Protein AF-A0A643FC76-F1 (afdb_monomer_lite)

Radius of gyration: 34.6 Å; chains: 1; bounding box: 67×116×85 Å

Foldseek 3Di:
DDPDDDDDPDDDQAAADDDDPDDDDPDDDDPPDPDPPDRHDDDDDDDPDPVVVLQVCCPPPPCVVVSLVSLLVVLLVPPHADEDDDDHDPVVVVSNVVSCVVSPHDYDYDDPDDPPVVVVVVVVVPDDDDDPDDDDPVCVPDPVNVVVVVVVVCVVDPDDDDDDDDDDDDDDDPPCVPADPVLSVVVCVVCVVPVDDDDPVRVLVRVLVCVQVVLPPPLFQKWAKDKDFDPDADPQFPDWDKDQDDRIDGAFDKTKIKIWTQGQDPFDKWKWKDWPNDIDTWPFFQADVPQCVVCVVRPSSRTTITHIDIDGQHQVIKIWIWIQTPVRDIGTHIIIHIHRDPDPFAWAAARSVLLETEFAAAQLLRLLVLQLVCCLSRVDGPPVDPPPVPDGSCVVVVVVTGGSLSRPAYEYEDEDLVLLVLSLCQPCCVFVQCQALVNLVPDPPCVPDDSVPRPGSDDLQRCLVCVVVVCVRVSSVRSNQAPVVRGDQNVSGPDYHYSVCVVVVQVVVCVSSVHRGDRDPPDPGGDDDDPVPADPVSLVSSCVSHVVVCVSCVVPDHRDDD

Structure (mmCIF, N/CA/C/O backbone):
data_AF-A0A643FC76-F1
#
_entry.id   AF-A0A643FC76-F1
#
loop_
_atom_site.group_PDB
_atom_site.id
_atom_site.type_symbol
_atom_site.label_atom_id
_atom_site.label_alt_id
_atom_site.label_comp_id
_atom_site.label_asym_id
_atom_site.label_entity_id
_atom_site.label_seq_id
_atom_site.pdbx_PDB_ins_code
_atom_site.Cartn_x
_atom_site.Cartn_y
_atom_site.Cartn_z
_atom_site.occupancy
_atom_site.B_iso_or_equiv
_atom_site.auth_seq_id
_atom_site.auth_comp_id
_atom_site.auth_asym_id
_atom_site.auth_atom_id
_atom_site.pdbx_PDB_model_num
ATOM 1 N N . MET A 1 1 ? 21.816 90.953 -21.529 1.00 43.31 1 MET A N 1
ATOM 2 C CA . MET A 1 1 ? 21.710 90.307 -20.209 1.00 43.31 1 MET A CA 1
ATOM 3 C C . MET A 1 1 ? 20.471 89.435 -20.244 1.00 43.31 1 MET A C 1
ATOM 5 O O . MET A 1 1 ? 19.393 89.996 -20.162 1.00 43.31 1 MET A O 1
ATOM 9 N N . ASP A 1 2 ? 20.631 88.140 -20.511 1.00 37.25 2 ASP A N 1
ATOM 10 C CA . ASP A 1 2 ? 19.803 87.044 -19.974 1.00 37.25 2 ASP A CA 1
ATOM 11 C C . ASP A 1 2 ? 20.260 85.734 -20.638 1.00 37.25 2 ASP A C 1
ATOM 13 O O . ASP A 1 2 ? 19.782 85.335 -21.695 1.00 37.25 2 ASP A O 1
ATOM 17 N N . GLU A 1 3 ? 21.248 85.096 -20.018 1.00 37.84 3 GLU A N 1
ATOM 18 C CA . GLU A 1 3 ? 21.658 83.715 -20.270 1.00 37.84 3 GLU A CA 1
ATOM 19 C C . GLU A 1 3 ? 21.783 83.048 -18.899 1.00 37.84 3 GLU A C 1
ATOM 21 O O . GLU A 1 3 ? 22.859 83.079 -18.322 1.00 37.84 3 GLU A O 1
ATOM 26 N N . ASP A 1 4 ? 20.689 82.523 -18.340 1.00 44.84 4 ASP A N 1
ATOM 27 C CA . ASP A 1 4 ? 20.738 81.302 -17.518 1.00 44.84 4 ASP A CA 1
ATOM 28 C C . ASP A 1 4 ? 19.330 80.858 -17.094 1.00 44.84 4 ASP A C 1
ATOM 30 O O . ASP A 1 4 ? 18.809 81.294 -16.068 1.00 44.84 4 ASP A O 1
ATOM 34 N N . ARG A 1 5 ? 18.686 79.968 -17.864 1.00 35.50 5 ARG A N 1
ATOM 35 C CA . ARG A 1 5 ? 17.599 79.117 -17.346 1.00 35.50 5 ARG A CA 1
ATOM 36 C C . ARG A 1 5 ? 17.575 77.759 -18.044 1.00 35.50 5 ARG A C 1
ATOM 38 O O . ARG A 1 5 ? 17.177 77.638 -19.197 1.00 35.50 5 ARG A O 1
ATOM 45 N N . GLY A 1 6 ? 17.890 76.724 -17.267 1.00 40.19 6 GLY A N 1
ATOM 46 C CA . GLY A 1 6 ? 17.169 75.453 -17.325 1.00 40.19 6 GLY A CA 1
ATOM 47 C C . GLY A 1 6 ? 17.672 74.409 -18.318 1.00 40.19 6 GLY A C 1
ATOM 48 O O . GLY A 1 6 ? 16.947 74.021 -19.229 1.00 40.19 6 GLY A O 1
ATOM 49 N N . ARG A 1 7 ? 18.845 73.822 -18.062 1.00 28.84 7 ARG A N 1
ATOM 50 C CA . ARG A 1 7 ? 19.092 72.421 -18.438 1.00 28.84 7 ARG A CA 1
ATOM 51 C C . ARG A 1 7 ? 19.258 71.585 -17.178 1.00 28.84 7 ARG A C 1
ATOM 53 O O . ARG A 1 7 ? 20.337 71.514 -16.602 1.00 28.84 7 ARG A O 1
ATOM 60 N N . VAL A 1 8 ? 18.175 70.928 -16.765 1.00 29.52 8 VAL A N 1
ATOM 61 C CA . VAL A 1 8 ? 18.264 69.769 -15.872 1.00 29.52 8 VAL A CA 1
ATOM 62 C C . VAL A 1 8 ? 19.060 68.707 -16.631 1.00 29.52 8 VAL A C 1
ATOM 64 O O . VAL A 1 8 ? 18.600 68.204 -17.657 1.00 29.52 8 VAL A O 1
ATOM 67 N N . ARG A 1 9 ? 20.275 68.391 -16.168 1.00 30.14 9 ARG A N 1
ATOM 68 C CA . ARG A 1 9 ? 20.967 67.162 -16.571 1.00 30.14 9 ARG A CA 1
ATOM 69 C C . ARG A 1 9 ? 20.074 66.005 -16.129 1.00 30.14 9 ARG A C 1
ATOM 71 O O . ARG A 1 9 ? 19.934 65.767 -14.936 1.00 30.14 9 ARG A O 1
ATOM 78 N N . MET A 1 10 ? 19.425 65.340 -17.079 1.00 27.44 10 MET A N 1
ATOM 79 C CA . MET A 1 10 ? 18.801 64.054 -16.802 1.00 27.44 10 MET A CA 1
ATOM 80 C C . MET A 1 10 ? 19.911 63.010 -16.742 1.00 27.44 10 MET A C 1
ATOM 82 O O . MET A 1 10 ? 20.658 62.849 -17.709 1.00 27.44 10 MET A O 1
ATOM 86 N N . ASP A 1 11 ? 20.038 62.348 -15.595 1.00 38.34 11 ASP A N 1
ATOM 87 C CA . ASP A 1 11 ? 20.913 61.192 -15.444 1.00 38.34 11 ASP A CA 1
ATOM 88 C C . ASP A 1 11 ? 20.520 60.111 -16.463 1.00 38.34 11 ASP A C 1
ATOM 90 O O . ASP A 1 11 ? 19.342 59.928 -16.788 1.00 38.34 11 ASP A O 1
ATOM 94 N N . ALA A 1 12 ? 21.523 59.430 -17.020 1.00 37.72 12 ALA A N 1
ATOM 95 C CA . ALA A 1 12 ? 21.316 58.366 -17.996 1.00 37.72 12 ALA A CA 1
ATOM 96 C C . ALA A 1 12 ? 20.396 57.266 -17.419 1.00 37.72 12 ALA A C 1
ATOM 98 O O . ALA A 1 12 ? 20.483 56.976 -16.225 1.00 37.72 12 ALA A O 1
ATOM 99 N N . PRO A 1 13 ? 19.532 56.628 -18.234 1.00 40.62 13 PRO A N 1
ATOM 100 C CA . PRO A 1 13 ? 18.635 55.586 -17.743 1.00 40.62 13 PRO A CA 1
ATOM 101 C C . PRO A 1 13 ? 19.436 54.428 -17.132 1.00 40.62 13 PRO A C 1
ATOM 103 O O . PRO A 1 13 ? 20.348 53.892 -17.769 1.00 40.62 13 PRO A O 1
ATOM 106 N N . GLU A 1 14 ? 19.086 54.047 -15.901 1.00 42.41 14 GLU A N 1
ATOM 107 C CA . GLU A 1 14 ? 19.685 52.907 -15.206 1.00 42.41 14 GLU A CA 1
ATOM 108 C C . GLU A 1 14 ? 19.460 51.626 -16.024 1.00 42.41 14 GLU A C 1
ATOM 110 O O . GLU A 1 14 ? 18.330 51.241 -16.329 1.00 42.41 14 GLU A O 1
ATOM 115 N N . ARG A 1 15 ? 20.553 50.962 -16.410 1.00 38.75 15 ARG A N 1
ATOM 116 C CA . ARG A 1 15 ? 20.509 49.663 -17.090 1.00 38.75 15 ARG A CA 1
ATOM 117 C C . ARG A 1 15 ? 20.478 48.558 -16.037 1.00 38.75 15 ARG A C 1
ATOM 119 O O . ARG A 1 15 ? 21.384 48.465 -15.206 1.00 38.75 15 ARG A O 1
ATOM 126 N N . VAL A 1 16 ? 19.435 47.732 -16.077 1.00 39.66 16 VAL A N 1
ATOM 127 C CA . VAL A 1 16 ? 19.210 46.627 -15.133 1.00 39.66 16 VAL A CA 1
ATOM 128 C C . VAL A 1 16 ? 19.518 45.304 -15.828 1.00 39.66 16 VAL A C 1
ATOM 130 O O . VAL A 1 16 ? 18.935 45.006 -16.870 1.00 39.66 16 VAL A O 1
ATOM 133 N N . LEU A 1 17 ? 20.425 44.509 -15.253 1.00 38.28 17 LEU A N 1
ATOM 134 C CA . LEU A 1 17 ? 20.753 43.173 -15.744 1.00 38.28 17 LEU A CA 1
ATOM 135 C C . LEU A 1 17 ? 19.997 42.116 -14.924 1.00 38.28 17 LEU A C 1
ATOM 137 O O . LEU A 1 17 ? 20.115 42.073 -13.697 1.00 38.28 17 LEU A O 1
ATOM 141 N N . TRP A 1 18 ? 19.255 41.247 -15.610 1.00 41.00 18 TRP A N 1
ATOM 142 C CA . TRP A 1 18 ? 18.552 40.108 -15.016 1.00 41.00 18 TRP A CA 1
ATOM 143 C C . TRP A 1 18 ? 19.264 38.809 -15.387 1.00 41.00 18 TRP A C 1
ATOM 145 O O . TRP A 1 18 ? 19.589 38.602 -16.556 1.00 41.00 18 TRP A O 1
ATOM 155 N N . TRP A 1 19 ? 19.485 37.926 -14.413 1.00 41.19 19 TRP A N 1
ATOM 156 C CA . TRP A 1 19 ? 20.050 36.599 -14.650 1.00 41.19 19 TRP A CA 1
ATOM 157 C C . TRP A 1 19 ? 19.058 35.498 -14.256 1.00 41.19 19 TRP A C 1
ATOM 159 O O . TRP A 1 19 ? 18.578 35.489 -13.126 1.00 41.19 19 TRP A O 1
ATOM 169 N N . PHE A 1 20 ? 18.798 34.567 -15.182 1.00 38.78 20 PHE A N 1
ATOM 170 C CA . PHE A 1 20 ? 18.049 33.328 -14.964 1.00 38.78 20 PHE A CA 1
ATOM 171 C C . PHE A 1 20 ? 18.909 32.121 -15.369 1.00 38.78 20 PHE A C 1
ATOM 173 O O . PHE A 1 20 ? 19.355 32.067 -16.520 1.00 38.78 20 PHE A O 1
ATOM 180 N N . PRO A 1 21 ? 19.152 31.144 -14.484 1.00 35.31 21 PRO A N 1
ATOM 181 C CA . PRO A 1 21 ? 19.861 29.929 -14.846 1.00 35.31 21 PRO A CA 1
ATOM 182 C C . PRO A 1 21 ? 18.887 28.745 -14.923 1.00 35.31 21 PRO A C 1
ATOM 184 O O . PRO A 1 21 ? 18.715 28.004 -13.966 1.00 35.31 21 PRO A O 1
ATOM 187 N N . SER A 1 22 ? 18.236 28.543 -16.070 1.00 39.38 22 SER A N 1
ATOM 188 C CA . SER A 1 22 ? 17.837 27.205 -16.552 1.00 39.38 22 SER A CA 1
ATOM 189 C C . SER A 1 22 ? 17.209 27.281 -17.946 1.00 39.38 22 SER A C 1
ATOM 191 O O . SER A 1 22 ? 16.467 28.205 -18.270 1.00 39.38 22 SER A O 1
ATOM 193 N N . GLY A 1 23 ? 17.550 26.305 -18.792 1.00 41.34 23 GLY A N 1
ATOM 194 C CA . GLY A 1 23 ? 17.152 26.203 -20.198 1.00 41.34 23 GLY A CA 1
ATOM 195 C C . GLY A 1 23 ? 15.687 25.822 -20.415 1.00 41.34 23 GLY A C 1
ATOM 196 O O . GLY A 1 23 ? 15.402 24.772 -20.984 1.00 41.34 23 GLY A O 1
ATOM 197 N N . GLY A 1 24 ? 14.757 26.679 -20.001 1.00 30.34 24 GLY A N 1
ATOM 198 C CA . GLY A 1 24 ? 13.408 26.681 -20.558 1.00 30.34 24 GLY A CA 1
ATOM 199 C C . GLY A 1 24 ? 13.419 27.409 -21.900 1.00 30.34 24 GLY A C 1
ATOM 200 O O . GLY A 1 24 ? 13.778 28.583 -21.957 1.00 30.34 24 GLY A O 1
ATOM 201 N N . LEU A 1 25 ? 13.045 26.723 -22.981 1.00 33.31 25 LEU A N 1
ATOM 202 C CA . LEU A 1 25 ? 12.739 27.345 -24.271 1.00 33.31 25 LEU A CA 1
ATOM 203 C C . LEU A 1 25 ? 11.638 28.399 -24.071 1.00 33.31 25 LEU A C 1
ATOM 205 O O . LEU A 1 25 ? 10.456 28.067 -24.012 1.00 33.31 25 LEU A O 1
ATOM 209 N N . LEU A 1 26 ? 12.016 29.674 -23.989 1.00 33.81 26 LEU A N 1
ATOM 210 C CA . LEU A 1 26 ? 11.114 30.754 -24.364 1.00 33.81 26 LEU A CA 1
ATOM 211 C C . LEU A 1 26 ? 11.028 30.709 -25.891 1.00 33.81 26 LEU A C 1
ATOM 213 O O . LEU A 1 26 ? 12.021 30.946 -26.579 1.00 33.81 26 LEU A O 1
ATOM 217 N N . SER A 1 27 ? 9.862 30.332 -26.419 1.00 30.39 27 SER A N 1
ATOM 218 C CA . SER A 1 27 ? 9.562 30.517 -27.842 1.00 30.39 27 SER A CA 1
ATOM 219 C C . SER A 1 27 ? 9.768 31.997 -28.205 1.00 30.39 27 SER A C 1
ATOM 221 O O . SER A 1 27 ? 9.562 32.850 -27.334 1.00 30.39 27 SER A O 1
ATOM 223 N N . PRO A 1 28 ? 10.203 32.327 -29.434 1.00 33.59 28 PRO A N 1
ATOM 224 C CA . PRO A 1 28 ? 10.500 33.704 -29.791 1.00 33.59 28 PRO A CA 1
ATOM 225 C C . PRO A 1 28 ? 9.214 34.526 -29.682 1.00 33.59 28 PRO A C 1
ATOM 227 O O . PRO A 1 28 ? 8.223 34.241 -30.347 1.00 33.59 28 PRO A O 1
ATOM 230 N N . LEU A 1 29 ? 9.225 35.517 -28.792 1.00 31.44 29 LEU A N 1
ATOM 231 C CA . LEU A 1 29 ? 8.240 36.589 -28.792 1.00 31.44 29 LEU A CA 1
ATOM 232 C C . LEU A 1 29 ? 8.369 37.307 -30.139 1.00 31.44 29 LEU A C 1
ATOM 234 O O . LEU A 1 29 ? 9.404 37.914 -30.410 1.00 31.44 29 LEU A O 1
ATOM 238 N N . ASP A 1 30 ? 7.341 37.176 -30.975 1.00 29.14 30 ASP A N 1
ATOM 239 C CA . ASP A 1 30 ? 7.232 37.837 -32.273 1.00 29.14 30 ASP A CA 1
ATOM 240 C C . ASP A 1 30 ? 7.442 39.360 -32.166 1.00 29.14 30 ASP A C 1
ATOM 242 O O . ASP A 1 30 ? 7.036 40.020 -31.204 1.00 29.14 30 ASP A O 1
ATOM 246 N N . GLU A 1 31 ? 8.051 39.915 -33.212 1.00 32.84 31 GLU A N 1
ATOM 247 C CA . GLU A 1 31 ? 8.544 41.290 -33.384 1.00 32.84 31 GLU A CA 1
ATOM 248 C C . GLU A 1 31 ? 7.489 42.428 -33.348 1.00 32.84 31 GLU A C 1
ATOM 250 O O . GLU A 1 31 ? 7.784 43.535 -33.793 1.00 32.84 31 GLU A O 1
ATOM 255 N N . MET A 1 32 ? 6.273 42.253 -32.809 1.00 27.58 32 MET A N 1
ATOM 256 C CA . MET A 1 32 ? 5.202 43.270 -32.944 1.00 27.58 32 MET A CA 1
ATOM 257 C C . MET A 1 32 ? 4.470 43.732 -31.676 1.00 27.58 32 MET A C 1
ATOM 259 O O . MET A 1 32 ? 3.400 44.328 -31.773 1.00 27.58 32 MET A O 1
ATOM 263 N N . THR A 1 33 ? 5.060 43.614 -30.489 1.00 28.17 33 THR A N 1
ATOM 264 C CA . THR A 1 33 ? 4.530 44.329 -29.306 1.00 28.17 33 THR A CA 1
ATOM 265 C C . THR A 1 33 ? 5.592 45.170 -28.617 1.00 28.17 33 THR A C 1
ATOM 267 O O . THR A 1 33 ? 6.030 44.894 -27.503 1.00 28.17 33 THR A O 1
ATOM 270 N N . SER A 1 34 ? 5.969 46.265 -29.277 1.00 30.33 34 SER A N 1
ATOM 271 C CA . SER A 1 34 ? 6.444 47.465 -28.593 1.00 30.33 34 SER A CA 1
ATOM 272 C C . SER A 1 34 ? 5.249 48.150 -27.921 1.00 30.33 34 SER A C 1
ATOM 274 O O . SER A 1 34 ? 4.634 49.051 -28.488 1.00 30.33 34 SER A O 1
ATOM 276 N N . VAL A 1 35 ? 4.889 47.707 -26.717 1.00 28.42 35 VAL A N 1
ATOM 277 C CA . VAL A 1 35 ? 4.093 48.544 -25.815 1.00 28.42 35 VAL A CA 1
ATOM 278 C C . VAL A 1 35 ? 5.086 49.375 -25.016 1.00 28.42 35 VAL A C 1
ATOM 280 O O . VAL A 1 35 ? 5.885 48.836 -24.251 1.00 28.42 35 VAL A O 1
ATOM 283 N N . GLU A 1 36 ? 5.060 50.689 -25.234 1.00 36.53 36 GLU A N 1
ATOM 284 C CA . GLU A 1 36 ? 5.780 51.675 -24.431 1.00 36.53 36 GLU A CA 1
ATOM 285 C C . GLU A 1 36 ? 5.289 51.627 -22.976 1.00 36.53 36 GLU A C 1
ATOM 287 O O . GLU A 1 36 ? 4.447 52.409 -22.540 1.00 36.53 36 GLU A O 1
ATOM 292 N N . LEU A 1 37 ? 5.853 50.720 -22.181 1.00 28.34 37 LEU A N 1
ATOM 293 C CA . LEU A 1 37 ? 5.975 50.943 -20.750 1.00 28.34 37 LEU A CA 1
ATOM 294 C C . LEU A 1 37 ? 7.099 51.959 -20.572 1.00 28.34 37 LEU A C 1
ATOM 296 O O . LEU A 1 37 ? 8.274 51.664 -20.800 1.00 28.34 37 LEU A O 1
ATOM 300 N N . GLY A 1 38 ? 6.721 53.187 -20.222 1.00 31.91 38 GLY A N 1
ATOM 301 C CA . GLY A 1 38 ? 7.651 54.284 -20.011 1.00 31.91 38 GLY A CA 1
ATOM 302 C C . GLY A 1 38 ? 8.901 53.853 -19.233 1.00 31.91 38 GLY A C 1
ATOM 303 O O . GLY A 1 38 ? 8.827 53.435 -18.081 1.00 31.91 38 GLY A O 1
ATOM 304 N N . ARG A 1 39 ? 10.058 54.050 -19.877 1.00 35.38 39 ARG A N 1
ATOM 305 C CA . ARG A 1 39 ? 11.407 54.137 -19.285 1.00 35.38 39 ARG A CA 1
ATOM 306 C C . ARG A 1 39 ? 12.110 52.852 -18.818 1.00 35.38 39 ARG A C 1
ATOM 308 O O . ARG A 1 39 ? 13.103 52.979 -18.106 1.00 35.38 39 ARG A O 1
ATOM 315 N N . VAL A 1 40 ? 11.732 51.652 -19.266 1.00 30.22 40 VAL A N 1
ATOM 316 C CA . VAL A 1 40 ? 12.568 50.449 -19.042 1.00 30.22 40 VAL A CA 1
ATOM 317 C C . VAL A 1 40 ? 12.873 49.739 -20.358 1.00 30.22 40 VAL A C 1
ATOM 319 O O . VAL A 1 40 ? 12.019 49.101 -20.961 1.00 30.22 40 VAL A O 1
ATOM 322 N N . LEU A 1 41 ? 14.128 49.840 -20.797 1.00 28.05 41 LEU A N 1
ATOM 323 C CA . LEU A 1 41 ? 14.647 49.126 -21.962 1.00 28.05 41 LEU A CA 1
ATOM 324 C C . LEU A 1 41 ? 15.123 47.742 -21.499 1.00 28.05 41 LEU A C 1
ATOM 326 O O . LEU A 1 41 ? 16.255 47.584 -21.045 1.00 28.05 41 LEU A O 1
ATOM 330 N N . VAL A 1 42 ? 14.246 46.741 -21.568 1.00 32.00 42 VAL A N 1
ATOM 331 C CA . VAL A 1 42 ? 14.619 45.345 -21.302 1.00 32.00 42 VAL A CA 1
ATOM 332 C C . VAL A 1 42 ? 15.274 44.787 -22.563 1.00 32.00 42 VAL A C 1
ATOM 334 O O . VAL A 1 42 ? 14.604 44.551 -23.563 1.00 32.00 42 VAL A O 1
ATOM 337 N N . ARG A 1 43 ? 16.595 44.585 -22.538 1.00 29.97 43 ARG A N 1
ATOM 338 C CA . ARG A 1 43 ? 17.280 43.773 -23.552 1.00 29.97 43 ARG A CA 1
ATOM 339 C C . ARG A 1 43 ? 17.582 42.399 -22.957 1.00 29.97 43 ARG A C 1
ATOM 341 O O . ARG A 1 43 ? 18.367 42.341 -22.011 1.00 29.97 43 ARG A O 1
ATOM 348 N N . PRO A 1 44 ? 17.011 41.302 -23.481 1.00 31.06 44 PRO A N 1
ATOM 349 C CA . PRO A 1 44 ? 17.454 39.970 -23.101 1.00 31.06 44 PRO A CA 1
ATOM 350 C C . PRO A 1 44 ? 18.905 39.795 -23.565 1.00 31.06 44 PRO A C 1
ATOM 352 O O . PRO A 1 44 ? 19.214 39.890 -24.752 1.00 31.06 44 PRO A O 1
ATOM 355 N N . PHE A 1 45 ? 19.815 39.597 -22.616 1.00 32.72 45 PHE A N 1
ATOM 356 C CA . PHE A 1 45 ? 21.213 39.296 -22.900 1.00 32.72 45 PHE A CA 1
ATOM 357 C C . PHE A 1 45 ? 21.356 37.772 -22.930 1.00 32.72 45 PHE A C 1
ATOM 359 O O . PHE A 1 45 ? 21.268 37.126 -21.887 1.00 32.72 45 PHE A O 1
ATOM 366 N N . SER A 1 46 ? 21.550 37.168 -24.106 1.00 35.94 46 SER A N 1
ATOM 367 C CA . SER A 1 46 ? 21.892 35.743 -24.171 1.00 35.94 46 SER A CA 1
ATOM 368 C C . SER A 1 46 ? 23.379 35.576 -23.846 1.00 35.94 46 SER A C 1
ATOM 370 O O . SER A 1 46 ? 24.243 35.924 -24.653 1.00 35.94 46 SER A O 1
ATOM 372 N N . LEU A 1 47 ? 23.701 35.052 -22.666 1.00 38.72 47 LEU A N 1
ATOM 373 C CA . LEU A 1 47 ? 25.060 34.620 -22.336 1.00 38.72 47 LEU A CA 1
ATOM 374 C C . LEU A 1 47 ? 25.362 33.316 -23.089 1.00 38.72 47 LEU A C 1
ATOM 376 O O . LEU A 1 47 ? 24.999 32.235 -22.634 1.00 38.72 47 LEU A O 1
ATOM 380 N N . PHE A 1 48 ? 26.035 33.402 -24.236 1.00 40.84 48 PHE A N 1
ATOM 381 C CA . PHE A 1 48 ? 26.607 32.218 -24.880 1.00 40.84 48 PHE A CA 1
ATOM 382 C C . PHE A 1 48 ? 27.897 31.776 -24.161 1.00 40.84 48 PHE A C 1
ATOM 384 O O . PHE A 1 48 ? 28.770 32.592 -23.869 1.00 40.84 48 PHE A O 1
ATOM 391 N N . GLN A 1 49 ? 27.983 30.465 -23.894 1.00 41.34 49 GLN A N 1
ATOM 392 C CA . GLN A 1 49 ? 29.129 29.629 -23.475 1.00 41.34 49 GLN A CA 1
ATOM 393 C C . GLN A 1 49 ? 29.946 30.003 -22.219 1.00 41.34 49 GLN A C 1
ATOM 395 O O . GLN A 1 49 ? 30.268 29.107 -21.443 1.00 41.34 49 GLN A O 1
ATOM 400 N N . ALA A 1 50 ? 30.287 31.268 -21.963 1.00 45.84 50 ALA A N 1
ATOM 401 C CA . ALA A 1 50 ? 31.220 31.629 -20.885 1.00 45.84 50 ALA A CA 1
ATOM 402 C C . ALA A 1 50 ? 30.593 31.557 -19.476 1.00 45.84 50 ALA A C 1
ATOM 404 O O . ALA A 1 50 ? 31.228 31.084 -18.535 1.00 45.84 50 ALA A O 1
ATOM 405 N N . GLY A 1 51 ? 29.334 31.986 -19.323 1.00 50.41 51 GLY A N 1
ATOM 406 C CA . GLY A 1 51 ? 28.643 32.009 -18.025 1.00 50.41 51 GLY A CA 1
ATOM 407 C C . GLY A 1 51 ? 28.313 30.614 -17.483 1.00 50.41 51 GLY A C 1
ATOM 408 O O . GLY A 1 51 ? 28.541 30.337 -16.307 1.00 50.41 51 GLY A O 1
ATOM 409 N N . SER A 1 52 ? 27.850 29.704 -18.346 1.00 51.25 52 SER A N 1
ATOM 410 C CA . SER A 1 52 ? 27.571 28.309 -17.976 1.00 51.25 52 SER A CA 1
ATOM 411 C C . SER A 1 52 ? 28.843 27.542 -17.598 1.00 51.25 52 SER A C 1
ATOM 413 O O . SER A 1 52 ? 28.811 26.724 -16.681 1.00 51.25 52 SER A O 1
ATOM 415 N N . LEU A 1 53 ? 29.977 27.848 -18.244 1.00 49.66 53 LEU A N 1
ATOM 416 C CA . LEU A 1 53 ? 31.287 27.282 -17.905 1.00 49.66 53 LEU A CA 1
ATOM 417 C C . LEU A 1 53 ? 31.763 27.711 -16.509 1.00 49.66 53 LEU A C 1
ATOM 419 O O . LEU A 1 53 ? 32.290 26.889 -15.765 1.00 49.66 53 LEU A O 1
ATOM 423 N N . ILE A 1 54 ? 31.557 28.980 -16.140 1.00 54.94 54 ILE A N 1
ATOM 424 C CA . ILE A 1 54 ? 31.948 29.503 -14.821 1.00 54.94 54 ILE A CA 1
ATOM 425 C C . ILE A 1 54 ? 31.114 28.855 -13.708 1.00 54.94 54 ILE A C 1
ATOM 427 O O . ILE A 1 54 ? 31.675 28.497 -12.674 1.00 54.94 54 ILE A O 1
ATOM 431 N N . VAL A 1 55 ? 29.806 28.668 -13.925 1.00 53.25 55 VAL A N 1
ATOM 432 C CA . VAL A 1 55 ? 28.908 28.013 -12.954 1.00 53.25 55 VAL A CA 1
ATOM 433 C C . VAL A 1 55 ? 29.250 26.531 -12.801 1.00 53.25 55 VAL A C 1
ATOM 435 O O . VAL A 1 55 ? 29.406 26.063 -11.677 1.00 53.25 55 VAL A O 1
ATOM 438 N N . GLY A 1 56 ? 29.449 25.807 -13.908 1.00 56.81 56 GLY A N 1
ATOM 439 C CA . GLY A 1 56 ? 29.797 24.383 -13.868 1.00 56.81 56 GLY A CA 1
ATOM 440 C C . GLY A 1 56 ? 31.151 24.089 -13.210 1.00 56.81 56 GLY A C 1
ATOM 441 O O . GLY A 1 56 ? 31.326 23.032 -12.617 1.00 56.81 56 GLY A O 1
ATOM 442 N N . GLN A 1 57 ? 32.103 25.025 -13.270 1.00 55.22 57 GLN A N 1
ATOM 443 C CA . GLN A 1 57 ? 33.443 24.861 -12.687 1.00 55.22 57 GLN A CA 1
ATOM 444 C C . GLN A 1 57 ? 33.572 25.383 -11.247 1.00 55.22 57 GLN A C 1
ATOM 446 O O . GLN A 1 57 ? 34.605 25.163 -10.612 1.00 55.22 57 GLN A O 1
ATOM 451 N N . TRP A 1 58 ? 32.562 26.078 -10.713 1.00 61.88 58 TRP A N 1
ATOM 452 C CA . TRP A 1 58 ? 32.662 26.735 -9.406 1.00 61.88 58 TRP A CA 1
ATOM 453 C C . TRP A 1 58 ? 32.742 25.751 -8.229 1.00 61.88 58 TRP A C 1
ATOM 455 O O . TRP A 1 58 ? 33.396 26.018 -7.212 1.00 61.88 58 TRP A O 1
ATOM 465 N N . ASP A 1 59 ? 32.097 24.595 -8.356 1.00 53.09 59 ASP A N 1
ATOM 466 C CA . ASP A 1 59 ? 32.042 23.613 -7.276 1.00 53.09 59 ASP A CA 1
ATOM 467 C C . ASP A 1 59 ? 33.302 22.725 -7.196 1.00 53.09 59 ASP A C 1
ATOM 469 O O . ASP A 1 59 ? 33.503 22.066 -6.176 1.00 53.09 59 ASP A O 1
ATOM 473 N N . GLU A 1 60 ? 34.233 22.815 -8.159 1.00 62.97 60 GLU A N 1
ATOM 474 C CA . GLU A 1 60 ? 35.559 22.184 -8.075 1.00 62.97 60 GLU A CA 1
ATOM 475 C C . GLU A 1 60 ? 36.511 22.977 -7.144 1.00 62.97 60 GLU A C 1
ATOM 477 O O . GLU A 1 60 ? 36.858 24.129 -7.440 1.00 62.97 60 GLU A O 1
ATOM 482 N N . PRO A 1 61 ? 37.017 22.385 -6.039 1.00 49.84 61 PRO A N 1
ATOM 483 C CA . PRO A 1 61 ? 37.791 23.100 -5.014 1.00 49.84 61 PRO A CA 1
ATOM 484 C C . PRO A 1 61 ? 39.069 23.812 -5.502 1.00 49.84 61 PRO A C 1
ATOM 486 O O . PRO A 1 61 ? 39.528 24.740 -4.840 1.00 49.84 61 PRO A O 1
ATOM 489 N N . GLY A 1 62 ? 39.622 23.434 -6.661 1.00 53.12 62 GLY A N 1
ATOM 490 C CA . GLY A 1 62 ? 40.835 24.030 -7.241 1.00 53.12 62 GLY A CA 1
ATOM 491 C C . GLY A 1 62 ? 40.608 25.157 -8.260 1.00 53.12 62 GLY A C 1
ATOM 492 O O . GLY A 1 62 ? 41.553 25.876 -8.580 1.00 53.12 62 GLY A O 1
ATOM 493 N N . ARG A 1 63 ? 39.382 25.350 -8.771 1.00 60.97 63 ARG A N 1
ATOM 494 C CA . ARG A 1 63 ? 39.112 26.303 -9.874 1.00 60.97 63 ARG A CA 1
ATOM 495 C C . ARG A 1 63 ? 38.462 27.617 -9.442 1.00 60.97 63 ARG A C 1
ATOM 497 O O . ARG A 1 63 ? 38.471 28.588 -10.199 1.00 60.97 63 ARG A O 1
ATOM 504 N N . ARG A 1 64 ? 37.999 27.703 -8.190 1.00 62.38 64 ARG A N 1
ATOM 505 C CA . ARG A 1 64 ? 37.268 28.858 -7.626 1.00 62.38 64 ARG A CA 1
ATOM 506 C C . ARG A 1 64 ? 37.984 30.201 -7.781 1.00 62.38 64 ARG A C 1
ATOM 508 O O . ARG A 1 64 ? 37.339 31.208 -8.056 1.00 62.38 64 ARG A O 1
ATOM 515 N N . VAL A 1 65 ? 39.311 30.236 -7.640 1.00 66.25 65 VAL A N 1
ATOM 516 C CA . VAL A 1 65 ? 40.097 31.479 -7.778 1.00 66.25 65 VAL A CA 1
ATOM 517 C C . VAL A 1 65 ? 40.096 31.986 -9.225 1.00 66.25 65 VAL A C 1
ATOM 519 O O . VAL A 1 65 ? 39.972 33.191 -9.449 1.00 66.25 65 VAL A O 1
ATOM 522 N N . GLY A 1 66 ? 40.193 31.077 -10.201 1.00 66.44 66 GLY A N 1
ATOM 523 C CA . GLY A 1 66 ? 40.120 31.404 -11.626 1.00 66.44 66 GLY A CA 1
ATOM 524 C C . GLY A 1 66 ? 38.729 31.896 -12.013 1.00 66.44 66 GLY A C 1
ATOM 525 O O . GLY A 1 66 ? 38.594 32.988 -12.563 1.00 66.44 66 GLY A O 1
ATOM 526 N N . CYS A 1 67 ? 37.693 31.158 -11.606 1.00 62.84 67 CYS A N 1
ATOM 527 C CA . CYS A 1 67 ? 36.302 31.535 -11.838 1.00 62.84 67 CYS A CA 1
ATOM 528 C C . CYS A 1 67 ? 35.970 32.914 -11.249 1.00 62.84 67 CYS A C 1
ATOM 530 O O . CYS A 1 67 ? 35.282 33.703 -11.892 1.00 62.84 67 CYS A O 1
ATOM 532 N N . ARG A 1 68 ? 36.500 33.248 -10.063 1.00 62.00 68 ARG A N 1
ATOM 533 C CA . ARG A 1 68 ? 36.287 34.554 -9.419 1.00 62.00 68 ARG A CA 1
ATOM 534 C C . ARG A 1 68 ? 36.868 35.715 -10.227 1.00 62.00 68 ARG A C 1
ATOM 536 O O . ARG A 1 68 ? 36.206 36.739 -10.365 1.00 62.00 68 ARG A O 1
ATOM 543 N N . LYS A 1 69 ? 38.075 35.552 -10.785 1.00 65.69 69 LYS A N 1
ATOM 544 C CA . LYS A 1 69 ? 38.703 36.566 -11.651 1.00 65.69 69 LYS A CA 1
ATOM 545 C C . LYS A 1 69 ? 37.932 36.744 -12.960 1.00 65.69 69 LYS A C 1
ATOM 547 O O . LYS A 1 69 ? 37.702 37.877 -13.371 1.00 65.69 69 LYS A O 1
ATOM 552 N N . SER A 1 70 ? 37.493 35.648 -13.580 1.00 67.44 70 SER A N 1
ATOM 553 C CA . SER A 1 70 ? 36.692 35.691 -14.811 1.00 67.44 70 SER A CA 1
ATOM 554 C C . SER A 1 70 ? 35.334 36.359 -14.595 1.00 67.44 70 SER A C 1
ATOM 556 O O . SER A 1 70 ? 34.918 37.168 -15.416 1.00 67.44 70 SER A O 1
ATOM 558 N N . LEU A 1 71 ? 34.674 36.073 -13.470 1.00 62.59 71 LEU A N 1
ATOM 559 C CA . LEU A 1 71 ? 33.403 36.690 -13.088 1.00 62.59 71 LEU A CA 1
ATOM 560 C C . LEU A 1 71 ? 33.557 38.201 -12.853 1.00 62.59 71 LEU A C 1
ATOM 562 O O . LEU A 1 71 ? 32.726 38.984 -13.301 1.00 62.59 71 LEU A O 1
ATOM 566 N N . GLN A 1 72 ? 34.642 38.613 -12.192 1.00 62.16 72 GLN A N 1
ATOM 567 C CA . GLN A 1 72 ? 34.948 40.023 -11.959 1.00 62.16 72 GLN A CA 1
ATOM 568 C C . GLN A 1 72 ? 35.209 40.776 -13.271 1.00 62.16 72 GLN A C 1
ATOM 570 O O . GLN A 1 72 ? 34.581 41.804 -13.502 1.00 62.16 72 GLN A O 1
ATOM 575 N N . ALA A 1 73 ? 36.054 40.239 -14.157 1.00 65.88 73 ALA A N 1
ATOM 576 C CA . ALA A 1 73 ? 36.332 40.859 -15.454 1.00 65.88 73 ALA A CA 1
ATOM 577 C C . ALA A 1 73 ? 35.065 40.983 -16.324 1.00 65.88 73 ALA A C 1
ATOM 579 O O . ALA A 1 73 ? 34.844 42.005 -16.976 1.00 65.88 73 ALA A O 1
ATOM 580 N N . LEU A 1 74 ? 34.197 39.963 -16.292 1.00 60.09 74 LEU A N 1
ATOM 581 C CA . LEU A 1 74 ? 32.912 39.979 -16.992 1.00 60.09 74 LEU A CA 1
ATOM 582 C C . LEU A 1 74 ? 32.017 41.117 -16.474 1.00 60.09 74 LEU A C 1
ATOM 584 O O . LEU A 1 74 ? 31.454 41.876 -17.263 1.00 60.09 74 LEU A O 1
ATOM 588 N N . LEU A 1 75 ? 31.929 41.275 -15.150 1.00 61.72 75 LEU A N 1
ATOM 589 C CA . LEU A 1 75 ? 31.119 42.313 -14.518 1.00 61.72 75 LEU A CA 1
ATOM 590 C C . LEU A 1 75 ? 31.682 43.715 -14.771 1.00 61.72 75 LEU A C 1
ATOM 592 O O . LEU A 1 75 ? 30.911 44.598 -15.137 1.00 61.72 75 LEU A O 1
ATOM 596 N N . GLU A 1 76 ? 32.994 43.923 -14.656 1.00 60.88 76 GLU A N 1
ATOM 597 C CA . GLU A 1 76 ? 33.652 45.214 -14.926 1.00 60.88 76 GLU A CA 1
ATOM 598 C C . GLU A 1 76 ? 33.412 45.703 -16.364 1.00 60.88 76 GLU A C 1
ATOM 600 O O . GLU A 1 76 ? 33.250 46.900 -16.590 1.00 60.88 76 GLU A O 1
ATOM 605 N N . SER A 1 77 ? 33.286 44.786 -17.329 1.00 58.22 77 SER A N 1
ATOM 606 C CA . SER A 1 77 ? 33.013 45.134 -18.732 1.00 58.22 77 SER A CA 1
ATOM 607 C C . SER A 1 77 ? 31.555 45.530 -19.037 1.00 58.22 77 SER A C 1
ATOM 609 O O . SER A 1 77 ? 31.282 46.073 -20.106 1.00 58.22 77 SER A O 1
ATOM 611 N N . SER A 1 78 ? 30.608 45.267 -18.126 1.00 57.81 78 SER A N 1
ATOM 612 C CA . SER A 1 78 ? 29.160 45.303 -18.424 1.00 57.81 78 SER A CA 1
ATOM 613 C C . SER A 1 78 ? 28.408 46.577 -17.988 1.00 57.81 78 SER A C 1
ATOM 615 O O . SER A 1 78 ? 27.280 46.812 -18.431 1.00 57.81 78 SER A O 1
ATOM 617 N N . GLY A 1 79 ? 29.009 47.418 -17.142 1.00 48.44 79 GLY A N 1
ATOM 618 C CA . GLY A 1 79 ? 28.485 48.722 -16.706 1.00 48.44 79 GLY A CA 1
ATOM 619 C C . GLY A 1 79 ? 27.049 48.776 -16.141 1.00 48.44 79 GLY A C 1
ATOM 620 O O . GLY A 1 79 ? 26.442 49.841 -16.229 1.00 48.44 79 GLY A O 1
ATOM 621 N N . SER A 1 80 ? 26.471 47.690 -15.598 1.00 52.19 80 SER A N 1
ATOM 622 C CA . SER A 1 80 ? 25.037 47.610 -15.205 1.00 52.19 80 SER A CA 1
ATOM 623 C C . SER A 1 80 ? 24.758 47.056 -13.788 1.00 52.19 80 SER A C 1
ATOM 625 O O . SER A 1 80 ? 25.523 46.250 -13.271 1.00 52.19 80 SER A O 1
ATOM 627 N N . ILE A 1 81 ? 23.628 47.432 -13.162 1.00 47.81 81 ILE A N 1
ATOM 628 C CA . ILE A 1 81 ? 23.202 46.935 -11.829 1.00 47.81 81 ILE A CA 1
ATOM 629 C C . ILE A 1 81 ? 22.823 45.442 -11.905 1.00 47.81 81 ILE A C 1
ATOM 631 O O . ILE A 1 81 ? 22.030 45.047 -12.761 1.00 47.81 81 ILE A O 1
ATOM 635 N N . LEU A 1 82 ? 23.362 44.627 -10.988 1.00 44.78 82 LEU A N 1
ATOM 636 C CA . LEU A 1 82 ? 23.192 43.168 -10.947 1.00 44.78 82 LEU A CA 1
ATOM 637 C C . LEU A 1 82 ? 22.073 42.744 -9.976 1.00 44.78 82 LEU A C 1
ATOM 639 O O . LEU A 1 82 ? 22.189 42.958 -8.768 1.00 44.78 82 LEU A O 1
ATOM 643 N N . HIS A 1 83 ? 21.034 42.073 -10.487 1.00 42.56 83 HIS A N 1
ATOM 644 C CA . HIS A 1 83 ? 20.039 41.358 -9.679 1.00 42.56 83 HIS A CA 1
ATOM 645 C C . HIS A 1 83 ? 20.196 39.840 -9.857 1.00 42.56 83 HIS A C 1
ATOM 647 O O . HIS A 1 83 ? 20.114 39.319 -10.967 1.00 42.56 83 HIS A O 1
ATOM 653 N N . VAL A 1 84 ? 20.432 39.126 -8.751 1.00 45.19 84 VAL A N 1
ATOM 654 C CA . VAL A 1 84 ? 20.686 37.676 -8.740 1.00 45.19 84 VAL A CA 1
ATOM 655 C C . VAL A 1 84 ? 19.405 36.950 -8.348 1.00 45.19 84 VAL A C 1
ATOM 657 O O . VAL A 1 84 ? 18.963 37.069 -7.206 1.00 45.19 84 VAL A O 1
ATOM 660 N N . VAL A 1 85 ? 18.820 36.192 -9.275 1.00 43.47 85 VAL A N 1
ATOM 661 C CA . VAL A 1 85 ? 17.657 35.339 -9.005 1.00 43.47 85 VAL A CA 1
ATOM 662 C C . VAL A 1 85 ? 18.058 33.885 -9.258 1.00 43.47 85 VAL A C 1
ATOM 664 O O . VAL A 1 85 ? 18.163 33.441 -10.391 1.00 43.47 85 VAL A O 1
ATOM 667 N N . GLN A 1 86 ? 18.349 33.199 -8.150 1.00 47.66 86 GLN A N 1
ATOM 668 C CA . GLN A 1 86 ? 18.321 31.747 -7.933 1.00 47.66 86 GLN A CA 1
ATOM 669 C C . GLN A 1 86 ? 18.865 30.817 -9.046 1.00 47.66 86 GLN A C 1
ATOM 671 O O . GLN A 1 86 ? 18.152 30.457 -9.969 1.00 47.66 86 GLN A O 1
ATOM 676 N N . ASP A 1 87 ? 20.111 30.356 -8.913 1.00 45.75 87 ASP A N 1
ATOM 677 C CA . ASP A 1 87 ? 20.494 28.997 -8.471 1.00 45.75 87 ASP A CA 1
ATOM 678 C C . ASP A 1 87 ? 22.033 28.901 -8.469 1.00 45.75 87 ASP A C 1
ATOM 680 O O . ASP A 1 87 ? 22.712 29.381 -9.376 1.00 45.75 87 ASP A O 1
ATOM 684 N N . GLY A 1 88 ? 22.599 28.344 -7.397 1.00 52.28 88 GLY A N 1
ATOM 685 C CA . GLY A 1 88 ? 24.044 28.242 -7.168 1.00 52.28 88 GLY A CA 1
ATOM 686 C C . GLY A 1 88 ? 24.371 28.166 -5.677 1.00 52.28 88 GLY A C 1
ATOM 687 O O . GLY A 1 88 ? 23.602 28.661 -4.848 1.00 52.28 88 GLY A O 1
ATOM 688 N N . SER A 1 89 ? 25.494 27.537 -5.319 1.00 57.97 89 SER A N 1
ATOM 689 C CA . SER A 1 89 ? 25.900 27.382 -3.916 1.00 57.97 89 SER A CA 1
ATOM 690 C C . SER A 1 89 ? 26.041 28.745 -3.217 1.00 57.97 89 SER A C 1
ATOM 692 O O . SER A 1 89 ? 26.390 29.750 -3.836 1.00 57.97 89 SER A O 1
ATOM 694 N N . VAL A 1 90 ? 25.786 28.804 -1.904 1.00 54.94 90 VAL A N 1
ATOM 695 C CA . VAL A 1 90 ? 25.886 30.049 -1.106 1.00 54.94 90 VAL A CA 1
ATOM 696 C C . VAL A 1 90 ? 27.250 30.732 -1.299 1.00 54.94 90 VAL A C 1
ATOM 698 O O . VAL A 1 90 ? 27.337 31.956 -1.366 1.00 54.94 90 VAL A O 1
ATOM 701 N N . ALA A 1 91 ? 28.312 29.941 -1.472 1.00 54.25 91 ALA A N 1
ATOM 702 C CA . ALA A 1 91 ? 29.657 30.433 -1.758 1.00 54.25 91 ALA A CA 1
ATOM 703 C C . ALA A 1 91 ? 29.772 31.142 -3.122 1.00 54.25 91 ALA A C 1
ATOM 705 O O . ALA A 1 91 ? 30.485 32.139 -3.236 1.00 54.25 91 ALA A O 1
ATOM 706 N N . PHE A 1 92 ? 29.074 30.655 -4.150 1.00 59.66 92 PHE A N 1
ATOM 707 C CA . PHE A 1 92 ? 29.027 31.295 -5.464 1.00 59.66 92 PHE A CA 1
ATOM 708 C C . PHE A 1 92 ? 28.276 32.627 -5.421 1.00 59.66 92 PHE A C 1
ATOM 710 O O . PHE A 1 92 ? 28.770 33.637 -5.922 1.00 59.66 92 PHE A O 1
ATOM 717 N N . GLN A 1 93 ? 27.128 32.653 -4.739 1.00 62.53 93 GLN A N 1
ATOM 718 C CA . GLN A 1 93 ? 26.323 33.865 -4.571 1.00 62.53 93 GLN A CA 1
ATOM 719 C C . GLN A 1 93 ? 27.115 34.969 -3.855 1.00 62.53 93 GLN A C 1
ATOM 721 O O . GLN A 1 93 ? 27.124 36.116 -4.299 1.00 62.53 93 GLN A O 1
ATOM 726 N N . TRP A 1 94 ? 27.859 34.619 -2.802 1.00 61.09 94 TRP A N 1
ATOM 727 C CA . TRP A 1 94 ? 28.744 35.558 -2.108 1.00 61.09 94 TRP A CA 1
ATOM 728 C C . TRP A 1 94 ? 29.894 36.062 -2.976 1.00 61.09 94 TRP A C 1
ATOM 730 O O . TRP A 1 94 ? 30.214 37.248 -2.947 1.00 61.09 94 TRP A O 1
ATOM 740 N N . ALA A 1 95 ? 30.515 35.193 -3.772 1.00 61.88 95 ALA A N 1
ATOM 741 C CA . ALA A 1 95 ? 31.607 35.610 -4.640 1.00 61.88 95 ALA A CA 1
ATOM 742 C C . ALA A 1 95 ? 31.147 36.515 -5.789 1.00 61.88 95 ALA A C 1
ATOM 744 O O . ALA A 1 95 ? 31.883 37.429 -6.159 1.00 61.88 95 ALA A O 1
ATOM 745 N N . LEU A 1 96 ? 29.937 36.295 -6.303 1.00 61.19 96 LEU A N 1
ATOM 746 C CA . LEU A 1 96 ? 29.281 37.153 -7.283 1.00 61.19 96 LEU A CA 1
ATOM 747 C C . LEU A 1 96 ? 28.959 38.535 -6.698 1.00 61.19 96 LEU A C 1
ATOM 749 O O . LEU A 1 96 ? 29.259 39.548 -7.326 1.00 61.19 96 LEU A O 1
ATOM 753 N N . LEU A 1 97 ? 28.424 38.584 -5.474 1.00 60.78 97 LEU A N 1
ATOM 754 C CA . LEU A 1 97 ? 28.165 39.840 -4.763 1.00 60.78 97 LEU A CA 1
ATOM 755 C C . LEU A 1 97 ? 29.459 40.601 -4.446 1.00 60.78 97 LEU A C 1
ATOM 757 O O . LEU A 1 97 ? 29.518 41.816 -4.624 1.00 60.78 97 LEU A O 1
ATOM 761 N N . GLU A 1 98 ? 30.517 39.900 -4.035 1.00 59.97 98 GLU A N 1
ATOM 762 C CA . GLU A 1 98 ? 31.818 40.517 -3.766 1.00 59.97 98 GLU A CA 1
ATOM 763 C C . GLU A 1 98 ? 32.464 41.069 -5.047 1.00 59.97 98 GLU A C 1
ATOM 765 O O . GLU A 1 98 ? 32.970 42.192 -5.044 1.00 59.97 98 GLU A O 1
ATOM 770 N N . ALA A 1 99 ? 32.411 40.320 -6.154 1.00 60.41 99 ALA A N 1
ATOM 771 C CA . ALA A 1 99 ? 32.908 40.776 -7.451 1.00 60.41 99 ALA A CA 1
ATOM 772 C C . ALA A 1 99 ? 32.130 42.003 -7.957 1.00 60.41 99 ALA A C 1
ATOM 774 O O . ALA A 1 99 ? 32.740 42.979 -8.392 1.00 60.41 99 ALA A O 1
ATOM 775 N N . ALA A 1 100 ? 30.800 42.001 -7.818 1.00 57.12 100 ALA A N 1
ATOM 776 C CA . ALA A 1 100 ? 29.958 43.140 -8.174 1.00 57.12 100 ALA A CA 1
ATOM 777 C C . ALA A 1 100 ? 30.254 44.376 -7.303 1.00 57.12 100 ALA A C 1
ATOM 779 O O . ALA A 1 100 ? 30.363 45.490 -7.812 1.00 57.12 100 ALA A O 1
ATOM 780 N N . SER A 1 101 ? 30.458 44.193 -5.996 1.00 58.62 101 SER A N 1
ATOM 781 C CA . SER A 1 101 ? 30.819 45.297 -5.103 1.00 58.62 101 SER A CA 1
ATOM 782 C C . SER A 1 101 ? 32.177 45.911 -5.455 1.00 58.62 101 SER A C 1
ATOM 784 O O . SER A 1 101 ? 32.314 47.132 -5.409 1.00 58.62 101 SER A O 1
ATOM 786 N N . ARG A 1 102 ? 33.181 45.095 -5.807 1.00 58.19 102 ARG A N 1
ATOM 787 C CA . ARG A 1 102 ? 34.520 45.580 -6.199 1.00 58.19 102 ARG A CA 1
ATOM 788 C C . ARG A 1 102 ? 34.508 46.329 -7.529 1.00 58.19 102 ARG A C 1
ATOM 790 O O . ARG A 1 102 ? 35.247 47.294 -7.676 1.00 58.19 102 ARG A O 1
ATOM 797 N N . ALA A 1 103 ? 33.630 45.932 -8.444 1.00 54.41 103 ALA A N 1
ATOM 798 C CA . ALA A 1 103 ? 33.417 46.607 -9.720 1.00 54.41 103 ALA A CA 1
ATOM 799 C C . ALA A 1 103 ? 32.562 47.894 -9.610 1.00 54.41 103 ALA A C 1
ATOM 801 O O . ALA A 1 103 ? 32.232 48.500 -10.624 1.00 54.41 103 ALA A O 1
ATOM 802 N N . GLY A 1 104 ? 32.206 48.332 -8.393 1.00 50.62 104 GLY A N 1
ATOM 803 C CA . GLY A 1 104 ? 31.524 49.610 -8.152 1.00 50.62 104 GLY A CA 1
ATOM 804 C C . GLY A 1 104 ? 29.997 49.575 -8.282 1.00 50.62 104 GLY A C 1
ATOM 805 O O . GLY A 1 104 ? 29.367 50.633 -8.335 1.00 50.62 104 GLY A O 1
ATOM 806 N N . TYR A 1 105 ? 29.375 48.392 -8.309 1.00 58.16 105 TYR A N 1
ATOM 807 C CA . TYR A 1 105 ? 27.924 48.262 -8.457 1.00 58.16 105 TYR A CA 1
ATOM 808 C C . TYR A 1 105 ? 27.157 48.490 -7.145 1.00 58.16 105 TYR A C 1
ATOM 810 O O . TYR A 1 105 ? 27.454 47.887 -6.109 1.00 58.16 105 TYR A O 1
ATOM 818 N N . ARG A 1 106 ? 26.090 49.304 -7.197 1.00 48.91 106 ARG A N 1
ATOM 819 C CA . ARG A 1 106 ? 25.057 49.347 -6.144 1.00 48.91 106 ARG A CA 1
ATOM 820 C C . ARG A 1 106 ? 24.186 48.097 -6.275 1.00 48.91 106 ARG A C 1
ATOM 822 O O . ARG A 1 106 ? 23.664 47.845 -7.353 1.00 48.91 106 ARG A O 1
ATOM 829 N N . HIS A 1 107 ? 24.024 47.318 -5.207 1.00 48.59 107 HIS A N 1
ATOM 830 C CA . HIS A 1 107 ? 23.296 46.044 -5.249 1.00 48.59 107 HIS A CA 1
ATOM 831 C C . HIS A 1 107 ? 22.054 46.051 -4.343 1.00 48.59 107 HIS A C 1
ATOM 833 O O . HIS A 1 107 ? 22.059 46.631 -3.258 1.00 48.59 107 HIS A O 1
ATOM 839 N N . ARG A 1 108 ? 20.990 45.365 -4.782 1.00 40.53 108 ARG A N 1
ATOM 840 C CA . ARG A 1 108 ? 19.811 45.001 -3.977 1.00 40.53 108 ARG A CA 1
ATOM 841 C C . ARG A 1 108 ? 19.659 43.483 -4.011 1.00 40.53 108 ARG A C 1
ATOM 843 O O . ARG A 1 108 ? 19.431 42.911 -5.072 1.00 40.53 108 ARG A O 1
ATOM 850 N N . VAL A 1 109 ? 19.763 42.837 -2.852 1.00 39.44 109 VAL A N 1
ATOM 851 C CA . VAL A 1 109 ? 19.535 41.393 -2.714 1.00 39.44 109 VAL A CA 1
ATOM 852 C C . VAL A 1 109 ? 18.083 41.171 -2.308 1.00 39.44 109 VAL A C 1
ATOM 854 O O . VAL A 1 109 ? 17.657 41.654 -1.262 1.00 39.44 109 VAL A O 1
ATOM 857 N N . VAL A 1 110 ? 17.324 40.432 -3.115 1.00 35.34 110 VAL A N 1
ATOM 858 C CA . VAL A 1 110 ? 16.011 39.910 -2.718 1.00 35.34 110 VAL A CA 1
ATOM 859 C C . VAL A 1 110 ? 16.153 38.395 -2.635 1.00 35.34 110 VAL A C 1
ATOM 861 O O . VAL A 1 110 ? 16.137 37.704 -3.648 1.00 35.34 110 VAL A O 1
ATOM 864 N N . SER A 1 111 ? 16.385 37.892 -1.422 1.00 34.97 111 SER A N 1
ATOM 865 C CA . SER A 1 111 ? 16.436 36.455 -1.143 1.00 34.97 111 SER A CA 1
ATOM 866 C C . SER A 1 111 ? 15.029 35.942 -0.853 1.00 34.97 111 SER A C 1
ATOM 868 O O . SER A 1 111 ? 14.345 36.479 0.019 1.00 34.97 111 SER A O 1
ATOM 870 N N . TRP A 1 112 ? 14.622 34.874 -1.537 1.00 33.47 112 TRP A N 1
ATOM 871 C CA . TRP A 1 112 ? 13.343 34.190 -1.320 1.00 33.47 112 TRP A CA 1
ATOM 872 C C . TRP A 1 112 ? 13.486 32.905 -0.485 1.00 33.47 112 TRP A C 1
ATOM 874 O O . TRP A 1 112 ? 12.724 31.955 -0.646 1.00 33.47 112 TRP A O 1
ATOM 884 N N . ARG A 1 113 ? 14.437 32.863 0.461 1.00 31.53 113 ARG A N 1
ATOM 885 C CA . ARG A 1 113 ? 14.395 31.903 1.580 1.00 31.53 113 ARG A CA 1
ATOM 886 C C . ARG A 1 113 ? 14.490 32.618 2.928 1.00 31.53 113 ARG A C 1
ATOM 888 O O . ARG A 1 113 ? 15.414 33.386 3.162 1.00 31.53 113 ARG A O 1
ATOM 895 N N . SER A 1 114 ? 13.498 32.321 3.777 1.00 35.97 114 SER A N 1
ATOM 896 C CA . SER A 1 114 ? 13.351 32.616 5.212 1.00 35.97 114 SER A CA 1
ATOM 897 C C . SER A 1 114 ? 14.091 33.864 5.743 1.00 35.97 114 SER A C 1
ATOM 899 O O . SER A 1 114 ? 15.274 33.779 6.084 1.00 35.97 114 SER A O 1
ATOM 901 N N . PRO A 1 115 ? 13.382 34.993 5.965 1.00 36.97 115 PRO A N 1
ATOM 902 C CA . PRO A 1 115 ? 13.920 36.168 6.667 1.00 36.97 115 PRO A CA 1
ATOM 903 C C . PRO A 1 115 ? 14.577 35.827 8.020 1.00 36.97 115 PRO A C 1
ATOM 905 O O . PRO A 1 115 ? 15.541 36.467 8.437 1.00 36.97 115 PRO A O 1
ATOM 908 N N . LEU A 1 116 ? 14.100 34.759 8.670 1.00 37.34 116 LEU A N 1
ATOM 909 C CA . LEU A 1 116 ? 14.590 34.224 9.942 1.00 37.34 116 LEU A CA 1
ATOM 910 C C . LEU A 1 116 ? 16.025 33.674 9.879 1.00 37.34 116 LEU A C 1
ATOM 912 O O . LEU A 1 116 ? 16.737 33.740 10.880 1.00 37.34 116 LEU A O 1
ATOM 916 N N . GLN A 1 117 ? 16.476 33.133 8.743 1.00 43.53 117 GLN A N 1
ATOM 917 C CA . GLN A 1 117 ? 17.832 32.579 8.618 1.00 43.53 117 GLN A CA 1
ATOM 918 C C . GLN A 1 117 ? 18.888 33.675 8.429 1.00 43.53 117 GLN A C 1
ATOM 920 O O . GLN A 1 117 ? 19.958 33.593 9.030 1.00 43.53 117 GLN A O 1
ATOM 925 N N . CYS A 1 118 ? 18.558 34.741 7.694 1.00 36.66 118 CYS A N 1
ATOM 926 C CA . CYS A 1 118 ? 19.400 35.937 7.619 1.00 36.66 118 CYS A CA 1
ATOM 927 C C . CYS A 1 118 ? 19.451 36.683 8.960 1.00 36.66 118 CYS A C 1
ATOM 929 O O . CYS A 1 118 ? 20.539 37.052 9.397 1.00 36.66 118 CYS A O 1
ATOM 931 N N . LEU A 1 119 ? 18.318 36.845 9.660 1.00 37.12 119 LEU A N 1
ATOM 932 C CA . LEU A 1 119 ? 18.303 37.511 10.970 1.00 37.12 119 LEU A CA 1
ATOM 933 C C . LEU A 1 119 ? 19.117 36.749 12.028 1.00 37.12 119 LEU A C 1
ATOM 935 O O . LEU A 1 119 ? 19.866 37.363 12.784 1.00 37.12 119 LEU A O 1
ATOM 939 N N . ARG A 1 120 ? 19.030 35.412 12.061 1.00 40.62 120 ARG A N 1
ATOM 940 C CA . ARG A 1 120 ? 19.818 34.579 12.990 1.00 40.62 120 ARG A CA 1
ATOM 941 C C . ARG A 1 120 ? 21.325 34.687 12.758 1.00 40.62 120 ARG A C 1
ATOM 943 O O . ARG A 1 120 ? 22.078 34.561 13.718 1.00 40.62 120 ARG A O 1
ATOM 950 N N . ALA A 1 121 ? 21.761 34.926 11.520 1.00 39.03 121 ALA A N 1
ATOM 951 C CA . ALA A 1 121 ? 23.169 35.156 11.199 1.00 39.03 121 ALA A CA 1
ATOM 952 C C . ALA A 1 121 ? 23.637 36.555 11.643 1.00 39.03 121 ALA A C 1
ATOM 954 O O . ALA A 1 121 ? 24.692 36.674 12.256 1.00 39.03 121 ALA A O 1
ATOM 955 N N . VAL A 1 122 ? 22.812 37.589 11.436 1.00 36.97 122 VAL A N 1
ATOM 956 C CA . VAL A 1 122 ? 23.105 38.976 11.853 1.00 36.97 122 VAL A CA 1
ATOM 957 C C . VAL A 1 122 ? 23.168 39.117 13.380 1.00 36.97 122 VAL A C 1
ATOM 959 O O . VAL A 1 122 ? 24.046 39.799 13.904 1.00 36.97 122 VAL A O 1
ATOM 962 N N . VAL A 1 123 ? 22.292 38.419 14.110 1.00 40.56 123 VAL A N 1
ATOM 963 C CA . VAL A 1 123 ? 22.296 38.399 15.585 1.00 40.56 123 VAL A CA 1
ATOM 964 C C . VAL A 1 123 ? 23.500 37.626 16.145 1.00 40.56 123 VAL A C 1
ATOM 966 O O . VAL A 1 123 ? 24.029 37.996 17.191 1.00 40.56 123 VAL A O 1
ATOM 969 N N . ARG A 1 124 ? 23.993 36.592 15.445 1.00 39.03 124 ARG A N 1
ATOM 970 C CA . ARG A 1 124 ? 25.159 35.797 15.882 1.00 39.03 124 ARG A CA 1
ATOM 971 C C . ARG A 1 124 ? 26.487 36.555 15.818 1.00 39.03 124 ARG A C 1
ATOM 973 O O . ARG A 1 124 ? 27.401 36.193 16.549 1.00 39.03 124 ARG A O 1
ATOM 980 N N . GLU A 1 125 ? 26.593 37.582 14.976 1.00 36.31 125 GLU A N 1
ATOM 981 C CA . GLU A 1 125 ? 27.833 38.353 14.785 1.00 36.31 125 GLU A CA 1
ATOM 982 C C . GLU A 1 125 ? 27.878 39.684 15.560 1.00 36.31 125 GLU A C 1
ATOM 984 O O . GLU A 1 125 ? 28.827 40.456 15.417 1.00 36.31 125 GLU A O 1
ATOM 989 N N . GLY A 1 126 ? 26.894 39.952 16.427 1.00 32.44 126 GLY A N 1
ATOM 990 C CA . GLY A 1 126 ? 27.011 40.970 17.479 1.00 32.44 126 GLY A CA 1
ATOM 991 C C . GLY A 1 126 ? 27.174 42.419 17.002 1.00 32.44 126 GLY A C 1
ATOM 992 O O . GLY A 1 126 ? 27.752 43.234 17.719 1.00 32.44 126 GLY A O 1
ATOM 993 N N . LYS A 1 127 ? 26.682 42.774 15.810 1.00 41.94 127 LYS A N 1
ATOM 994 C CA . LYS A 1 127 ? 26.745 44.149 15.283 1.00 41.94 127 LYS A CA 1
ATOM 995 C C . LYS A 1 127 ? 25.360 44.682 14.953 1.00 41.94 127 LYS A C 1
ATOM 997 O O . LYS A 1 127 ? 24.992 44.799 13.787 1.00 41.94 127 LYS A O 1
ATOM 1002 N N . TRP A 1 128 ? 24.604 45.057 15.980 1.00 36.69 128 TRP A N 1
ATOM 1003 C CA . TRP A 1 128 ? 23.403 45.861 15.777 1.00 36.69 128 TRP A CA 1
ATOM 1004 C C . TRP A 1 128 ? 23.272 46.917 16.873 1.00 36.69 128 TRP A C 1
ATOM 1006 O O . TRP A 1 128 ? 22.760 46.645 17.948 1.00 36.69 128 TRP A O 1
ATOM 1016 N N . ASN A 1 129 ? 23.774 48.124 16.593 1.00 31.98 129 ASN A N 1
ATOM 1017 C CA . ASN A 1 129 ? 23.565 49.312 17.418 1.00 31.98 129 ASN A CA 1
ATOM 1018 C C . ASN A 1 129 ? 23.050 50.459 16.534 1.00 31.98 129 ASN A C 1
ATOM 1020 O O . ASN A 1 129 ? 23.758 50.912 15.637 1.00 31.98 129 ASN A O 1
ATOM 1024 N N . GLY A 1 130 ? 21.834 50.927 16.836 1.00 41.94 130 GLY A N 1
ATOM 1025 C CA . GLY A 1 130 ? 21.321 52.260 16.502 1.00 41.94 130 GLY A CA 1
ATOM 1026 C C . GLY A 1 130 ? 20.763 52.469 15.091 1.00 41.94 130 GLY A C 1
ATOM 1027 O O . GLY A 1 130 ? 21.477 52.929 14.205 1.00 41.94 130 GLY A O 1
ATOM 1028 N N . ILE A 1 131 ? 19.453 52.270 14.908 1.00 33.19 131 ILE A N 1
ATOM 1029 C CA . ILE A 1 131 ? 18.692 52.890 13.810 1.00 33.19 131 ILE A CA 1
ATOM 1030 C C . ILE A 1 131 ? 17.341 53.346 14.359 1.00 33.19 131 ILE A C 1
ATOM 1032 O O . ILE A 1 131 ? 16.362 52.620 14.267 1.00 33.19 131 ILE A O 1
ATOM 1036 N N . ASP A 1 132 ? 17.292 54.562 14.898 1.00 38.72 132 ASP A N 1
ATOM 1037 C CA . ASP A 1 132 ? 16.016 55.265 15.112 1.00 38.72 132 ASP A CA 1
ATOM 1038 C C . ASP A 1 132 ? 15.920 56.561 14.282 1.00 38.72 132 ASP A C 1
ATOM 1040 O O . ASP A 1 132 ? 14.869 57.179 14.168 1.00 38.72 132 ASP A O 1
ATOM 1044 N N . SER A 1 133 ? 17.000 56.974 13.604 1.00 36.72 133 SER A N 1
ATOM 1045 C CA . SER A 1 133 ? 17.057 58.287 12.939 1.00 36.72 133 SER A CA 1
ATOM 1046 C C . SER A 1 133 ? 17.206 58.268 11.411 1.00 36.72 133 SER A C 1
ATOM 1048 O O . SER A 1 133 ? 17.377 59.330 10.816 1.00 36.72 133 SER A O 1
ATOM 1050 N N . LYS A 1 134 ? 17.117 57.112 10.730 1.00 38.78 134 LYS A N 1
ATOM 1051 C CA . LYS A 1 134 ? 17.290 57.033 9.256 1.00 38.78 134 LYS A CA 1
ATOM 1052 C C . LYS A 1 134 ? 16.349 56.057 8.536 1.00 38.78 134 LYS A C 1
ATOM 1054 O O . LYS A 1 134 ? 16.791 55.268 7.704 1.00 38.78 134 LYS A O 1
ATOM 1059 N N . LEU A 1 135 ? 15.047 56.123 8.807 1.00 39.09 135 LEU A N 1
ATOM 1060 C CA . LEU A 1 135 ? 14.043 55.445 7.976 1.00 39.09 135 LEU A CA 1
ATOM 1061 C C . LEU A 1 135 ? 13.520 56.382 6.863 1.00 39.09 135 LEU A C 1
ATOM 1063 O O . LEU A 1 135 ? 13.116 57.505 7.177 1.00 39.09 135 LEU A O 1
ATOM 1067 N N . PRO A 1 136 ? 13.518 55.961 5.578 1.00 38.62 136 PRO A N 1
ATOM 1068 C CA . PRO A 1 136 ? 13.025 56.778 4.465 1.00 38.62 136 PRO A CA 1
ATOM 1069 C C . PRO A 1 136 ? 11.521 57.118 4.564 1.00 38.62 136 PRO A C 1
ATOM 1071 O O . PRO A 1 136 ? 10.752 56.295 5.068 1.00 38.62 136 PRO A O 1
ATOM 1074 N N . PRO A 1 137 ? 11.067 58.262 4.004 1.00 37.09 137 PRO A N 1
ATOM 1075 C CA . PRO A 1 137 ? 9.673 58.734 4.082 1.00 37.09 137 PRO A CA 1
ATOM 1076 C C . PRO A 1 137 ? 8.610 57.728 3.604 1.00 37.09 137 PRO A C 1
ATOM 1078 O O . PRO A 1 137 ? 7.541 57.639 4.194 1.00 37.09 137 PRO A O 1
ATOM 1081 N N . LEU A 1 138 ? 8.932 56.880 2.621 1.00 35.44 138 LEU A N 1
ATOM 1082 C CA . LEU A 1 138 ? 8.017 55.871 2.059 1.00 35.44 138 LEU A CA 1
ATOM 1083 C C . LEU A 1 138 ? 7.557 54.786 3.054 1.00 35.44 138 LEU A C 1
ATOM 1085 O O . LEU A 1 138 ? 6.517 54.166 2.843 1.00 35.44 138 LEU A O 1
ATOM 1089 N N . LEU A 1 139 ? 8.289 54.556 4.150 1.00 36.69 139 LEU A N 1
ATOM 1090 C CA . LEU A 1 139 ? 7.855 53.644 5.220 1.00 36.69 139 LEU A CA 1
ATOM 1091 C C . LEU A 1 139 ? 6.868 54.308 6.198 1.00 36.69 139 LEU A C 1
ATOM 1093 O O . LEU A 1 139 ? 6.178 53.606 6.937 1.00 36.69 139 LEU A O 1
ATOM 1097 N N . ARG A 1 140 ? 6.745 55.643 6.171 1.00 41.12 140 ARG A N 1
ATOM 1098 C CA . ARG A 1 140 ? 5.740 56.390 6.946 1.00 41.12 140 ARG A CA 1
ATOM 1099 C C . ARG A 1 140 ? 4.381 56.482 6.248 1.00 41.12 140 ARG A C 1
ATOM 1101 O O . ARG A 1 140 ? 3.392 56.736 6.919 1.00 41.12 140 ARG A O 1
ATOM 1108 N N . GLU A 1 141 ? 4.325 56.244 4.941 1.00 36.81 141 GLU A N 1
ATOM 1109 C CA . GLU A 1 141 ? 3.100 56.420 4.142 1.00 36.81 141 GLU A CA 1
ATOM 1110 C C . GLU A 1 141 ? 2.471 55.091 3.688 1.00 36.81 141 GLU A C 1
ATOM 1112 O O . GLU A 1 141 ? 1.344 55.067 3.201 1.00 36.81 141 GLU A O 1
ATOM 1117 N N . ASN A 1 142 ? 3.159 53.957 3.874 1.00 45.44 142 ASN A N 1
ATOM 1118 C CA . ASN A 1 142 ? 2.643 52.643 3.496 1.00 45.44 142 ASN A CA 1
ATOM 1119 C C . ASN A 1 142 ? 2.106 51.868 4.710 1.00 45.44 142 ASN A C 1
ATOM 1121 O O . ASN A 1 142 ? 2.860 51.208 5.434 1.00 45.44 142 ASN A O 1
ATOM 1125 N N . GLN A 1 143 ? 0.781 51.892 4.879 1.00 41.72 143 GLN A N 1
ATOM 1126 C CA . GLN A 1 143 ? 0.063 51.232 5.976 1.00 41.72 143 GLN A CA 1
ATOM 1127 C C . GLN A 1 143 ? 0.373 49.725 6.079 1.00 41.72 143 GLN A C 1
ATOM 1129 O O . GLN A 1 143 ? 0.437 49.173 7.173 1.00 41.72 143 GLN A O 1
ATOM 1134 N N . ARG A 1 144 ? 0.646 49.042 4.957 1.00 40.09 144 ARG A N 1
ATOM 1135 C CA . ARG A 1 144 ? 0.984 47.604 4.927 1.00 40.09 144 ARG A CA 1
ATOM 1136 C C . ARG A 1 144 ? 2.368 47.319 5.518 1.00 40.09 144 ARG A C 1
ATOM 1138 O O . ARG A 1 144 ? 2.551 46.293 6.173 1.00 40.09 144 ARG A O 1
ATOM 1145 N N . CYS A 1 145 ? 3.330 48.220 5.312 1.00 42.12 145 CYS A N 1
ATOM 1146 C CA . CYS A 1 145 ? 4.667 48.127 5.903 1.00 42.12 145 CYS A CA 1
ATOM 1147 C C . CYS A 1 145 ? 4.654 48.492 7.389 1.00 42.12 145 CYS A C 1
ATOM 1149 O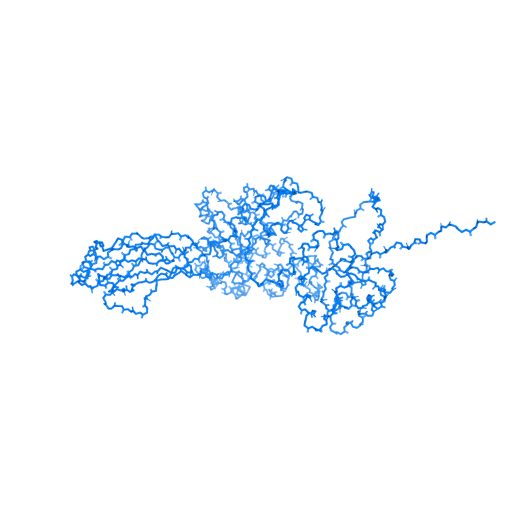 O . CYS A 1 145 ? 5.329 47.827 8.171 1.00 42.12 145 CYS A O 1
ATOM 1151 N N . GLN A 1 146 ? 3.840 49.474 7.784 1.00 45.62 146 GLN A N 1
ATOM 1152 C CA . GLN A 1 146 ? 3.632 49.806 9.194 1.00 45.62 146 GLN A CA 1
ATOM 1153 C C . GLN A 1 146 ? 2.982 48.651 9.945 1.00 45.62 146 GLN A C 1
ATOM 1155 O O . GLN A 1 146 ? 3.520 48.222 10.953 1.00 45.62 146 GLN A O 1
ATOM 1160 N N . ASN A 1 147 ? 1.927 48.046 9.396 1.00 45.09 147 ASN A N 1
ATOM 1161 C CA . ASN A 1 147 ? 1.251 46.911 10.027 1.00 45.09 147 ASN A CA 1
ATOM 1162 C C . ASN A 1 147 ? 2.184 45.697 10.198 1.00 45.09 147 ASN A C 1
ATOM 1164 O O . ASN A 1 147 ? 2.118 45.008 11.212 1.00 45.09 147 ASN A O 1
ATOM 1168 N N . ARG A 1 148 ? 3.098 45.453 9.246 1.00 41.88 148 ARG A N 1
ATOM 1169 C CA . ARG A 1 148 ? 4.121 44.395 9.355 1.00 41.88 148 ARG A CA 1
ATOM 1170 C C . ARG A 1 148 ? 5.212 44.727 10.373 1.00 41.88 148 ARG A C 1
ATOM 1172 O O . ARG A 1 148 ? 5.664 43.825 11.071 1.00 41.88 148 ARG A O 1
ATOM 1179 N N . LEU A 1 149 ? 5.617 45.993 10.470 1.00 39.91 149 LEU A N 1
ATOM 1180 C CA . LEU A 1 149 ? 6.587 46.455 11.462 1.00 39.91 149 LEU A CA 1
ATOM 1181 C C . LEU A 1 149 ? 5.983 46.417 12.876 1.00 39.91 149 LEU A C 1
ATOM 1183 O O . LEU A 1 149 ? 6.620 45.911 13.789 1.00 39.91 149 LEU A O 1
ATOM 1187 N N . THR A 1 150 ? 4.727 46.838 13.043 1.00 44.44 150 THR A N 1
ATOM 1188 C CA . THR A 1 150 ? 3.958 46.739 14.293 1.00 44.44 150 THR A CA 1
ATOM 1189 C C . THR A 1 150 ? 3.716 45.285 14.700 1.00 44.44 150 THR A C 1
ATOM 1191 O O . THR A 1 150 ? 3.822 44.970 15.877 1.00 44.44 150 THR A O 1
ATOM 1194 N N . TYR A 1 151 ? 3.453 44.378 13.752 1.00 40.22 151 TYR A N 1
ATOM 1195 C CA . TYR A 1 151 ? 3.321 42.940 14.023 1.00 40.22 151 TYR A CA 1
ATOM 1196 C C . TYR A 1 151 ? 4.642 42.307 14.492 1.00 40.22 151 TYR A C 1
ATOM 1198 O O . TYR A 1 151 ? 4.654 41.503 15.419 1.00 40.22 151 TYR A O 1
ATOM 1206 N N . LEU A 1 152 ? 5.769 42.709 13.896 1.00 36.69 152 LEU A N 1
ATOM 1207 C CA . LEU A 1 152 ? 7.101 42.237 14.289 1.00 36.69 152 LEU A CA 1
ATOM 1208 C C . LEU A 1 152 ? 7.572 42.830 15.624 1.00 36.69 152 LEU A C 1
ATOM 1210 O O . LEU A 1 152 ? 8.211 42.123 16.394 1.00 36.69 152 LEU A O 1
ATOM 1214 N N . LEU A 1 153 ? 7.226 44.088 15.915 1.00 40.31 153 LEU A N 1
ATOM 1215 C CA . LEU A 1 153 ? 7.491 44.724 17.209 1.00 40.31 153 LEU A CA 1
ATOM 1216 C C . LEU A 1 153 ? 6.587 44.157 18.320 1.00 40.31 153 LEU A C 1
ATOM 1218 O O . LEU A 1 153 ? 7.064 43.978 19.432 1.00 40.31 153 LEU A O 1
ATOM 1222 N N . ARG A 1 154 ? 5.335 43.774 18.018 1.00 37.56 154 ARG A N 1
ATOM 1223 C CA . ARG A 1 154 ? 4.441 43.053 18.952 1.00 37.56 154 ARG A CA 1
ATOM 1224 C C . ARG A 1 154 ? 4.948 41.658 19.309 1.00 37.56 154 ARG A C 1
ATOM 1226 O O . ARG A 1 154 ? 4.962 41.303 20.477 1.00 37.56 154 ARG A O 1
ATOM 1233 N N . LEU A 1 155 ? 5.463 40.902 18.336 1.00 37.72 155 LEU A N 1
ATOM 1234 C CA . LEU A 1 155 ? 6.100 39.599 18.589 1.00 37.72 155 LEU A CA 1
ATOM 1235 C C . LEU A 1 155 ? 7.343 39.687 19.490 1.00 37.72 155 LEU A C 1
ATOM 1237 O O . LEU A 1 155 ? 7.792 38.667 20.011 1.00 37.72 155 LEU A O 1
ATOM 1241 N N . MET A 1 156 ? 7.908 40.884 19.650 1.00 36.72 156 MET A N 1
ATOM 1242 C CA . MET A 1 156 ? 9.046 41.144 20.525 1.00 36.72 156 MET A CA 1
ATOM 1243 C C . MET A 1 156 ? 8.647 41.653 21.919 1.00 36.72 156 MET A C 1
ATOM 1245 O O . MET A 1 156 ? 9.524 41.692 22.777 1.00 36.72 156 MET A O 1
ATOM 1249 N N . ASP A 1 157 ? 7.374 41.997 22.157 1.00 41.84 157 ASP A N 1
ATOM 1250 C CA . ASP A 1 157 ? 6.928 42.688 23.383 1.00 41.84 157 ASP A CA 1
ATOM 1251 C C . ASP A 1 157 ? 5.692 42.056 24.067 1.00 41.84 157 ASP A C 1
ATOM 1253 O O . ASP A 1 157 ? 5.113 42.631 24.983 1.00 41.84 157 ASP A O 1
ATOM 1257 N N . GLU A 1 158 ? 5.267 40.850 23.672 1.00 36.66 158 GLU A N 1
ATOM 1258 C CA . GLU A 1 158 ? 4.131 40.158 24.305 1.00 36.66 158 GLU A CA 1
ATOM 1259 C C . GLU A 1 158 ? 4.531 39.425 25.600 1.00 36.66 158 GLU A C 1
ATOM 1261 O O . GLU A 1 158 ? 4.678 38.202 25.659 1.00 36.66 158 GLU A O 1
ATOM 1266 N N . GLY A 1 159 ? 4.661 40.223 26.662 1.00 34.78 159 GLY A N 1
ATOM 1267 C CA . GLY A 1 159 ? 4.401 39.840 28.045 1.00 34.78 159 GLY A CA 1
ATOM 1268 C C . GLY A 1 159 ? 3.089 40.468 28.535 1.00 34.78 159 GLY A C 1
ATOM 1269 O O . GLY A 1 159 ? 3.088 41.591 29.014 1.00 34.78 159 GLY A O 1
ATOM 1270 N N . ASP A 1 160 ? 2.014 39.680 28.465 1.00 35.34 160 ASP A N 1
ATOM 1271 C CA . ASP A 1 160 ? 0.747 39.785 29.211 1.00 35.34 160 ASP A CA 1
ATOM 1272 C C . ASP A 1 160 ? -0.347 40.827 28.816 1.00 35.34 160 ASP A C 1
ATOM 1274 O O . ASP A 1 160 ? -0.106 42.008 28.587 1.00 35.34 160 ASP A O 1
ATOM 1278 N N . HIS A 1 161 ? -1.592 40.317 28.873 1.00 27.89 161 HIS A N 1
ATOM 1279 C CA . HIS A 1 161 ? -2.934 40.941 28.923 1.00 27.89 161 HIS A CA 1
ATOM 1280 C C . HIS A 1 161 ? -3.793 41.209 27.650 1.00 27.89 161 HIS A C 1
ATOM 1282 O O . HIS A 1 161 ? -3.556 42.113 26.862 1.00 27.89 161 HIS A O 1
ATOM 1288 N N . ARG A 1 162 ? -4.902 40.431 27.614 1.00 27.27 162 ARG A N 1
ATOM 1289 C CA . ARG A 1 162 ? -6.297 40.594 27.106 1.00 27.27 162 ARG A CA 1
ATOM 1290 C C . ARG A 1 162 ? -6.586 41.282 25.755 1.00 27.27 162 ARG A C 1
ATOM 1292 O O . ARG A 1 162 ? -6.285 42.446 25.537 1.00 27.27 162 ARG A O 1
ATOM 1299 N N . TRP A 1 163 ? -7.369 40.571 24.933 1.00 26.34 163 TRP A N 1
ATOM 1300 C CA . TRP A 1 163 ? -7.871 40.990 23.620 1.00 26.34 163 TRP A CA 1
ATOM 1301 C C . TRP A 1 163 ? -9.376 41.308 23.644 1.00 26.34 163 TRP A C 1
ATOM 1303 O O . TRP A 1 163 ? -10.150 40.532 24.200 1.00 26.34 163 TRP A O 1
ATOM 1313 N N . GLU A 1 164 ? -9.788 42.369 22.946 1.00 25.97 164 GLU A N 1
ATOM 1314 C CA . GLU A 1 164 ? -11.125 42.490 22.346 1.00 25.97 164 GLU A CA 1
ATOM 1315 C C . GLU A 1 164 ? -10.986 42.602 20.822 1.00 25.97 164 GLU A C 1
ATOM 1317 O O . GLU A 1 164 ? -10.075 43.253 20.304 1.00 25.97 164 GLU A O 1
ATOM 1322 N N . LEU A 1 165 ? -11.873 41.901 20.113 1.00 24.69 165 LEU A N 1
ATOM 1323 C CA . LEU A 1 165 ? -11.866 41.725 18.664 1.00 24.69 165 LEU A CA 1
ATOM 1324 C C . LEU A 1 165 ? -12.668 42.852 17.996 1.00 24.69 165 LEU A C 1
ATOM 1326 O O . LEU A 1 165 ? -13.833 43.053 18.329 1.00 24.69 165 LEU A O 1
ATOM 1330 N N . VAL A 1 166 ? -12.083 43.532 17.008 1.00 23.66 166 VAL A N 1
ATOM 1331 C CA . VAL A 1 166 ? -12.834 44.372 16.063 1.00 23.66 166 VAL A CA 1
ATOM 1332 C C . VAL A 1 166 ? -12.455 43.951 14.646 1.00 23.66 166 VAL A C 1
ATOM 1334 O O . VAL A 1 166 ? -11.289 44.027 14.257 1.00 23.66 166 VAL A O 1
ATOM 1337 N N . GLU A 1 167 ? -13.441 43.471 13.892 1.00 34.56 167 GLU A N 1
ATOM 1338 C CA . GLU A 1 167 ? -13.303 43.096 12.482 1.00 34.56 167 GLU A CA 1
ATOM 1339 C C . GLU A 1 167 ? -13.225 44.332 11.569 1.00 34.56 167 GLU A C 1
ATOM 1341 O O . GLU A 1 167 ? -13.953 45.303 11.797 1.00 34.56 167 GLU A O 1
ATOM 1346 N N . PRO A 1 168 ? -12.440 44.294 10.474 1.00 29.03 168 PRO A N 1
ATOM 1347 C CA . PRO A 1 168 ? -12.621 45.207 9.359 1.00 29.03 168 PRO A CA 1
ATOM 1348 C C . PRO A 1 168 ? -13.347 44.553 8.172 1.00 29.03 168 PRO A C 1
ATOM 1350 O O . PRO A 1 168 ? -13.015 43.464 7.705 1.00 29.03 168 PRO A O 1
ATOM 1353 N N . VAL A 1 169 ? -14.315 45.317 7.670 1.00 30.86 169 VAL A N 1
ATOM 1354 C CA . VAL A 1 169 ? -15.173 45.108 6.498 1.00 30.86 169 VAL A CA 1
ATOM 1355 C C . VAL A 1 169 ? -14.424 45.356 5.175 1.00 30.86 169 VAL A C 1
ATOM 1357 O O . VAL A 1 169 ? -13.800 46.403 5.048 1.00 30.86 169 VAL A O 1
ATOM 1360 N N . GLY A 1 170 ? -14.604 44.449 4.191 1.00 33.12 170 GLY A N 1
ATOM 1361 C CA . GLY A 1 170 ? -14.522 44.632 2.713 1.00 33.12 170 GLY A CA 1
ATOM 1362 C C . GLY A 1 170 ? -13.167 45.050 2.096 1.00 33.12 170 GLY A C 1
ATOM 1363 O O . GLY A 1 170 ? -12.383 45.739 2.721 1.00 33.12 170 GLY A O 1
ATOM 1364 N N . THR A 1 171 ? -12.752 44.727 0.864 1.00 41.72 171 THR A N 1
ATOM 1365 C CA . THR A 1 171 ? -13.267 44.003 -0.315 1.00 41.72 171 THR A CA 1
ATOM 1366 C C . THR A 1 171 ? -12.043 43.673 -1.193 1.00 41.72 171 THR A C 1
ATOM 1368 O O . THR A 1 171 ? -11.350 44.603 -1.583 1.00 41.72 171 THR A O 1
ATOM 1371 N N . GLU A 1 172 ? -11.777 42.399 -1.515 1.00 34.00 172 GLU A N 1
ATOM 1372 C CA . GLU A 1 172 ? -11.005 41.939 -2.695 1.00 34.00 172 GLU A CA 1
ATOM 1373 C C . GLU A 1 172 ? -11.036 40.390 -2.785 1.00 34.00 172 GLU A C 1
ATOM 1375 O O . GLU A 1 172 ? -10.935 39.702 -1.764 1.00 34.00 172 GLU A O 1
ATOM 1380 N N . GLY A 1 173 ? -11.238 39.867 -4.005 1.00 42.09 173 GLY A N 1
ATOM 1381 C CA . GLY A 1 173 ? -11.022 38.480 -4.469 1.00 42.09 173 GLY A CA 1
ATOM 1382 C C . GLY A 1 173 ? -11.572 37.316 -3.630 1.00 42.09 173 GLY A C 1
ATOM 1383 O O . GLY A 1 173 ? -10.819 36.678 -2.899 1.00 42.09 173 GLY A O 1
ATOM 1384 N N . ASP A 1 174 ? -12.855 36.981 -3.790 1.00 42.69 174 ASP A N 1
ATOM 1385 C CA . ASP A 1 174 ? -13.554 35.918 -3.036 1.00 42.69 174 ASP A CA 1
ATOM 1386 C C . ASP A 1 174 ? -13.191 34.468 -3.435 1.00 42.69 174 ASP A C 1
ATOM 1388 O O . ASP A 1 174 ? -13.513 33.530 -2.713 1.00 42.69 174 ASP A O 1
ATOM 1392 N N . TRP A 1 175 ? -12.481 34.242 -4.546 1.00 53.16 175 TRP A N 1
ATOM 1393 C CA . TRP A 1 175 ? -12.233 32.881 -5.057 1.00 53.16 175 TRP A CA 1
ATOM 1394 C C . TRP A 1 175 ? -11.192 32.087 -4.247 1.00 53.16 175 TRP A C 1
ATOM 1396 O O . TRP A 1 175 ? -11.253 30.862 -4.179 1.00 53.16 175 TRP A O 1
ATOM 1406 N N . ALA A 1 176 ? -10.246 32.763 -3.588 1.00 41.59 176 ALA A N 1
ATOM 1407 C CA . ALA A 1 176 ? -9.206 32.103 -2.795 1.00 41.59 176 ALA A CA 1
ATOM 1408 C C . ALA A 1 176 ? -9.633 31.813 -1.344 1.00 41.59 176 ALA A C 1
ATOM 1410 O O . ALA A 1 176 ? -8.883 31.166 -0.615 1.00 41.59 176 ALA A O 1
ATOM 1411 N N . ARG A 1 177 ? -10.815 32.277 -0.908 1.00 43.47 177 ARG A N 1
ATOM 1412 C CA . ARG A 1 177 ? -11.283 32.135 0.485 1.00 43.47 177 ARG A CA 1
ATOM 1413 C C . ARG A 1 177 ? -11.798 30.736 0.837 1.00 43.47 177 ARG A C 1
ATOM 1415 O O . ARG A 1 177 ? -12.100 30.493 1.998 1.00 43.47 177 ARG A O 1
ATOM 1422 N N . GLY A 1 178 ? -11.844 29.821 -0.132 1.00 43.69 178 GLY A N 1
ATOM 1423 C CA . GLY A 1 178 ? -12.197 28.412 0.074 1.00 43.69 178 GLY A CA 1
ATOM 1424 C C . GLY A 1 178 ? -11.143 27.405 -0.400 1.00 43.69 178 GLY A C 1
ATOM 1425 O O . GLY A 1 178 ? -11.415 26.210 -0.381 1.00 43.69 178 GLY A O 1
ATOM 1426 N N . LEU A 1 179 ? -9.964 27.853 -0.857 1.00 38.16 179 LEU A N 1
ATOM 1427 C CA . LEU A 1 179 ? -8.907 26.958 -1.347 1.00 38.16 179 LEU A CA 1
ATOM 1428 C C . LEU A 1 179 ? -7.871 26.670 -0.239 1.00 38.16 179 LEU A C 1
ATOM 1430 O O . LEU A 1 179 ? -7.445 27.609 0.437 1.00 38.16 179 LEU A O 1
ATOM 1434 N N . PRO A 1 180 ? -7.397 25.417 -0.072 1.00 47.56 180 PRO A N 1
ATOM 1435 C CA . PRO A 1 180 ? -6.419 25.068 0.961 1.00 47.56 180 PRO A CA 1
ATOM 1436 C C . PRO A 1 180 ? -5.105 25.842 0.817 1.00 47.56 180 PRO A C 1
ATOM 1438 O O . PRO A 1 180 ? -4.691 26.099 -0.315 1.00 47.56 180 PRO A O 1
ATOM 1441 N N . PRO A 1 181 ? -4.360 26.105 1.907 1.00 41.56 181 PRO A N 1
ATOM 1442 C CA . PRO A 1 181 ? -3.127 26.892 1.871 1.00 41.56 181 PRO A CA 1
ATOM 1443 C C . PRO A 1 181 ? -2.096 26.404 0.846 1.00 41.56 181 PRO A C 1
ATOM 1445 O O . PRO A 1 181 ? -1.606 27.221 0.080 1.00 41.56 181 PRO A O 1
ATOM 1448 N N . VAL A 1 182 ? -1.850 25.089 0.753 1.00 42.53 182 VAL A N 1
ATOM 1449 C CA . VAL A 1 182 ? -0.869 24.479 -0.175 1.00 42.53 182 VAL A CA 1
ATOM 1450 C C . VAL A 1 182 ? -1.304 24.579 -1.641 1.00 42.53 182 VAL A C 1
ATOM 1452 O O . VAL A 1 182 ? -0.484 24.841 -2.519 1.00 42.53 182 VAL A O 1
ATOM 1455 N N . VAL A 1 183 ? -2.597 24.390 -1.915 1.00 41.97 183 VAL A N 1
ATOM 1456 C CA . VAL A 1 183 ? -3.171 24.534 -3.262 1.00 41.97 183 VAL A CA 1
ATOM 1457 C C . VAL A 1 183 ? -3.192 26.016 -3.648 1.00 41.97 183 VAL A C 1
ATOM 1459 O O . VAL A 1 183 ? -2.789 26.370 -4.752 1.00 41.97 183 VAL A O 1
ATOM 1462 N N . SER A 1 184 ? -3.547 26.898 -2.707 1.00 46.97 184 SER A N 1
ATOM 1463 C CA . SER A 1 184 ? -3.555 28.348 -2.898 1.00 46.97 184 SER A CA 1
ATOM 1464 C C . SER A 1 184 ? -2.149 28.937 -3.055 1.00 46.97 184 SER A C 1
ATOM 1466 O O . SER A 1 184 ? -1.994 29.844 -3.860 1.00 46.97 184 SER A O 1
ATOM 1468 N N . GLU A 1 185 ? -1.125 28.430 -2.354 1.00 48.84 185 GLU A N 1
ATOM 1469 C CA . GLU A 1 185 ? 0.275 28.859 -2.508 1.00 48.84 185 GLU A CA 1
ATOM 1470 C C . GLU A 1 185 ? 0.828 28.404 -3.853 1.00 48.84 185 GLU A C 1
ATOM 1472 O O . GLU A 1 185 ? 1.332 29.220 -4.610 1.00 48.84 185 GLU A O 1
ATOM 1477 N N . ARG A 1 186 ? 0.639 27.132 -4.217 1.00 50.84 186 ARG A N 1
ATOM 1478 C CA . ARG A 1 186 ? 1.161 26.574 -5.472 1.00 50.84 186 ARG A CA 1
ATOM 1479 C C . ARG A 1 186 ? 0.519 27.202 -6.713 1.00 50.84 186 ARG A C 1
ATOM 1481 O O . ARG A 1 186 ? 1.190 27.390 -7.726 1.00 50.84 186 ARG A O 1
ATOM 1488 N N . LEU A 1 187 ? -0.768 27.538 -6.634 1.00 49.06 187 LEU A N 1
ATOM 1489 C CA . LEU A 1 187 ? -1.493 28.230 -7.702 1.00 49.06 187 LEU A CA 1
ATOM 1490 C C . LEU A 1 187 ? -1.281 29.732 -7.673 1.00 49.06 187 LEU A C 1
ATOM 1492 O O . LEU A 1 187 ? -1.240 30.329 -8.742 1.00 49.06 187 LEU A O 1
ATOM 1496 N N . ARG A 1 188 ? -1.083 30.343 -6.498 1.00 49.50 188 ARG A N 1
ATOM 1497 C CA . ARG A 1 188 ? -0.539 31.703 -6.433 1.00 49.50 188 ARG A CA 1
ATOM 1498 C C . ARG A 1 188 ? 0.801 31.743 -7.123 1.00 49.50 188 ARG A C 1
ATOM 1500 O O . ARG A 1 188 ? 0.970 32.619 -7.943 1.00 49.50 188 ARG A O 1
ATOM 1507 N N . ASP A 1 189 ? 1.699 30.802 -6.884 1.00 53.62 189 ASP A N 1
ATOM 1508 C CA . ASP A 1 189 ? 3.029 30.808 -7.491 1.00 53.62 189 ASP A CA 1
ATOM 1509 C C . ASP A 1 189 ? 2.969 30.628 -9.020 1.00 53.62 189 ASP A C 1
ATOM 1511 O O . ASP A 1 189 ? 3.725 31.272 -9.746 1.00 53.62 189 ASP A O 1
ATOM 1515 N N . GLN A 1 190 ? 2.022 29.834 -9.538 1.00 48.78 190 GLN A N 1
ATOM 1516 C CA . GLN A 1 190 ? 1.801 29.667 -10.984 1.00 48.78 190 GLN A CA 1
ATOM 1517 C C . GLN A 1 190 ? 1.033 30.833 -11.635 1.00 48.78 190 GLN A C 1
ATOM 1519 O O . GLN A 1 190 ? 1.366 31.236 -12.747 1.00 48.78 190 GLN A O 1
ATOM 1524 N N . ALA A 1 191 ? 0.035 31.405 -10.957 1.00 44.50 191 ALA A N 1
ATOM 1525 C CA . ALA A 1 191 ? -0.734 32.554 -11.439 1.00 44.50 191 ALA A CA 1
ATOM 1526 C C . ALA A 1 191 ? 0.050 33.873 -11.297 1.00 44.50 191 ALA A C 1
ATOM 1528 O O . ALA A 1 191 ? -0.011 34.725 -12.180 1.00 44.50 191 ALA A O 1
ATOM 1529 N N . LEU A 1 192 ? 0.858 34.026 -10.242 1.00 46.81 192 LEU A N 1
ATOM 1530 C CA . LEU A 1 192 ? 1.808 35.132 -10.056 1.00 46.81 192 LEU A CA 1
ATOM 1531 C C . LEU A 1 192 ? 2.916 35.100 -11.110 1.00 46.81 192 LEU A C 1
ATOM 1533 O O . LEU A 1 192 ? 3.430 36.159 -11.462 1.00 46.81 192 LEU A O 1
ATOM 1537 N N . ALA A 1 193 ? 3.255 33.921 -11.642 1.00 44.81 193 ALA A N 1
ATOM 1538 C CA . ALA A 1 193 ? 4.220 33.790 -12.728 1.00 44.81 193 ALA A CA 1
ATOM 1539 C C . ALA A 1 193 ? 3.686 34.269 -14.094 1.00 44.81 193 ALA A C 1
ATOM 1541 O O . ALA A 1 193 ? 4.497 34.501 -14.989 1.00 44.81 193 ALA A O 1
ATOM 1542 N N . VAL A 1 194 ? 2.363 34.432 -14.279 1.00 41.12 194 VAL A N 1
ATOM 1543 C CA . VAL A 1 194 ? 1.769 34.753 -15.599 1.00 41.12 194 VAL A CA 1
ATOM 1544 C C . VAL A 1 194 ? 0.742 35.908 -15.581 1.00 41.12 194 VAL A C 1
ATOM 1546 O O . VAL A 1 194 ? 0.398 36.413 -16.640 1.00 41.12 194 VAL A O 1
ATOM 1549 N N . GLN A 1 195 ? 0.280 36.403 -14.425 1.00 44.09 195 GLN A N 1
ATOM 1550 C CA . GLN A 1 195 ? -0.733 37.480 -14.303 1.00 44.09 195 GLN A CA 1
ATOM 1551 C C . GLN A 1 195 ? -2.030 37.279 -15.124 1.00 44.09 195 GLN A C 1
ATOM 1553 O O . GLN A 1 195 ? -2.772 38.234 -15.344 1.00 44.09 195 GLN A O 1
ATOM 1558 N N . LEU A 1 196 ? -2.350 36.058 -15.560 1.00 47.09 196 LEU A N 1
ATOM 1559 C CA . LEU A 1 196 ? -3.586 35.778 -16.291 1.00 47.09 196 LEU A CA 1
ATOM 1560 C C . LEU A 1 196 ? -4.625 35.117 -15.374 1.00 47.09 196 LEU A C 1
ATOM 1562 O O . LEU A 1 196 ? -4.257 34.258 -14.568 1.00 47.09 196 LEU A O 1
ATOM 1566 N N . PRO A 1 197 ? -5.913 35.494 -15.486 1.00 63.72 197 PRO A N 1
ATOM 1567 C CA . PRO A 1 197 ? -6.992 34.779 -14.819 1.00 63.72 197 PRO A CA 1
ATOM 1568 C C . PRO A 1 197 ? -7.039 33.325 -15.301 1.00 63.72 197 PRO A C 1
ATOM 1570 O O . PRO A 1 197 ? -6.749 33.030 -16.464 1.00 63.72 197 PRO A O 1
ATOM 1573 N N . LEU A 1 198 ? -7.395 32.415 -14.394 1.00 60.47 198 LEU A N 1
ATOM 1574 C CA . LEU A 1 198 ? -7.622 31.017 -14.739 1.00 60.47 198 LEU A CA 1
ATOM 1575 C C . LEU A 1 198 ? -8.811 30.925 -15.701 1.00 60.47 198 LEU A C 1
ATOM 1577 O O . LEU A 1 198 ? -9.801 31.639 -15.574 1.00 60.47 198 LEU A O 1
ATOM 1581 N N . THR A 1 199 ? -8.708 30.042 -16.684 1.00 75.06 199 THR A N 1
ATOM 1582 C CA . THR A 1 199 ? -9.848 29.674 -17.527 1.00 75.06 199 THR A CA 1
ATOM 1583 C C . THR A 1 199 ? -10.866 28.878 -16.708 1.00 75.06 199 THR A C 1
ATOM 1585 O O . THR A 1 199 ? -10.490 28.160 -15.784 1.00 75.06 199 THR A O 1
ATOM 1588 N N . GLU A 1 200 ? -12.142 28.919 -17.092 1.00 67.56 200 GLU A N 1
ATOM 1589 C CA . GLU A 1 200 ? -13.210 28.121 -16.462 1.00 67.56 200 GLU A CA 1
ATOM 1590 C C . GLU A 1 200 ? -12.850 26.621 -16.388 1.00 67.56 200 GLU A C 1
ATOM 1592 O O . GLU A 1 200 ? -13.087 25.959 -15.382 1.00 67.56 200 GLU A O 1
ATOM 1597 N N . ALA A 1 201 ? -12.171 26.090 -17.411 1.00 59.69 201 ALA A N 1
ATOM 1598 C CA . ALA A 1 201 ? -11.678 24.712 -17.424 1.00 59.69 201 ALA A CA 1
ATOM 1599 C C . ALA A 1 201 ? -10.573 24.447 -16.379 1.00 59.69 201 ALA A C 1
ATOM 1601 O O . ALA A 1 201 ? -10.484 23.344 -15.833 1.00 59.69 201 ALA A O 1
ATOM 1602 N N . GLN A 1 202 ? -9.718 25.438 -16.098 1.00 60.75 202 GLN A N 1
ATOM 1603 C CA . GLN A 1 202 ? -8.728 25.360 -15.020 1.00 60.75 202 GLN A CA 1
ATOM 1604 C C . GLN A 1 202 ? -9.403 25.461 -13.650 1.00 60.75 202 GLN A C 1
ATOM 1606 O O . GLN A 1 202 ? -9.032 24.708 -12.759 1.00 60.75 202 GLN A O 1
ATOM 1611 N N . GLU A 1 203 ? -10.414 26.314 -13.482 1.00 68.44 203 GLU A N 1
ATOM 1612 C CA . GLU A 1 203 ? -11.180 26.407 -12.232 1.00 68.44 203 GLU A CA 1
ATOM 1613 C C . GLU A 1 203 ? -11.959 25.119 -11.938 1.00 68.44 203 GLU A C 1
ATOM 1615 O O . GLU A 1 203 ? -11.859 24.587 -10.837 1.00 68.44 203 GLU A O 1
ATOM 1620 N N . GLN A 1 204 ? -12.638 24.540 -12.931 1.00 65.38 204 GLN A N 1
ATOM 1621 C CA . GLN A 1 204 ? -13.314 23.245 -12.790 1.00 65.38 204 GLN A CA 1
ATOM 1622 C C . GLN A 1 204 ? -12.326 22.112 -12.482 1.00 65.38 204 GLN A C 1
ATOM 1624 O O . GLN A 1 204 ? -12.601 21.272 -11.624 1.00 65.38 204 GLN A O 1
ATOM 1629 N N . LEU A 1 205 ? -11.153 22.093 -13.134 1.00 61.88 205 LEU A N 1
ATOM 1630 C CA . LEU A 1 205 ? -10.080 21.150 -12.799 1.00 61.88 205 LEU A CA 1
ATOM 1631 C C . LEU A 1 205 ? -9.638 21.327 -11.349 1.00 61.88 205 LEU A C 1
ATOM 1633 O O . LEU A 1 205 ? -9.449 20.332 -10.664 1.00 61.88 205 LEU A O 1
ATOM 1637 N N . LEU A 1 206 ? -9.499 22.562 -10.884 1.00 64.31 206 LEU A N 1
ATOM 1638 C CA . LEU A 1 206 ? -9.105 22.846 -9.514 1.00 64.31 206 LEU A CA 1
ATOM 1639 C C . LEU A 1 206 ? -10.165 22.448 -8.511 1.00 64.31 206 LEU A C 1
ATOM 1641 O O . LEU A 1 206 ? -9.798 21.895 -7.490 1.00 64.31 206 LEU A O 1
ATOM 1645 N N . THR A 1 207 ? -11.445 22.668 -8.796 1.00 65.19 207 THR A N 1
ATOM 1646 C CA . THR A 1 207 ? -12.540 22.208 -7.938 1.00 65.19 207 THR A CA 1
ATOM 1647 C C . THR A 1 207 ? -12.584 20.680 -7.864 1.00 65.19 207 THR A C 1
ATOM 1649 O O . THR A 1 207 ? -12.771 20.119 -6.784 1.00 65.19 207 THR A O 1
ATOM 1652 N N . LEU A 1 208 ? -12.350 19.992 -8.987 1.00 63.88 208 LEU A N 1
ATOM 1653 C CA . LEU A 1 208 ? -12.263 18.530 -9.036 1.00 63.88 208 LEU A CA 1
ATOM 1654 C C . LEU A 1 208 ? -11.019 18.013 -8.304 1.00 63.88 208 LEU A C 1
ATOM 1656 O O . LEU A 1 208 ? -11.134 17.126 -7.462 1.00 63.88 208 LEU A O 1
ATOM 1660 N N . GLU A 1 209 ? -9.843 18.588 -8.577 1.00 63.44 209 GLU A N 1
ATOM 1661 C CA . GLU A 1 209 ? -8.576 18.232 -7.930 1.00 63.44 209 GLU A CA 1
ATOM 1662 C C . GLU A 1 209 ? -8.608 18.547 -6.439 1.00 63.44 209 GLU A C 1
ATOM 1664 O O . GLU A 1 209 ? -8.167 17.738 -5.625 1.00 63.44 209 GLU A O 1
ATOM 1669 N N . SER A 1 210 ? -9.207 19.673 -6.059 1.00 59.75 210 SER A N 1
ATOM 1670 C CA . SER A 1 210 ? -9.465 19.989 -4.669 1.00 59.75 210 SER A CA 1
ATOM 1671 C C . SER A 1 210 ? -10.443 18.983 -4.082 1.00 59.75 210 SER A C 1
ATOM 1673 O O . SER A 1 210 ? -10.158 18.471 -3.020 1.00 59.75 210 SER A O 1
ATOM 1675 N N . GLY A 1 211 ? -11.530 18.585 -4.743 1.00 60.53 211 GLY A N 1
ATOM 1676 C CA . GLY A 1 211 ? -12.522 17.661 -4.171 1.00 60.53 211 GLY A CA 1
ATOM 1677 C C . GLY A 1 211 ? -11.934 16.359 -3.601 1.00 60.53 211 GLY A C 1
ATOM 1678 O O . GLY A 1 211 ? -12.329 15.932 -2.517 1.00 60.53 211 GLY A O 1
ATOM 1679 N N . TRP A 1 212 ? -10.927 15.770 -4.257 1.00 62.53 212 TRP A N 1
ATOM 1680 C CA . TRP A 1 212 ? -10.241 14.576 -3.739 1.00 62.53 212 TRP A CA 1
ATOM 1681 C C . TRP A 1 212 ? -9.002 14.885 -2.878 1.00 62.53 212 TRP A C 1
ATOM 1683 O O . TRP A 1 212 ? -8.681 14.091 -1.992 1.00 62.53 212 TRP A O 1
ATOM 1693 N N . LEU A 1 213 ? -8.334 16.033 -3.082 1.00 52.53 213 LEU A N 1
ATOM 1694 C CA . LEU A 1 213 ? -7.214 16.506 -2.249 1.00 52.53 213 LEU A CA 1
ATOM 1695 C C . LEU A 1 213 ? -7.651 17.262 -0.976 1.00 52.53 213 LEU A C 1
ATOM 1697 O O . LEU A 1 213 ? -6.817 17.525 -0.122 1.00 52.53 213 LEU A O 1
ATOM 1701 N N . THR A 1 214 ? -8.918 17.652 -0.829 1.00 47.81 214 THR A N 1
ATOM 1702 C CA . THR A 1 214 ? -9.426 18.510 0.269 1.00 47.81 214 THR A CA 1
ATOM 1703 C C . THR A 1 214 ? -10.248 17.773 1.304 1.00 47.81 214 THR A C 1
ATOM 1705 O O . THR A 1 214 ? -10.403 18.278 2.409 1.00 47.81 214 THR A O 1
ATOM 1708 N N . GLY A 1 215 ? -10.601 16.507 1.060 1.00 48.88 215 GLY A N 1
ATOM 1709 C CA . GLY A 1 215 ? -10.961 15.588 2.148 1.00 48.88 215 GLY A CA 1
ATOM 1710 C C . GLY A 1 215 ? -9.799 15.288 3.118 1.00 48.88 215 GLY A C 1
ATOM 1711 O O . GLY A 1 215 ? -9.933 14.424 3.978 1.00 48.88 215 GLY A O 1
ATOM 1712 N N . LEU A 1 216 ? -8.647 15.954 2.954 1.00 49.16 216 LEU A N 1
ATOM 1713 C CA . LEU A 1 216 ? -7.364 15.692 3.607 1.00 49.16 216 LEU A CA 1
ATOM 1714 C C . LEU A 1 216 ? -6.943 16.724 4.656 1.00 49.16 216 LEU A C 1
ATOM 1716 O O . LEU A 1 216 ? -5.819 16.607 5.142 1.00 49.16 216 LEU A O 1
ATOM 1720 N N . GLU A 1 217 ? -7.759 17.725 5.010 1.00 44.56 217 GLU A N 1
ATOM 1721 C CA . GLU A 1 217 ? -7.274 18.812 5.886 1.00 44.56 217 GLU A CA 1
ATOM 1722 C C . GLU A 1 217 ? -6.633 18.305 7.184 1.00 44.56 217 GLU A C 1
ATOM 1724 O O . GLU A 1 217 ? -5.628 18.865 7.618 1.00 44.56 217 GLU A O 1
ATOM 1729 N N . GLN A 1 218 ? -7.108 17.180 7.722 1.00 53.00 218 GLN A N 1
ATOM 1730 C CA . GLN A 1 218 ? -6.332 16.306 8.595 1.00 53.00 218 GLN A CA 1
ATOM 1731 C C . GLN A 1 218 ? -6.790 14.878 8.321 1.00 53.00 218 GLN A C 1
ATOM 1733 O O . GLN A 1 218 ? -7.908 14.513 8.683 1.00 53.00 218 GLN A O 1
ATOM 1738 N N . LEU A 1 219 ? -5.953 14.059 7.677 1.00 54.44 219 LEU A N 1
ATOM 1739 C CA . LEU A 1 219 ? -6.195 12.618 7.696 1.00 54.44 219 LEU A CA 1
ATOM 1740 C C . LEU A 1 219 ? -6.425 12.205 9.162 1.00 54.44 219 LEU A C 1
ATOM 1742 O O . LEU A 1 219 ? -5.644 12.619 10.032 1.00 54.44 219 LEU A O 1
ATOM 1746 N N . PRO A 1 220 ? -7.511 11.475 9.473 1.00 63.22 220 PRO A N 1
ATOM 1747 C CA . PRO A 1 220 ? -7.819 11.154 10.851 1.00 63.22 220 PRO A CA 1
ATOM 1748 C C . PRO A 1 220 ? -6.650 10.365 11.419 1.00 63.22 220 PRO A C 1
ATOM 1750 O O . PRO A 1 220 ? -6.339 9.274 10.943 1.00 63.22 220 PRO A O 1
ATOM 1753 N N . THR A 1 221 ? -6.000 10.916 12.444 1.00 75.44 221 THR A N 1
ATOM 1754 C CA . THR A 1 221 ? -4.938 10.205 13.150 1.00 75.44 221 THR A CA 1
ATOM 1755 C C . THR A 1 221 ? -5.527 8.900 13.669 1.00 75.44 221 THR A C 1
ATOM 1757 O O . THR A 1 221 ? -6.343 8.915 14.590 1.00 75.44 221 THR A O 1
ATOM 1760 N N . LEU A 1 222 ? -5.162 7.776 13.052 1.00 82.44 222 LEU A N 1
ATOM 1761 C CA . LEU A 1 222 ? -5.659 6.476 13.474 1.00 82.44 222 LEU A CA 1
ATOM 1762 C C . LEU A 1 222 ? -4.999 6.103 14.795 1.00 82.44 222 LEU A C 1
ATOM 1764 O O . LEU A 1 222 ? -3.775 6.144 14.956 1.00 82.44 222 LEU A O 1
ATOM 1768 N N . LEU A 1 223 ? -5.837 5.726 15.746 1.00 89.25 223 LEU A N 1
ATOM 1769 C CA . LEU A 1 223 ? -5.439 5.314 17.069 1.00 89.25 223 LEU A CA 1
ATOM 1770 C C . LEU A 1 223 ? -5.672 3.818 17.224 1.00 89.25 223 LEU A C 1
ATOM 1772 O O . LEU A 1 223 ? -6.750 3.299 16.935 1.00 89.25 223 LEU A O 1
ATOM 1776 N N . ARG A 1 224 ? -4.655 3.119 17.717 1.00 91.44 224 ARG A N 1
ATOM 1777 C CA . ARG A 1 224 ? -4.756 1.720 18.112 1.00 91.44 224 ARG A CA 1
ATOM 1778 C C . ARG A 1 224 ? -5.117 1.649 19.596 1.00 91.44 224 ARG A C 1
ATOM 1780 O O . ARG A 1 224 ? -4.315 2.105 20.420 1.00 91.44 224 ARG A O 1
ATOM 1787 N N . PRO A 1 225 ? -6.271 1.067 19.964 1.00 95.50 225 PRO A N 1
ATOM 1788 C CA . PRO A 1 225 ? -6.595 0.830 21.358 1.00 95.50 225 PRO A CA 1
ATOM 1789 C C . PRO A 1 225 ? -5.666 -0.244 21.931 1.00 95.50 225 PRO A C 1
ATOM 1791 O O . PRO A 1 225 ? -5.395 -1.277 21.310 1.00 95.50 225 PRO A O 1
ATOM 1794 N N . LYS A 1 226 ? -5.186 -0.007 23.145 1.00 95.81 226 LYS A N 1
ATOM 1795 C CA . LYS A 1 226 ? -4.389 -0.934 23.937 1.00 95.81 226 LYS A CA 1
ATOM 1796 C C . LYS A 1 226 ? -5.061 -1.100 25.291 1.00 95.81 226 LYS A C 1
ATOM 1798 O O . LYS A 1 226 ? -5.190 -0.145 26.051 1.00 95.81 226 LYS A O 1
ATOM 1803 N N . LEU A 1 227 ? -5.459 -2.331 25.592 1.00 95.88 227 LEU A N 1
ATOM 1804 C CA . LEU A 1 227 ? -5.964 -2.695 26.911 1.00 95.88 227 LEU A CA 1
ATOM 1805 C C . LEU A 1 227 ? -4.773 -2.823 27.867 1.00 95.88 227 LEU A C 1
ATOM 1807 O O . LEU A 1 227 ? -3.867 -3.625 27.630 1.00 95.88 227 LEU A O 1
ATOM 1811 N N . VAL A 1 228 ? -4.757 -2.013 28.919 1.00 96.56 228 VAL A N 1
ATOM 1812 C CA . VAL A 1 228 ? -3.675 -1.935 29.904 1.00 96.56 228 VAL A CA 1
ATOM 1813 C C . VAL A 1 228 ? -4.242 -2.253 31.278 1.00 96.56 228 VAL A C 1
ATOM 1815 O O . VAL A 1 228 ? -5.235 -1.666 31.707 1.00 96.56 228 VAL A O 1
ATOM 1818 N N . ARG A 1 229 ? -3.618 -3.204 31.975 1.00 94.31 229 ARG A N 1
ATOM 1819 C CA . ARG A 1 229 ? -3.972 -3.487 33.365 1.00 94.31 229 ARG A CA 1
ATOM 1820 C C . ARG A 1 229 ? -3.432 -2.383 34.282 1.00 94.31 229 ARG A C 1
ATOM 1822 O O . ARG A 1 229 ? -2.328 -1.898 34.025 1.00 94.31 229 ARG A O 1
ATOM 1829 N N . PRO A 1 230 ? -4.179 -1.976 35.320 1.00 91.94 230 PRO A N 1
ATOM 1830 C CA . PRO A 1 230 ? -3.679 -1.047 36.330 1.00 91.94 230 PRO A CA 1
ATOM 1831 C C . PRO A 1 230 ? -2.397 -1.567 36.998 1.00 91.94 230 PRO A C 1
ATOM 1833 O O . PRO A 1 230 ? -2.200 -2.774 37.104 1.00 91.94 230 PRO A O 1
ATOM 1836 N N . SER A 1 231 ? -1.533 -0.662 37.467 1.00 84.56 231 SER A N 1
ATOM 1837 C CA . SER A 1 231 ? -0.274 -1.019 38.145 1.00 84.56 231 SER A CA 1
ATOM 1838 C C . SER A 1 231 ? -0.481 -1.704 39.497 1.00 84.56 231 SER A C 1
ATOM 1840 O O . SER A 1 231 ? 0.371 -2.474 39.932 1.00 84.56 231 SER A O 1
ATOM 1842 N N . ILE A 1 232 ? -1.606 -1.424 40.153 1.00 85.12 232 ILE A N 1
ATOM 1843 C CA . ILE A 1 232 ? -2.039 -2.074 41.386 1.00 85.12 232 ILE A CA 1
ATOM 1844 C C . ILE A 1 232 ? -3.188 -3.003 41.003 1.00 85.12 232 ILE A C 1
ATOM 1846 O O . ILE A 1 232 ? -4.308 -2.547 40.774 1.00 85.12 232 ILE A O 1
ATOM 1850 N N . GLU A 1 233 ? -2.895 -4.297 40.874 1.00 87.62 233 GLU A N 1
ATOM 1851 C CA . GLU A 1 233 ? -3.924 -5.312 40.651 1.00 87.62 233 GLU A CA 1
ATOM 1852 C C . GLU A 1 233 ? -4.629 -5.613 41.979 1.00 87.62 233 GLU A C 1
ATOM 1854 O O . GLU A 1 233 ? -4.014 -6.075 42.941 1.00 87.62 233 GLU A O 1
ATOM 1859 N N . ASP A 1 234 ? -5.933 -5.356 42.037 1.00 93.31 234 ASP A N 1
ATOM 1860 C CA . ASP A 1 234 ? -6.756 -5.779 43.162 1.00 93.31 234 ASP A CA 1
ATOM 1861 C C . ASP A 1 234 ? -7.119 -7.259 43.003 1.00 93.31 234 ASP A C 1
ATOM 1863 O O . ASP A 1 234 ? -7.720 -7.663 42.005 1.00 93.31 234 ASP A O 1
ATOM 1867 N N . ALA A 1 235 ? -6.782 -8.075 44.003 1.00 94.56 235 ALA A N 1
ATOM 1868 C CA . ALA A 1 235 ? -7.004 -9.521 43.977 1.00 94.56 235 ALA A CA 1
ATOM 1869 C C . ALA A 1 235 ? -8.486 -9.921 43.826 1.00 94.56 235 ALA A C 1
ATOM 1871 O O . ALA A 1 235 ? -8.780 -11.075 43.481 1.00 94.56 235 ALA A O 1
ATOM 1872 N N . ARG A 1 236 ? -9.424 -8.999 44.081 1.00 94.62 236 ARG A N 1
ATOM 1873 C CA . ARG A 1 236 ? -10.863 -9.186 43.859 1.00 94.62 236 ARG A CA 1
ATOM 1874 C C . ARG A 1 236 ? -11.228 -9.109 42.372 1.00 94.62 236 ARG A C 1
ATOM 1876 O O . ARG A 1 236 ? -12.207 -9.725 41.963 1.00 94.62 236 ARG A O 1
ATOM 1883 N N . VAL A 1 237 ? -10.460 -8.422 41.524 1.00 95.25 237 VAL A N 1
ATOM 1884 C CA . VAL A 1 237 ? -10.711 -8.360 40.072 1.00 95.25 237 VAL A CA 1
ATOM 1885 C C . VAL A 1 237 ? -10.177 -9.636 39.407 1.00 95.25 237 VAL A C 1
ATOM 1887 O O . VAL A 1 237 ? -8.993 -9.758 39.106 1.00 95.25 237 VAL A O 1
ATOM 1890 N N . LYS A 1 238 ? -11.051 -10.622 39.167 1.00 94.69 238 LYS A N 1
ATOM 1891 C CA . LYS A 1 238 ? -10.654 -11.948 38.648 1.00 94.69 238 LYS A CA 1
ATOM 1892 C C . LYS A 1 238 ? -10.527 -11.998 37.129 1.00 94.69 238 LYS A C 1
ATOM 1894 O O . LYS A 1 238 ? -9.709 -12.744 36.596 1.00 94.69 238 LYS A O 1
ATOM 1899 N N . LEU A 1 239 ? -11.371 -11.253 36.420 1.00 94.94 239 LEU A N 1
ATOM 1900 C CA . LEU A 1 239 ? -11.379 -11.214 34.960 1.00 94.94 239 LEU A CA 1
ATOM 1901 C C . LEU A 1 239 ? -11.888 -9.866 34.475 1.00 94.94 239 LEU A C 1
ATOM 1903 O O . LEU A 1 239 ? -12.950 -9.412 34.895 1.00 94.94 239 LEU A O 1
ATOM 1907 N N . VAL A 1 240 ? -11.181 -9.299 33.501 1.00 95.81 240 VAL A N 1
ATOM 1908 C CA . VAL A 1 240 ? -11.673 -8.170 32.720 1.00 95.81 240 VAL A CA 1
ATOM 1909 C C . VAL A 1 240 ? -11.436 -8.428 31.243 1.00 95.81 240 VAL A C 1
ATOM 1911 O O . VAL A 1 240 ? -10.339 -8.819 30.840 1.00 95.81 240 VAL A O 1
ATOM 1914 N N . ARG A 1 241 ? -12.462 -8.194 30.429 1.00 95.94 241 ARG A N 1
ATOM 1915 C CA . ARG A 1 241 ? -12.372 -8.239 28.971 1.00 95.94 241 ARG A CA 1
ATOM 1916 C C . ARG A 1 241 ? -13.300 -7.193 28.379 1.00 95.94 241 ARG A C 1
ATOM 1918 O O . ARG A 1 241 ? -14.470 -7.155 28.742 1.00 95.94 241 ARG A O 1
ATOM 1925 N N . LEU A 1 242 ? -12.791 -6.412 27.434 1.00 96.31 242 LEU A N 1
ATOM 1926 C CA . LEU A 1 242 ? -13.611 -5.598 26.543 1.00 96.31 242 LEU A CA 1
ATOM 1927 C C . LEU A 1 242 ? -13.646 -6.228 25.150 1.00 96.31 242 LEU A C 1
ATOM 1929 O O . LEU A 1 242 ? -12.678 -6.837 24.694 1.00 96.31 242 LEU A O 1
ATOM 1933 N N . GLU A 1 243 ? -14.787 -6.090 24.499 1.00 94.25 243 GLU A N 1
ATOM 1934 C CA . GLU A 1 243 ? -15.139 -6.625 23.191 1.00 94.25 243 GLU A CA 1
ATOM 1935 C C . GLU A 1 243 ? -15.794 -5.507 22.367 1.00 94.25 243 GLU A C 1
ATOM 1937 O O . GLU A 1 243 ? -16.325 -4.544 22.919 1.00 94.25 243 GLU A O 1
ATOM 1942 N N . GLY A 1 244 ? -15.762 -5.623 21.039 1.00 90.25 244 GLY A N 1
ATOM 1943 C CA . GLY A 1 244 ? -16.397 -4.654 20.137 1.00 90.25 244 GLY A CA 1
ATOM 1944 C C . GLY A 1 244 ? -15.568 -3.409 19.806 1.00 90.25 244 GLY A C 1
ATOM 1945 O O . GLY A 1 244 ? -15.989 -2.641 18.953 1.00 90.25 244 GLY A O 1
ATOM 1946 N N . ILE A 1 245 ? -14.380 -3.229 20.397 1.00 91.06 245 ILE A N 1
ATOM 1947 C CA . ILE A 1 245 ? -13.470 -2.132 20.032 1.00 91.06 245 ILE A CA 1
ATOM 1948 C C . ILE A 1 245 ? -12.730 -2.489 18.725 1.00 91.06 245 ILE A C 1
ATOM 1950 O O . ILE A 1 245 ? -12.015 -3.498 18.710 1.00 91.06 245 ILE A O 1
ATOM 1954 N N . PRO A 1 246 ? -12.851 -1.698 17.640 1.00 84.88 246 PRO A N 1
ATOM 1955 C CA . PRO A 1 246 ? -12.094 -1.901 16.409 1.00 84.88 246 PRO A CA 1
ATOM 1956 C C . PRO A 1 246 ? -10.576 -1.833 16.634 1.00 84.88 246 PRO A C 1
ATOM 1958 O O . PRO A 1 246 ? -10.110 -1.119 17.521 1.00 84.88 246 PRO A O 1
ATOM 1961 N N . PRO A 1 247 ? -9.768 -2.531 15.817 1.00 82.00 247 PRO A N 1
ATOM 1962 C CA . PRO A 1 247 ? -8.310 -2.527 15.955 1.00 82.00 247 PRO A CA 1
ATOM 1963 C C . PRO A 1 247 ? -7.663 -1.164 15.661 1.00 82.00 247 PRO A C 1
ATOM 1965 O O . PRO A 1 247 ? -6.533 -0.932 16.090 1.00 82.00 247 PRO A O 1
ATOM 1968 N N . LEU A 1 248 ? -8.357 -0.285 14.935 1.00 83.62 248 LEU A N 1
ATOM 1969 C CA . LEU A 1 248 ? -7.962 1.088 14.632 1.00 83.62 248 LEU A CA 1
ATOM 1970 C C . LEU A 1 248 ? -9.209 1.972 14.664 1.00 83.62 248 LEU A C 1
ATOM 1972 O O . LEU A 1 248 ? -10.259 1.563 14.170 1.00 83.62 248 LEU A O 1
ATOM 1976 N N . LEU A 1 249 ? -9.077 3.167 15.229 1.00 86.69 249 LEU A N 1
ATOM 1977 C CA . LEU A 1 249 ? -10.139 4.162 15.335 1.00 86.69 249 LEU A CA 1
ATOM 1978 C C . LEU A 1 249 ? -9.596 5.539 14.935 1.00 86.69 249 LEU A C 1
ATOM 1980 O O . LEU A 1 249 ? -8.571 5.951 15.479 1.00 86.69 249 LEU A O 1
ATOM 1984 N N . PRO A 1 250 ? -10.248 6.268 14.023 1.00 84.19 250 PRO A N 1
ATOM 1985 C CA . PRO A 1 250 ? -10.036 7.699 13.842 1.00 84.19 250 PRO A CA 1
ATOM 1986 C C . PRO A 1 250 ? -10.054 8.460 15.172 1.00 84.19 250 PRO A C 1
ATOM 1988 O O . PRO A 1 250 ? -10.949 8.274 15.997 1.00 84.19 250 PRO A O 1
ATOM 1991 N N . ARG A 1 251 ? -9.071 9.340 15.390 1.00 87.62 251 ARG A N 1
ATOM 1992 C CA . ARG A 1 251 ? -9.081 10.276 16.520 1.00 87.62 251 ARG A CA 1
ATOM 1993 C C . ARG A 1 251 ? -10.399 11.058 16.537 1.00 87.62 251 ARG A C 1
ATOM 1995 O O . ARG A 1 251 ? -10.789 11.637 15.529 1.00 87.62 251 ARG A O 1
ATOM 2002 N N . GLY A 1 252 ? -11.045 11.101 17.698 1.00 90.12 252 GLY A N 1
ATOM 2003 C CA . GLY A 1 252 ? -12.327 11.771 17.915 1.00 90.12 252 GLY A CA 1
ATOM 2004 C C . GLY A 1 252 ? -13.558 10.914 17.600 1.00 90.12 252 GLY A C 1
ATOM 2005 O O . GLY A 1 252 ? -14.667 11.308 17.955 1.00 90.12 252 GLY A O 1
ATOM 2006 N N . GLU A 1 253 ? -13.399 9.735 16.991 1.00 91.25 253 GLU A N 1
ATOM 2007 C CA . GLU A 1 253 ? -14.526 8.834 16.742 1.00 91.25 253 GLU A CA 1
ATOM 2008 C C . GLU A 1 253 ? -14.942 8.090 18.017 1.00 91.25 253 GLU A C 1
ATOM 2010 O O . GLU A 1 253 ? -14.129 7.796 18.900 1.00 91.25 253 GLU A O 1
ATOM 2015 N N . ARG A 1 254 ? -16.239 7.783 18.121 1.00 94.56 254 ARG A N 1
ATOM 2016 C CA . ARG A 1 254 ? -16.803 7.000 19.220 1.00 94.56 254 ARG A CA 1
ATOM 2017 C C . ARG A 1 254 ? -16.942 5.534 18.821 1.00 94.56 254 ARG A C 1
ATOM 2019 O O . ARG A 1 254 ? -17.598 5.218 17.837 1.00 94.56 254 ARG A O 1
ATOM 2026 N N . SER A 1 255 ? -16.406 4.636 19.641 1.00 92.38 255 SER A N 1
ATOM 2027 C CA . SER A 1 255 ? -16.578 3.187 19.499 1.00 92.38 255 SER A CA 1
ATOM 2028 C C . SER A 1 255 ? -17.520 2.644 20.561 1.00 92.38 255 SER A C 1
ATOM 2030 O O . SER A 1 255 ? -17.445 3.040 21.721 1.00 92.38 255 SER A O 1
ATOM 2032 N N . GLN A 1 256 ? -18.355 1.675 20.194 1.00 96.19 256 GLN A N 1
ATOM 2033 C CA . GLN A 1 256 ? -19.137 0.904 21.157 1.00 96.19 256 GLN A CA 1
ATOM 2034 C C . GLN A 1 256 ? -18.316 -0.286 21.655 1.00 96.19 256 GLN A C 1
ATOM 2036 O O . GLN A 1 256 ? -17.831 -1.083 20.857 1.00 96.19 256 GLN A O 1
ATOM 2041 N N . ALA A 1 257 ? -18.152 -0.409 22.967 1.00 95.12 257 ALA A N 1
ATOM 2042 C CA . ALA A 1 257 ? -17.483 -1.535 23.604 1.00 95.12 257 ALA A CA 1
ATOM 2043 C C . ALA A 1 257 ? -18.447 -2.230 24.559 1.00 95.12 257 ALA A C 1
ATOM 2045 O O . ALA A 1 257 ? -19.210 -1.581 25.255 1.00 95.12 257 ALA A O 1
ATOM 2046 N N . SER A 1 258 ? -18.408 -3.549 24.641 1.00 96.62 258 SER A N 1
ATOM 2047 C CA . SER A 1 258 ? -19.095 -4.307 25.694 1.00 96.62 258 SER A CA 1
ATOM 2048 C C . SER A 1 258 ? -18.091 -5.233 26.359 1.00 96.62 258 SER A C 1
ATOM 2050 O O . SER A 1 258 ? -16.923 -5.245 25.971 1.00 96.62 258 SER A O 1
ATOM 2052 N N . GLY A 1 259 ? -18.473 -5.987 27.384 1.00 96.31 259 GLY A N 1
ATOM 2053 C CA . GLY A 1 259 ? -17.478 -6.861 27.984 1.00 96.31 259 GLY A CA 1
ATOM 2054 C C . GLY A 1 259 ? -17.895 -7.602 29.231 1.00 96.31 259 GLY A C 1
ATOM 2055 O O . GLY A 1 259 ? -19.074 -7.815 29.518 1.00 96.31 259 GLY A O 1
ATOM 2056 N N . ILE A 1 260 ? -16.871 -8.015 29.963 1.00 97.06 260 ILE A N 1
ATOM 2057 C CA . ILE A 1 260 ? -16.959 -8.774 31.198 1.00 97.06 260 ILE A CA 1
ATOM 2058 C C . ILE A 1 260 ? -16.070 -8.091 32.231 1.00 97.06 260 ILE A C 1
ATOM 2060 O O . ILE A 1 260 ? -14.892 -7.852 31.970 1.00 97.06 260 ILE A O 1
ATOM 2064 N N . VAL A 1 261 ? -16.629 -7.848 33.412 1.00 96.56 261 VAL A N 1
ATOM 2065 C CA . VAL A 1 261 ? -15.891 -7.507 34.630 1.00 96.56 261 VAL A CA 1
ATOM 2066 C C . VAL A 1 261 ? -16.364 -8.470 35.713 1.00 96.56 261 VAL A C 1
ATOM 2068 O O . VAL A 1 261 ? -17.533 -8.445 36.097 1.00 96.56 261 VAL A O 1
ATOM 2071 N N . LEU A 1 262 ? -15.473 -9.351 36.162 1.00 95.88 262 LEU A N 1
ATOM 2072 C CA . LEU A 1 262 ? -15.713 -10.300 37.244 1.00 95.88 262 LEU A CA 1
ATOM 2073 C C . LEU A 1 262 ? -14.998 -9.808 38.501 1.00 95.88 262 LEU A C 1
ATOM 2075 O O . LEU A 1 262 ? -13.768 -9.852 38.573 1.00 95.88 262 LEU A O 1
ATOM 2079 N N . PHE A 1 263 ? -15.785 -9.360 39.474 1.00 94.69 263 PHE A N 1
ATOM 2080 C CA . PHE A 1 263 ? -15.303 -8.820 40.738 1.00 94.69 263 PHE A CA 1
ATOM 2081 C C . PHE A 1 263 ? -15.785 -9.688 41.898 1.00 94.69 263 PHE A C 1
ATOM 2083 O O . PHE A 1 263 ? -16.981 -9.796 42.155 1.00 94.69 263 PHE A O 1
ATOM 2090 N N . ASP A 1 264 ? -14.844 -10.340 42.564 1.00 93.44 264 ASP A N 1
ATOM 2091 C CA . ASP A 1 264 ? -15.065 -11.262 43.670 1.00 93.44 264 ASP A CA 1
ATOM 2092 C C . ASP A 1 264 ? -15.119 -10.491 44.992 1.00 93.44 264 ASP A C 1
ATOM 2094 O O . ASP A 1 264 ? -14.129 -10.352 45.711 1.00 93.44 264 ASP A O 1
ATOM 2098 N N . SER A 1 265 ? -16.284 -9.906 45.258 1.00 88.62 265 SER A N 1
ATOM 2099 C CA . SER A 1 265 ? -16.590 -9.205 46.500 1.00 88.62 265 SER A CA 1
ATOM 2100 C C . SER A 1 265 ? -18.052 -9.412 46.866 1.00 88.62 265 SER A C 1
ATOM 2102 O O . SER A 1 265 ? -18.929 -9.453 46.003 1.00 88.62 265 SER A O 1
ATOM 2104 N N . THR A 1 266 ? -18.324 -9.512 48.163 1.00 85.94 266 THR A N 1
ATOM 2105 C CA . THR A 1 266 ? -19.688 -9.505 48.704 1.00 85.94 266 THR A CA 1
ATOM 2106 C C . THR A 1 266 ? -20.243 -8.090 48.858 1.00 85.94 266 THR A C 1
ATOM 2108 O O . THR A 1 266 ? -21.443 -7.920 49.070 1.00 85.94 266 THR A O 1
ATOM 2111 N N . GLU A 1 267 ? -19.387 -7.067 48.796 1.00 87.69 267 GLU A N 1
ATOM 2112 C CA . GLU A 1 267 ? -19.811 -5.673 48.901 1.00 87.69 267 GLU A CA 1
ATOM 2113 C C . GLU A 1 267 ? -20.386 -5.175 47.564 1.00 87.69 267 GLU A C 1
ATOM 2115 O O . GLU A 1 267 ? -19.761 -5.379 46.520 1.00 87.69 267 GLU A O 1
ATOM 2120 N N . PRO A 1 268 ? -21.543 -4.482 47.567 1.00 84.69 268 PRO A N 1
ATOM 2121 C CA . PRO A 1 268 ? -22.056 -3.831 46.369 1.00 84.69 268 PRO A CA 1
ATOM 2122 C C . PRO A 1 268 ? -21.063 -2.789 45.847 1.00 84.69 268 PRO A C 1
ATOM 2124 O O . PRO A 1 268 ? -20.582 -1.946 46.613 1.00 84.69 268 PRO A O 1
ATOM 2127 N N . ALA A 1 269 ? -20.808 -2.827 44.544 1.00 93.12 269 ALA A N 1
ATOM 2128 C CA . ALA A 1 269 ? -19.960 -1.873 43.848 1.00 93.12 269 ALA A CA 1
ATOM 2129 C C . ALA A 1 269 ? -20.636 -1.400 42.559 1.00 93.12 269 ALA A C 1
ATOM 2131 O O . ALA A 1 269 ? -21.383 -2.150 41.927 1.00 93.12 269 ALA A O 1
ATOM 2132 N N . GLU A 1 270 ? -20.347 -0.165 42.171 1.00 96.56 270 GLU A N 1
ATOM 2133 C CA . GLU A 1 270 ? -20.748 0.409 40.888 1.00 96.56 270 GLU A CA 1
ATOM 2134 C C . GLU A 1 270 ? -19.541 0.430 39.956 1.00 96.56 270 GLU A C 1
ATOM 2136 O O . GLU A 1 270 ? -18.441 0.792 40.370 1.00 96.56 270 GLU A O 1
ATOM 2141 N N . LEU A 1 271 ? -19.729 0.023 38.701 1.00 97.12 271 LEU A N 1
ATOM 2142 C CA . LEU A 1 271 ? -18.685 0.129 37.688 1.00 97.12 271 LEU A CA 1
ATOM 2143 C C . LEU A 1 271 ? -18.808 1.479 36.990 1.00 97.12 271 LEU A C 1
ATOM 2145 O O . LEU A 1 271 ? -19.848 1.797 36.417 1.00 97.12 271 LEU A O 1
ATOM 2149 N N . GLU A 1 272 ? -17.729 2.243 36.993 1.00 97.69 272 GLU A N 1
ATOM 2150 C CA . GLU A 1 272 ? -17.647 3.546 36.356 1.00 97.69 272 GLU A CA 1
ATOM 2151 C C . GLU A 1 272 ? -16.633 3.541 35.220 1.00 97.69 272 GLU A C 1
ATOM 2153 O O . GLU A 1 272 ? -15.574 2.911 35.300 1.00 97.69 272 GLU A O 1
ATOM 2158 N N . MET A 1 273 ? -16.950 4.305 34.181 1.00 97.50 273 MET A N 1
ATOM 2159 C CA . MET A 1 273 ? -16.003 4.740 33.169 1.00 97.50 273 MET A CA 1
ATOM 2160 C C . MET A 1 273 ? -15.635 6.194 33.424 1.00 97.50 273 MET A C 1
ATOM 2162 O O . MET A 1 273 ? -16.523 7.038 33.507 1.00 97.50 273 MET A O 1
ATOM 2166 N N . VAL A 1 274 ? -14.342 6.492 33.465 1.00 97.69 274 VAL A N 1
ATOM 2167 C CA . VAL A 1 274 ? -13.823 7.858 33.490 1.00 97.69 274 VAL A CA 1
ATOM 2168 C C . VAL A 1 274 ? -13.055 8.131 32.205 1.00 97.69 274 VAL A C 1
ATOM 2170 O O . VAL A 1 274 ? -12.132 7.387 31.870 1.00 97.69 274 VAL A O 1
ATOM 2173 N N . GLN A 1 275 ? -13.417 9.194 31.492 1.00 97.62 275 GLN A N 1
ATOM 2174 C CA . GLN A 1 275 ? -12.694 9.662 30.311 1.00 97.62 275 GLN A CA 1
ATOM 2175 C C . GLN A 1 275 ? -12.769 11.189 30.228 1.00 97.62 275 GLN A C 1
ATOM 2177 O O . GLN A 1 275 ? -13.830 11.767 30.427 1.00 97.62 275 GLN A O 1
ATOM 2182 N N . SER A 1 276 ? -11.636 11.850 29.964 1.00 94.94 276 SER A N 1
ATOM 2183 C CA . SER A 1 276 ? -11.555 13.323 29.871 1.00 94.94 276 SER A CA 1
ATOM 2184 C C . SER A 1 276 ? -12.103 14.064 31.107 1.00 94.94 276 SER A C 1
ATOM 2186 O O . SER A 1 276 ? -12.594 15.182 31.003 1.00 94.94 276 SER A O 1
ATOM 2188 N N . GLY A 1 277 ? -12.023 13.439 32.287 1.00 95.62 277 GLY A N 1
ATOM 2189 C CA . GLY A 1 277 ? -12.557 13.976 33.544 1.00 95.62 277 GLY A CA 1
ATOM 2190 C C . GLY A 1 277 ? -14.054 13.726 33.770 1.00 95.62 277 GLY A C 1
ATOM 2191 O O . GLY A 1 277 ? -14.534 13.932 34.882 1.00 95.62 277 GLY A O 1
ATOM 2192 N N . GLU A 1 278 ? -14.783 13.225 32.772 1.00 96.62 278 GLU A N 1
ATOM 2193 C CA . GLU A 1 278 ? -16.189 12.844 32.907 1.00 96.62 278 GLU A CA 1
ATOM 2194 C C . GLU A 1 278 ? -16.309 11.417 33.445 1.00 96.62 278 GLU A C 1
ATOM 2196 O O . GLU A 1 278 ? -15.626 10.509 32.970 1.00 96.62 278 GLU A O 1
ATOM 2201 N N . SER A 1 279 ? -17.191 11.213 34.427 1.00 96.94 279 SER A N 1
ATOM 2202 C CA . SER A 1 279 ? -17.472 9.908 35.032 1.00 96.94 279 SER A CA 1
ATOM 2203 C C . SER A 1 279 ? -18.872 9.441 34.647 1.00 96.94 279 SER A C 1
ATOM 2205 O O . SER A 1 279 ? -19.847 10.157 34.858 1.00 96.94 279 SER A O 1
ATOM 2207 N N . THR A 1 280 ? -18.982 8.233 34.100 1.00 97.06 280 THR A N 1
ATOM 2208 C CA . THR A 1 280 ? -20.248 7.613 33.689 1.00 97.06 280 THR A CA 1
ATOM 2209 C C . THR A 1 280 ? -20.425 6.276 34.400 1.00 97.06 280 THR A C 1
ATOM 2211 O O . THR A 1 280 ? -19.612 5.367 34.219 1.00 97.06 280 THR A O 1
ATOM 2214 N N . VAL A 1 281 ? -21.501 6.131 35.178 1.00 97.06 281 VAL A N 1
ATOM 2215 C CA . VAL A 1 281 ? -21.880 4.845 35.783 1.00 97.06 281 VAL A CA 1
ATOM 2216 C C . VAL A 1 281 ? -22.382 3.911 34.685 1.00 97.06 281 VAL A C 1
ATOM 2218 O O . VAL A 1 281 ? -23.257 4.262 33.891 1.00 97.06 281 VAL A O 1
ATOM 2221 N N . LEU A 1 282 ? -21.810 2.714 34.618 1.00 96.50 282 LEU A N 1
ATOM 2222 C CA . LEU A 1 282 ? -22.100 1.739 33.579 1.00 96.50 282 LEU A CA 1
ATOM 2223 C C . LEU A 1 282 ? -23.188 0.767 34.025 1.00 96.50 282 LEU A C 1
ATOM 2225 O O . LEU A 1 282 ? -23.273 0.379 35.187 1.00 96.50 282 LEU A O 1
ATOM 2229 N N . ALA A 1 283 ? -23.988 0.295 33.068 1.00 94.88 283 ALA A N 1
ATOM 2230 C CA . ALA A 1 283 ? -24.965 -0.760 33.311 1.00 94.88 283 ALA A CA 1
ATOM 2231 C C . ALA A 1 283 ? -24.264 -2.121 33.501 1.00 94.88 283 ALA A C 1
ATOM 2233 O O . ALA A 1 283 ? -24.158 -2.925 32.562 1.00 94.88 283 ALA A O 1
ATOM 2234 N N . TRP A 1 284 ? -23.795 -2.338 34.729 1.00 95.62 284 TRP A N 1
ATOM 2235 C CA . TRP A 1 284 ? -23.132 -3.516 35.279 1.00 95.62 284 TRP A CA 1
ATOM 2236 C C . TRP A 1 284 ? -23.512 -3.635 36.773 1.00 95.62 284 TRP A C 1
ATOM 2238 O O . TRP A 1 284 ? -23.658 -2.607 37.432 1.00 95.62 284 TRP A O 1
ATOM 2248 N N . PRO A 1 285 ? -23.662 -4.849 37.324 1.00 93.00 285 PRO A N 1
ATOM 2249 C CA . PRO A 1 285 ? -23.479 -6.130 36.652 1.00 93.00 285 PRO A CA 1
ATOM 2250 C C . PRO A 1 285 ? -24.737 -6.625 35.911 1.00 93.00 285 PRO A C 1
ATOM 2252 O O . PRO A 1 285 ? -25.866 -6.413 36.346 1.00 93.00 285 PRO A O 1
ATOM 2255 N N . ARG A 1 286 ? -24.557 -7.320 34.775 1.00 93.19 286 ARG A N 1
ATOM 2256 C CA . ARG A 1 286 ? -25.638 -8.010 34.034 1.00 93.19 286 ARG A CA 1
ATOM 2257 C C . ARG A 1 286 ? -25.437 -9.528 33.968 1.00 93.19 286 ARG A C 1
ATOM 2259 O O . ARG A 1 286 ? -24.288 -9.981 34.022 1.00 93.19 286 ARG A O 1
ATOM 2266 N N . PRO A 1 287 ? -26.519 -10.321 33.799 1.00 95.31 287 PRO A N 1
ATOM 2267 C CA . PRO A 1 287 ? -26.441 -11.778 33.756 1.00 95.31 287 PRO A CA 1
ATOM 2268 C C . PRO A 1 287 ? -25.413 -12.313 32.752 1.00 95.31 287 PRO A C 1
ATOM 2270 O O . PRO A 1 287 ? -25.361 -11.865 31.606 1.00 95.31 287 PRO A O 1
ATOM 2273 N N . SER A 1 288 ? -24.617 -13.298 33.171 1.00 93.31 288 SER A N 1
ATOM 2274 C CA . SER A 1 288 ? -23.619 -13.967 32.326 1.00 93.31 288 SER A CA 1
ATOM 2275 C C . SER A 1 288 ? -23.663 -15.493 32.502 1.00 93.31 288 SER A C 1
ATOM 2277 O O . SER A 1 288 ? -22.808 -16.064 33.180 1.00 93.31 288 SER A O 1
ATOM 2279 N N . PRO A 1 289 ? -24.644 -16.191 31.894 1.00 93.25 289 PRO A N 1
ATOM 2280 C CA . PRO A 1 289 ? -24.836 -17.631 32.104 1.00 93.25 289 PRO A CA 1
ATOM 2281 C C . PRO A 1 289 ? -23.585 -18.466 31.801 1.00 93.25 289 PRO A C 1
ATOM 2283 O O . PRO A 1 289 ? -23.229 -19.351 32.569 1.00 93.25 289 PRO A O 1
ATOM 2286 N N . ALA A 1 290 ? -22.862 -18.126 30.729 1.00 93.00 290 ALA A N 1
ATOM 2287 C CA . ALA A 1 290 ? -21.644 -18.834 30.337 1.00 93.00 290 ALA A CA 1
ATOM 2288 C C . ALA A 1 290 ? -20.526 -18.742 31.391 1.00 93.00 290 ALA A C 1
ATOM 2290 O O . ALA A 1 290 ? -19.802 -19.712 31.610 1.00 93.00 290 ALA A O 1
ATOM 2291 N N . LEU A 1 291 ? -20.381 -17.591 32.059 1.00 93.69 291 LEU A N 1
ATOM 2292 C CA . LEU A 1 291 ? -19.388 -17.441 33.123 1.00 93.69 291 LEU A CA 1
ATOM 2293 C C . LEU A 1 291 ? -19.831 -18.132 34.406 1.00 93.69 291 LEU A C 1
ATOM 2295 O O . LEU A 1 291 ? -18.996 -18.745 35.059 1.00 93.69 291 LEU A O 1
ATOM 2299 N N . ALA A 1 292 ? -21.126 -18.084 34.726 1.00 93.94 292 ALA A N 1
ATOM 2300 C CA . ALA A 1 292 ? -21.689 -18.814 35.857 1.00 93.94 292 ALA A CA 1
ATOM 2301 C C . ALA A 1 292 ? -21.424 -20.322 35.752 1.00 93.94 292 ALA A C 1
ATOM 2303 O O . ALA A 1 292 ? -21.060 -20.948 36.738 1.00 93.94 292 ALA A O 1
ATOM 2304 N N . SER A 1 293 ? -21.557 -20.900 34.553 1.00 94.56 293 SER A N 1
ATOM 2305 C CA . SER A 1 293 ? -21.225 -22.310 34.312 1.00 94.56 293 SER A CA 1
ATOM 2306 C C . SER A 1 293 ? -19.724 -22.590 34.407 1.00 94.56 293 SER A C 1
ATOM 2308 O O . SER A 1 293 ? -19.335 -23.662 34.858 1.00 94.56 293 SER A O 1
ATOM 2310 N N . LYS A 1 294 ? -18.877 -21.643 33.984 1.00 94.50 294 LYS A N 1
ATOM 2311 C CA . LYS A 1 294 ? -17.414 -21.785 34.031 1.00 94.50 294 LYS A CA 1
ATOM 2312 C C . LYS A 1 294 ? -16.847 -21.643 35.449 1.00 94.50 294 LYS A C 1
ATOM 2314 O O . LYS A 1 294 ? -15.843 -22.276 35.760 1.00 94.50 294 LYS A O 1
ATOM 2319 N N . TRP A 1 295 ? -17.474 -20.817 36.283 1.00 93.38 295 TRP A N 1
ATOM 2320 C CA . TRP A 1 295 ? -17.068 -20.538 37.661 1.00 93.38 295 TRP A CA 1
ATOM 2321 C C . TRP A 1 295 ? -18.267 -20.636 38.612 1.00 93.38 295 TRP A C 1
ATOM 2323 O O . TRP A 1 295 ? -18.739 -19.612 39.111 1.00 93.38 295 TRP A O 1
ATOM 2333 N N . PRO A 1 296 ? -18.776 -21.856 38.866 1.00 93.94 296 PRO A N 1
ATOM 2334 C CA . PRO A 1 296 ? -19.972 -22.056 39.686 1.00 93.94 296 PRO A CA 1
ATOM 2335 C C . PRO A 1 296 ? -19.786 -21.590 41.136 1.00 93.94 296 PRO A C 1
ATOM 2337 O O . PRO A 1 296 ? -20.750 -21.134 41.753 1.00 93.94 296 PRO A O 1
ATOM 2340 N N . ASP A 1 297 ? -18.549 -21.641 41.638 1.00 94.06 297 ASP A N 1
ATOM 2341 C CA . ASP A 1 297 ? -18.188 -21.281 43.013 1.00 94.06 297 ASP A CA 1
ATOM 2342 C C . ASP A 1 297 ? -17.993 -19.770 43.223 1.00 94.06 297 ASP A C 1
ATOM 2344 O O . ASP A 1 297 ? -17.800 -19.329 44.352 1.00 94.06 297 ASP A O 1
ATOM 2348 N N . LEU A 1 298 ? -18.056 -18.962 42.156 1.00 91.94 298 LEU A N 1
ATOM 2349 C CA . LEU A 1 298 ? -17.973 -17.501 42.225 1.00 91.94 298 LEU A CA 1
ATOM 2350 C C . LEU A 1 298 ? -19.362 -16.899 41.972 1.00 91.94 298 LEU A C 1
ATOM 2352 O O . LEU A 1 298 ? -19.756 -16.754 40.811 1.00 91.94 298 LEU A O 1
ATOM 2356 N N . PRO A 1 299 ? -20.114 -16.479 43.011 1.00 89.50 299 PRO A N 1
ATOM 2357 C CA . PRO A 1 299 ? -21.444 -15.890 42.837 1.00 89.50 299 PRO A CA 1
ATOM 2358 C C . PRO A 1 299 ? -21.462 -14.712 41.852 1.00 89.50 299 PRO A C 1
ATOM 2360 O O . PRO A 1 299 ? -22.391 -14.594 41.048 1.00 89.50 299 PRO A O 1
ATOM 2363 N N . ALA A 1 300 ? -20.398 -13.900 41.845 1.00 90.81 300 ALA A N 1
ATOM 2364 C CA . ALA A 1 300 ? -20.217 -12.780 40.923 1.00 90.81 300 ALA A CA 1
ATOM 2365 C C . ALA A 1 300 ? -20.201 -13.199 39.440 1.00 90.81 300 ALA A C 1
ATOM 2367 O O . ALA A 1 300 ? -20.578 -12.417 38.571 1.00 90.81 300 ALA A O 1
ATOM 2368 N N . ALA A 1 301 ? -19.854 -14.449 39.113 1.00 92.50 301 ALA A N 1
ATOM 2369 C CA . ALA A 1 301 ? -19.858 -14.938 37.733 1.00 92.50 301 ALA A CA 1
ATOM 2370 C C . ALA A 1 301 ? -21.267 -14.983 37.120 1.00 92.50 301 ALA A C 1
ATOM 2372 O O . ALA A 1 301 ? -21.410 -14.892 35.898 1.00 92.50 301 ALA A O 1
ATOM 2373 N N . ARG A 1 302 ? -22.317 -15.049 37.952 1.00 92.81 302 ARG A N 1
ATOM 2374 C CA . ARG A 1 302 ? -23.717 -14.971 37.504 1.00 92.81 302 ARG A CA 1
ATOM 2375 C C . ARG A 1 302 ? -24.065 -13.608 36.931 1.00 92.81 302 ARG A C 1
ATOM 2377 O O . ARG A 1 302 ? -24.911 -13.545 36.042 1.00 92.81 302 ARG A O 1
ATOM 2384 N N . GLN A 1 303 ? -23.419 -12.545 37.405 1.00 92.19 303 GLN A N 1
ATOM 2385 C CA . GLN A 1 303 ? -23.664 -11.174 36.978 1.00 92.19 303 GLN A CA 1
ATOM 2386 C C . GLN A 1 303 ? -22.322 -10.464 36.759 1.00 92.19 303 GLN A C 1
ATOM 2388 O O . GLN A 1 303 ? -21.780 -9.826 37.650 1.00 92.19 303 GLN A O 1
ATOM 2393 N N . ALA A 1 304 ? -21.764 -10.608 35.561 1.00 94.50 304 ALA A N 1
ATOM 2394 C CA . ALA A 1 304 ? -20.447 -10.059 35.232 1.00 94.50 304 ALA A CA 1
ATOM 2395 C C . ALA A 1 304 ? -20.416 -9.327 33.883 1.00 94.50 304 ALA A C 1
ATOM 2397 O O . ALA A 1 304 ? -19.381 -8.779 33.504 1.00 94.50 304 ALA A O 1
ATOM 2398 N N . ARG A 1 305 ? -21.527 -9.312 33.129 1.00 95.88 305 ARG A N 1
ATOM 2399 C CA . ARG A 1 305 ? -21.575 -8.631 31.831 1.00 95.88 305 ARG A CA 1
ATOM 2400 C C . ARG A 1 305 ? -21.695 -7.124 32.001 1.00 95.88 305 ARG A C 1
ATOM 2402 O O . ARG A 1 305 ? -22.496 -6.638 32.798 1.00 95.88 305 ARG A O 1
ATOM 2409 N N . LEU A 1 306 ? -20.922 -6.418 31.190 1.00 95.06 306 LEU A N 1
ATOM 2410 C CA . LEU A 1 306 ? -20.989 -4.985 30.968 1.00 95.06 306 LEU A CA 1
ATOM 2411 C C . LEU A 1 306 ? -21.766 -4.727 29.668 1.00 95.06 306 LEU A C 1
ATOM 2413 O O . LEU A 1 306 ? -21.494 -5.348 28.636 1.00 95.06 306 LEU A O 1
ATOM 2417 N N . SER A 1 307 ? -22.742 -3.824 29.731 1.00 93.19 307 SER A N 1
ATOM 2418 C CA . SER A 1 307 ? -23.494 -3.354 28.557 1.00 93.19 307 SER A CA 1
ATOM 2419 C C . SER A 1 307 ? -22.624 -2.542 27.601 1.00 93.19 307 SER A C 1
ATOM 2421 O O . SER A 1 307 ? -21.529 -2.130 27.963 1.00 93.19 307 SER A O 1
ATOM 2423 N N . SER A 1 308 ? -23.13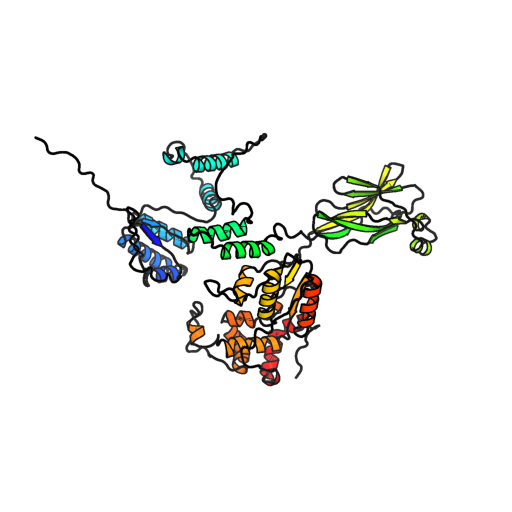4 -2.273 26.397 1.00 93.62 308 SER A N 1
ATOM 2424 C CA . SER A 1 308 ? -22.452 -1.383 25.454 1.00 93.62 308 SER A CA 1
ATOM 2425 C C . SER A 1 308 ? -22.157 -0.019 26.091 1.00 93.62 308 SER A C 1
ATOM 2427 O O . SER A 1 308 ? -23.060 0.610 26.644 1.00 93.62 308 SER A O 1
ATOM 2429 N N . VAL A 1 309 ? -20.906 0.422 26.004 1.00 94.12 309 VAL A N 1
ATOM 2430 C CA . VAL A 1 309 ? -20.393 1.715 26.449 1.00 94.12 309 VAL A CA 1
ATOM 2431 C C . VAL A 1 309 ? -19.732 2.431 25.272 1.00 94.12 309 VAL A C 1
ATOM 2433 O O . VAL A 1 309 ? -19.035 1.813 24.469 1.00 94.12 309 VAL A O 1
ATOM 2436 N N . SER A 1 310 ? -19.952 3.742 25.165 1.00 96.44 310 SER A N 1
ATOM 2437 C CA . SER A 1 310 ? -19.319 4.590 24.153 1.00 96.44 310 SER A CA 1
ATOM 2438 C C . SER A 1 310 ? -17.948 5.055 24.640 1.00 96.44 310 SER A C 1
ATOM 2440 O O . SER A 1 310 ? -17.874 5.811 25.602 1.00 96.44 310 SER A O 1
ATOM 2442 N N . LEU A 1 311 ? -16.886 4.679 23.933 1.00 96.12 311 LEU A N 1
ATOM 2443 C CA . LEU A 1 311 ? -15.514 5.137 24.168 1.00 96.12 311 LEU A CA 1
ATOM 2444 C C . LEU A 1 311 ? -15.145 6.198 23.130 1.00 96.12 311 LEU A C 1
ATOM 2446 O O . LEU A 1 311 ? -15.383 5.968 21.946 1.00 96.12 311 LEU A O 1
ATOM 2450 N N . LEU A 1 312 ? -14.548 7.320 23.532 1.00 96.88 312 LEU A N 1
ATOM 2451 C CA . LEU A 1 312 ? -13.959 8.281 22.594 1.00 96.88 312 LEU A CA 1
ATOM 2452 C C . LEU A 1 312 ? -12.522 7.861 22.255 1.00 96.88 312 LEU A C 1
ATOM 2454 O O . LEU A 1 312 ? -11.716 7.642 23.156 1.00 96.88 312 LEU A O 1
ATOM 2458 N N . ALA A 1 313 ? -12.174 7.758 20.978 1.00 95.44 313 ALA A N 1
ATOM 2459 C CA . ALA A 1 313 ? -10.803 7.478 20.568 1.00 95.44 313 ALA A CA 1
ATOM 2460 C C . ALA A 1 313 ? -9.944 8.749 20.676 1.00 95.44 313 ALA A C 1
ATOM 2462 O O . ALA A 1 313 ? -9.903 9.564 19.756 1.00 95.44 313 ALA A O 1
ATOM 2463 N N . ASP A 1 314 ? -9.231 8.926 21.789 1.00 94.94 314 ASP A N 1
ATOM 2464 C CA . ASP A 1 314 ? -8.313 10.054 21.987 1.00 94.94 314 ASP A CA 1
ATOM 2465 C C . ASP A 1 314 ? -7.035 9.623 22.717 1.00 94.94 314 ASP A C 1
ATOM 2467 O O . ASP A 1 314 ? -7.073 9.046 23.803 1.00 94.94 314 ASP A O 1
ATOM 2471 N N . ALA A 1 315 ? -5.884 9.941 22.120 1.00 93.00 315 ALA A N 1
ATOM 2472 C CA . ALA A 1 315 ? -4.570 9.621 22.667 1.00 93.00 315 ALA A CA 1
ATOM 2473 C C . ALA A 1 315 ? -4.239 10.405 23.945 1.00 93.00 315 ALA A C 1
ATOM 2475 O O . ALA A 1 315 ? -3.411 9.960 24.738 1.00 93.00 315 ALA A O 1
ATOM 2476 N N . LYS A 1 316 ? -4.880 11.562 24.152 1.00 95.81 316 LYS A N 1
ATOM 2477 C CA . LYS A 1 316 ? -4.689 12.399 25.346 1.00 95.81 316 LYS A CA 1
ATOM 2478 C C . LYS A 1 316 ? -5.650 12.047 26.482 1.00 95.81 316 LYS A C 1
ATOM 2480 O O . LYS A 1 316 ? -5.406 12.451 27.615 1.00 95.81 316 LYS A O 1
ATOM 2485 N N . SER A 1 317 ? -6.700 11.280 26.191 1.00 96.00 317 SER A N 1
ATOM 2486 C CA . SER A 1 317 ? -7.783 10.975 27.124 1.00 96.00 317 SER A CA 1
ATOM 2487 C C . SER A 1 317 ? -8.013 9.462 27.216 1.00 96.00 317 SER A C 1
ATOM 2489 O O . SER A 1 317 ? -8.975 8.952 26.627 1.00 96.00 317 SER A O 1
ATOM 2491 N N . PRO A 1 318 ? -7.144 8.715 27.925 1.00 96.75 318 PRO A N 1
ATOM 2492 C CA . PRO A 1 318 ? -7.357 7.289 28.146 1.00 96.75 318 PRO A CA 1
ATOM 2493 C C . PRO A 1 318 ? -8.681 7.033 28.876 1.00 96.75 318 PRO A C 1
ATOM 2495 O O . PRO A 1 318 ? -9.169 7.866 29.641 1.00 96.75 318 PRO A O 1
ATOM 2498 N N . VAL A 1 319 ? -9.261 5.859 28.633 1.00 97.62 319 VAL A N 1
ATOM 2499 C CA . VAL A 1 319 ? -10.456 5.403 29.351 1.00 97.62 319 VAL A CA 1
ATOM 2500 C C . VAL A 1 319 ? -10.008 4.647 30.588 1.00 97.62 319 VAL A C 1
ATOM 2502 O O . VAL A 1 319 ? -9.233 3.698 30.477 1.00 97.62 319 VAL A O 1
ATOM 2505 N N . HIS A 1 320 ? -10.549 5.007 31.743 1.00 97.62 320 HIS A N 1
ATOM 2506 C CA . HIS A 1 320 ? -10.337 4.292 32.994 1.00 97.62 320 HIS A CA 1
ATOM 2507 C C . HIS A 1 320 ? -11.635 3.619 33.429 1.00 97.62 320 HIS A C 1
ATOM 2509 O O . HIS A 1 320 ? -12.637 4.286 33.670 1.00 97.62 320 HIS A O 1
ATOM 2515 N N . LEU A 1 321 ? -11.621 2.295 33.542 1.00 97.44 321 LEU A N 1
ATOM 2516 C CA . LEU A 1 321 ? -12.674 1.541 34.208 1.00 97.44 321 LEU A CA 1
ATOM 2517 C C . LEU A 1 321 ? -12.276 1.337 35.666 1.00 97.44 321 LEU A C 1
ATOM 2519 O O . LEU A 1 321 ? -11.188 0.825 35.945 1.00 97.44 321 LEU A O 1
ATOM 2523 N N . ARG A 1 322 ? -13.162 1.708 36.587 1.00 97.31 322 ARG A N 1
ATOM 2524 C CA . ARG A 1 322 ? -12.976 1.520 38.031 1.00 97.31 322 ARG A CA 1
ATOM 2525 C C . ARG A 1 322 ? -14.271 1.065 38.686 1.00 97.31 322 ARG A C 1
ATOM 2527 O O . ARG A 1 322 ? -15.354 1.395 38.216 1.00 97.31 322 ARG A O 1
ATOM 2534 N N . LEU A 1 323 ? -14.160 0.316 39.771 1.00 96.81 323 LEU A N 1
ATOM 2535 C CA . LEU A 1 323 ? -15.276 0.001 40.652 1.00 96.81 323 LEU A CA 1
ATOM 2536 C C . LEU A 1 323 ? -15.262 0.970 41.829 1.00 96.81 323 LEU A C 1
ATOM 2538 O O . LEU A 1 323 ? -14.197 1.228 42.384 1.00 96.81 323 LEU A O 1
ATOM 2542 N N . ARG A 1 324 ? -16.428 1.473 42.232 1.00 96.38 324 ARG A N 1
ATOM 2543 C CA . ARG A 1 324 ? -16.592 2.241 43.468 1.00 96.38 324 ARG A CA 1
ATOM 2544 C C . ARG A 1 324 ? -17.455 1.456 44.447 1.00 96.38 324 ARG A C 1
ATOM 2546 O O . ARG A 1 324 ? -18.599 1.122 44.139 1.00 96.38 324 ARG A O 1
ATOM 2553 N N . SER A 1 325 ? -16.911 1.139 45.619 1.00 93.12 325 SER A N 1
ATOM 2554 C CA . SER A 1 325 ? -17.680 0.500 46.692 1.00 93.12 325 SER A CA 1
ATOM 2555 C C . SER A 1 325 ? -18.609 1.507 47.378 1.00 93.12 325 SER A C 1
ATOM 2557 O O . SER A 1 325 ? -18.408 2.720 47.298 1.00 93.12 325 SER A O 1
ATOM 2559 N N . ARG A 1 326 ? -19.594 1.025 48.148 1.00 90.06 326 ARG A N 1
ATOM 2560 C CA . ARG A 1 326 ? -20.447 1.898 48.986 1.00 90.06 326 ARG A CA 1
ATOM 2561 C C . ARG A 1 326 ? -19.673 2.743 50.002 1.00 90.06 326 ARG A C 1
ATOM 2563 O O . ARG A 1 326 ? -20.182 3.767 50.445 1.00 90.06 326 ARG A O 1
ATOM 2570 N N . LYS A 1 327 ? -18.470 2.311 50.389 1.00 91.81 327 LYS A N 1
ATOM 2571 C CA . LYS A 1 327 ? -17.585 3.044 51.307 1.00 91.81 327 LYS A CA 1
ATOM 2572 C C . LYS A 1 327 ? -16.756 4.116 50.587 1.00 91.81 327 LYS A C 1
ATOM 2574 O O . LYS A 1 327 ? -15.964 4.791 51.234 1.00 91.81 327 LYS A O 1
ATOM 2579 N N . GLY A 1 328 ? -16.921 4.260 49.270 1.00 92.94 328 GLY A N 1
ATOM 2580 C CA . GLY A 1 328 ? -16.148 5.179 48.438 1.00 92.94 328 GLY A CA 1
ATOM 2581 C C . GLY A 1 328 ? -14.763 4.655 48.057 1.00 92.94 328 GLY A C 1
ATOM 2582 O O . GLY A 1 328 ? -13.969 5.415 47.516 1.00 92.94 328 GLY A O 1
ATOM 2583 N N . GLU A 1 329 ? -14.460 3.379 48.322 1.00 94.81 329 GLU A N 1
ATOM 2584 C CA . GLU A 1 329 ? -13.205 2.765 47.878 1.00 94.81 329 GLU A CA 1
ATOM 2585 C C . GLU A 1 329 ? -13.224 2.634 46.353 1.00 94.81 329 GLU A C 1
ATOM 2587 O O . GLU A 1 329 ? -14.168 2.068 45.794 1.00 94.81 329 GLU A O 1
ATOM 2592 N N . GLU A 1 330 ? -12.191 3.149 45.689 1.00 96.31 330 GLU A N 1
ATOM 2593 C CA . GLU A 1 330 ? -12.033 3.034 44.244 1.00 96.31 330 GLU A CA 1
ATOM 2594 C C . GLU A 1 330 ? -11.038 1.929 43.898 1.00 96.31 330 GLU A C 1
ATOM 2596 O O . GLU A 1 330 ? -9.873 1.970 44.290 1.00 96.31 330 GLU A O 1
ATOM 2601 N N . VAL A 1 331 ? -11.501 0.951 43.126 1.00 96.50 331 VAL A N 1
ATOM 2602 C CA . VAL A 1 331 ? -10.706 -0.188 42.673 1.00 96.50 331 VAL A CA 1
ATOM 2603 C C . VAL A 1 331 ? -10.503 -0.071 41.164 1.00 96.50 331 VAL A C 1
ATOM 2605 O O . VAL A 1 331 ? -11.475 -0.187 40.413 1.00 96.50 331 VAL A O 1
ATOM 2608 N N . PRO A 1 332 ? -9.276 0.163 40.670 1.00 96.88 332 PRO A N 1
ATOM 2609 C CA . PRO A 1 332 ? -9.033 0.256 39.239 1.00 96.88 332 PRO A CA 1
ATOM 2610 C C . PRO A 1 332 ? -9.196 -1.125 38.585 1.00 96.88 332 PRO A C 1
ATOM 2612 O O . PRO A 1 332 ? -8.720 -2.135 39.096 1.00 96.88 332 PRO A O 1
ATOM 2615 N N . VAL A 1 333 ? -9.873 -1.171 37.437 1.00 96.44 333 VAL A N 1
ATOM 2616 C CA . VAL A 1 333 ? -10.243 -2.420 36.751 1.00 96.44 333 VAL A CA 1
ATOM 2617 C C . VAL A 1 333 ? -9.454 -2.591 35.456 1.00 96.44 333 VAL A C 1
ATOM 2619 O O . VAL A 1 333 ? -8.825 -3.625 35.237 1.00 96.44 333 VAL A O 1
ATOM 2622 N N . LEU A 1 334 ? -9.489 -1.592 34.573 1.00 97.25 334 LEU A N 1
ATOM 2623 C CA . LEU A 1 334 ? -8.848 -1.649 33.259 1.00 97.25 334 LEU A CA 1
ATOM 2624 C C . LEU A 1 334 ? -8.660 -0.246 32.696 1.00 97.25 334 LEU A C 1
ATOM 2626 O O . LEU A 1 334 ? -9.556 0.582 32.809 1.00 97.25 334 LEU A O 1
ATOM 2630 N N . ASN A 1 335 ? -7.548 -0.020 32.006 1.00 97.25 335 ASN A N 1
ATOM 2631 C CA . ASN A 1 335 ? -7.337 1.177 31.207 1.00 97.25 335 ASN A CA 1
ATOM 2632 C C . ASN A 1 335 ? -7.402 0.837 29.712 1.00 97.25 335 ASN A C 1
ATOM 2634 O O . ASN A 1 335 ? -6.871 -0.189 29.278 1.00 97.25 335 ASN A O 1
ATOM 2638 N N . VAL A 1 336 ? -8.021 1.702 28.911 1.00 97.38 336 VAL A N 1
ATOM 2639 C CA . VAL A 1 336 ? -7.907 1.677 27.447 1.00 97.38 336 VAL A CA 1
ATOM 2640 C C . VAL A 1 336 ? -7.091 2.889 27.029 1.00 97.38 336 VAL A C 1
ATOM 2642 O O . VAL A 1 336 ? -7.564 4.023 27.078 1.00 97.38 336 VAL A O 1
ATOM 2645 N N . GLU A 1 337 ? -5.846 2.644 26.637 1.00 97.25 337 GLU A N 1
ATOM 2646 C CA . GLU A 1 337 ? -4.988 3.662 26.038 1.00 97.25 337 GLU A CA 1
ATOM 2647 C C . GLU A 1 337 ? -5.205 3.683 24.529 1.00 97.25 337 GLU A C 1
ATOM 2649 O O . GLU A 1 337 ? -5.229 2.634 23.886 1.00 97.25 337 GLU A O 1
ATOM 2654 N N . PHE A 1 338 ? -5.274 4.870 23.942 1.00 95.06 338 PHE A N 1
ATOM 2655 C CA . PHE A 1 338 ? -5.257 5.035 22.496 1.00 95.06 338 PHE A CA 1
ATOM 2656 C C . PHE A 1 338 ? -3.874 5.518 22.083 1.00 95.06 338 PHE A C 1
ATOM 2658 O O . PHE A 1 338 ? -3.435 6.594 22.475 1.00 95.06 338 PHE A O 1
ATOM 2665 N N . ARG A 1 339 ? -3.153 4.709 21.313 1.00 92.38 339 ARG A N 1
ATOM 2666 C CA . ARG A 1 339 ? -1.832 5.093 20.810 1.00 92.38 339 ARG A CA 1
ATOM 2667 C C . ARG A 1 339 ? -1.975 5.514 19.371 1.00 92.38 339 ARG A C 1
ATOM 2669 O O . ARG A 1 339 ? -2.622 4.799 18.609 1.00 92.38 339 ARG A O 1
ATOM 2676 N N . GLU A 1 340 ? -1.356 6.628 18.998 1.00 87.31 340 GLU A N 1
ATOM 2677 C CA . GLU A 1 340 ? -1.139 6.902 17.581 1.00 87.31 340 GLU A CA 1
ATOM 2678 C C . GLU A 1 340 ? -0.500 5.662 16.966 1.00 87.31 340 GLU A C 1
ATOM 2680 O O . GLU A 1 340 ? 0.397 5.054 17.559 1.00 87.31 340 GLU A O 1
ATOM 2685 N N . TYR A 1 341 ? -1.044 5.219 15.841 1.00 77.19 341 TYR A N 1
ATOM 2686 C CA . TYR A 1 341 ? -0.500 4.092 15.116 1.00 77.19 341 TYR A CA 1
ATOM 2687 C C . TYR A 1 341 ? 0.439 4.649 14.043 1.00 77.19 341 TYR A C 1
ATOM 2689 O O . TYR A 1 341 ? -0.042 5.011 12.967 1.00 77.19 341 TYR A O 1
ATOM 2697 N N . PRO A 1 342 ? 1.759 4.767 14.310 1.00 66.12 342 PRO A N 1
ATOM 2698 C CA . PRO A 1 342 ? 2.708 5.133 13.278 1.00 66.12 342 PRO A CA 1
ATOM 2699 C C . PRO A 1 342 ? 2.829 3.937 12.337 1.00 66.12 342 PRO A C 1
ATOM 2701 O O . PRO A 1 342 ? 3.647 3.040 12.534 1.00 66.12 342 PRO A O 1
ATOM 2704 N N . SER A 1 343 ? 1.981 3.889 11.317 1.00 65.50 343 SER A N 1
ATOM 2705 C CA . SER A 1 343 ? 2.357 3.157 10.118 1.00 65.50 343 SER A CA 1
ATOM 2706 C C . SER A 1 343 ? 3.547 3.913 9.517 1.00 65.50 343 SER A C 1
ATOM 2708 O O . SER A 1 343 ? 3.470 5.140 9.408 1.00 65.50 343 SER A O 1
ATOM 2710 N N . PRO A 1 344 ? 4.654 3.237 9.162 1.00 77.12 344 PRO A N 1
ATOM 2711 C CA . PRO A 1 344 ? 5.703 3.886 8.388 1.00 77.12 344 PRO A CA 1
ATOM 2712 C C . PRO A 1 344 ? 5.066 4.517 7.151 1.00 77.12 344 PRO A C 1
ATOM 2714 O O . PRO A 1 344 ? 4.171 3.916 6.554 1.00 77.12 344 PRO A O 1
ATOM 2717 N N . ALA A 1 345 ? 5.497 5.732 6.809 1.00 85.19 345 ALA A N 1
ATOM 2718 C CA . ALA A 1 345 ? 4.945 6.439 5.665 1.00 85.19 345 ALA A CA 1
ATOM 2719 C C . ALA A 1 345 ? 5.085 5.565 4.411 1.00 85.19 345 ALA A C 1
ATOM 2721 O O . ALA A 1 345 ? 6.174 5.074 4.098 1.00 85.19 345 ALA A O 1
ATOM 2722 N N . VAL A 1 346 ? 3.978 5.356 3.706 1.00 92.31 346 VAL A N 1
ATOM 2723 C CA . VAL A 1 346 ? 3.940 4.589 2.462 1.00 92.31 346 VAL A CA 1
ATOM 2724 C C . VAL A 1 346 ? 3.590 5.560 1.350 1.00 92.31 346 VAL A C 1
ATOM 2726 O O . VAL A 1 346 ? 2.443 5.963 1.218 1.00 92.31 346 VAL A O 1
ATOM 2729 N N . ASN A 1 347 ? 4.563 5.936 0.525 1.00 92.69 347 ASN A N 1
ATOM 2730 C CA . ASN A 1 347 ? 4.278 6.798 -0.621 1.00 92.69 347 ASN A CA 1
ATOM 2731 C C . ASN A 1 347 ? 3.430 6.044 -1.654 1.00 92.69 347 ASN A C 1
ATOM 2733 O O . ASN A 1 347 ? 3.785 4.938 -2.076 1.00 92.69 347 ASN A O 1
ATOM 2737 N N . GLY A 1 348 ? 2.324 6.649 -2.076 1.00 95.31 348 GLY A N 1
ATOM 2738 C CA . GLY A 1 348 ? 1.420 6.084 -3.067 1.00 95.31 348 GLY A CA 1
ATOM 2739 C C . GLY A 1 348 ? 0.283 7.030 -3.443 1.00 95.31 348 GLY A C 1
ATOM 2740 O O . GLY A 1 348 ? 0.275 8.210 -3.111 1.00 95.31 348 GLY A O 1
ATOM 2741 N N . ILE A 1 349 ? -0.693 6.501 -4.167 1.00 94.50 349 ILE A N 1
ATOM 2742 C CA . ILE A 1 349 ? -1.900 7.214 -4.575 1.00 94.50 349 ILE A CA 1
ATOM 2743 C C . ILE A 1 349 ? -2.956 6.990 -3.504 1.00 94.50 349 ILE A C 1
ATOM 2745 O O . ILE A 1 349 ? -3.295 5.843 -3.211 1.00 94.50 349 ILE A O 1
ATOM 2749 N N . PHE A 1 350 ? -3.501 8.064 -2.943 1.00 91.12 350 PHE A N 1
ATOM 2750 C CA . PHE A 1 350 ? -4.571 7.968 -1.958 1.00 91.12 350 PHE A CA 1
ATOM 2751 C C . PHE A 1 350 ? -5.851 8.629 -2.464 1.00 91.12 350 PHE A C 1
ATOM 2753 O O . PHE A 1 350 ? -5.865 9.817 -2.775 1.00 91.12 350 PHE A O 1
ATOM 2760 N N . LEU A 1 351 ? -6.920 7.838 -2.535 1.00 89.12 351 LEU A N 1
ATOM 2761 C CA . LEU A 1 351 ? -8.263 8.264 -2.905 1.00 89.12 351 LEU A CA 1
ATOM 2762 C C . LEU A 1 351 ? -9.063 8.544 -1.629 1.00 89.12 351 LEU A C 1
ATOM 2764 O O . LEU A 1 351 ? -9.671 7.634 -1.055 1.00 89.12 351 LEU A O 1
ATOM 2768 N N . ALA A 1 352 ? -9.043 9.802 -1.184 1.00 80.75 352 ALA A N 1
ATOM 2769 C CA . ALA A 1 352 ? -9.595 10.213 0.107 1.00 80.75 352 ALA A CA 1
ATOM 2770 C C . ALA A 1 352 ? -11.082 9.874 0.267 1.00 80.75 352 ALA A C 1
ATOM 2772 O O . ALA A 1 352 ? -11.468 9.329 1.299 1.00 80.75 352 ALA A O 1
ATOM 2773 N N . GLN A 1 353 ? -11.886 10.098 -0.779 1.00 82.06 353 GLN A N 1
ATOM 2774 C CA . GLN A 1 353 ? -13.333 9.848 -0.774 1.00 82.06 353 GLN A CA 1
ATOM 2775 C C . GLN A 1 353 ? -13.709 8.426 -0.327 1.00 82.06 353 GLN A C 1
ATOM 2777 O O . GLN A 1 353 ? -14.728 8.240 0.332 1.00 82.06 353 GLN A O 1
ATOM 2782 N N . TRP A 1 354 ? -12.883 7.429 -0.654 1.00 86.62 354 TRP A N 1
ATOM 2783 C CA . TRP A 1 354 ? -13.123 6.025 -0.295 1.00 86.62 354 TRP A CA 1
ATOM 2784 C C . TRP A 1 354 ? -12.108 5.473 0.708 1.00 86.62 354 TRP A C 1
ATOM 2786 O O . TRP A 1 354 ? -12.139 4.285 1.028 1.00 86.62 354 TRP A O 1
ATOM 2796 N N . SER A 1 355 ? -11.195 6.317 1.195 1.00 86.19 355 SER A N 1
ATOM 2797 C CA . SER A 1 355 ? -10.070 5.930 2.048 1.00 86.19 355 SER A CA 1
ATOM 2798 C C . SER A 1 355 ? -9.267 4.743 1.479 1.00 86.19 355 SER A C 1
ATOM 2800 O O . SER A 1 355 ? -8.944 3.779 2.180 1.00 86.19 355 SER A O 1
ATOM 2802 N N . ILE A 1 356 ? -8.963 4.806 0.175 1.00 94.06 356 ILE A N 1
ATOM 2803 C CA . ILE A 1 356 ? -8.219 3.769 -0.558 1.00 94.06 356 ILE A CA 1
ATOM 2804 C C . ILE A 1 356 ? -6.790 4.239 -0.823 1.00 94.06 356 ILE A C 1
ATOM 2806 O O . ILE A 1 356 ? -6.584 5.285 -1.431 1.00 94.06 356 ILE A O 1
ATOM 2810 N N . GLY A 1 357 ? -5.804 3.441 -0.423 1.00 95.44 357 GLY A N 1
ATOM 2811 C CA . GLY A 1 357 ? -4.389 3.657 -0.715 1.00 95.44 357 GLY A CA 1
ATOM 2812 C C . GLY A 1 357 ? -3.849 2.639 -1.717 1.00 95.44 357 GLY A C 1
ATOM 2813 O O . GLY A 1 357 ? -4.057 1.440 -1.544 1.00 95.44 357 GLY A O 1
ATOM 2814 N N . TYR A 1 358 ? -3.107 3.095 -2.724 1.00 97.81 358 TYR A N 1
ATOM 2815 C CA . TYR A 1 358 ? -2.434 2.255 -3.714 1.00 97.81 358 TYR A CA 1
ATOM 2816 C C . TYR A 1 358 ? -0.957 2.629 -3.837 1.00 97.81 358 TYR A C 1
ATOM 2818 O O . TYR A 1 358 ? -0.630 3.730 -4.282 1.00 97.81 358 TYR A O 1
ATOM 2826 N N . GLN A 1 359 ? -0.049 1.708 -3.514 1.00 97.50 359 GLN A N 1
ATOM 2827 C CA . GLN A 1 359 ? 1.367 1.906 -3.826 1.00 97.50 359 GLN A CA 1
ATOM 2828 C C . GLN A 1 359 ? 1.672 1.391 -5.235 1.00 97.50 359 GLN A C 1
ATOM 2830 O O . GLN A 1 359 ? 1.501 0.208 -5.537 1.00 97.50 359 GLN A O 1
ATOM 2835 N N . SER A 1 360 ? 2.135 2.284 -6.112 1.00 96.31 360 SER A N 1
ATOM 2836 C CA . SER A 1 360 ? 2.429 1.920 -7.497 1.00 96.31 360 SER A CA 1
ATOM 2837 C C . SER A 1 360 ? 3.825 1.313 -7.640 1.00 96.31 360 SER A C 1
ATOM 2839 O O . SER A 1 360 ? 4.802 1.871 -7.153 1.00 96.31 360 SER A O 1
ATOM 2841 N N . ILE A 1 361 ? 3.923 0.181 -8.342 1.00 96.44 361 ILE A N 1
ATOM 2842 C CA . ILE A 1 361 ? 5.196 -0.465 -8.691 1.00 96.44 361 ILE A CA 1
ATOM 2843 C C . ILE A 1 361 ? 5.353 -0.427 -10.224 1.00 96.44 361 ILE A C 1
ATOM 2845 O O . ILE A 1 361 ? 4.378 -0.603 -10.962 1.00 96.44 361 ILE A O 1
ATOM 2849 N N . PRO A 1 362 ? 6.550 -0.194 -10.779 1.00 96.19 362 PRO A N 1
ATOM 2850 C CA . PRO A 1 362 ? 6.751 -0.277 -12.222 1.00 96.19 362 PRO A CA 1
ATOM 2851 C C . PRO A 1 362 ? 6.444 -1.676 -12.785 1.00 96.19 362 PRO A C 1
ATOM 2853 O O . PRO A 1 362 ? 6.827 -2.697 -12.218 1.00 96.19 362 PRO A O 1
ATOM 2856 N N . LYS A 1 363 ? 5.795 -1.726 -13.959 1.00 95.69 363 LYS A N 1
ATOM 2857 C CA . LYS A 1 363 ? 5.543 -2.958 -14.749 1.00 95.69 363 LYS A CA 1
ATOM 2858 C C . LYS A 1 363 ? 4.597 -4.000 -14.127 1.00 95.69 363 LYS A C 1
ATOM 2860 O O . LYS A 1 363 ? 4.539 -5.138 -14.603 1.00 95.69 363 LYS A O 1
ATOM 2865 N N . VAL A 1 364 ? 3.776 -3.589 -13.162 1.00 96.50 364 VAL A N 1
ATOM 2866 C CA . VAL A 1 364 ? 2.682 -4.396 -12.581 1.00 96.50 364 VAL A CA 1
ATOM 2867 C C . VAL A 1 364 ? 1.291 -3.863 -12.967 1.00 96.50 364 VAL A C 1
ATOM 2869 O O . VAL A 1 364 ? 0.398 -3.776 -12.137 1.00 96.50 364 VAL A O 1
ATOM 2872 N N . ALA A 1 365 ? 1.114 -3.452 -14.230 1.00 94.81 365 ALA A N 1
ATOM 2873 C CA . ALA A 1 365 ? -0.082 -2.743 -14.722 1.00 94.81 365 ALA A CA 1
ATOM 2874 C C . ALA A 1 365 ? -0.317 -1.366 -14.066 1.00 94.81 365 ALA A C 1
ATOM 2876 O O . ALA A 1 365 ? -1.433 -0.854 -14.048 1.00 94.81 365 ALA A O 1
ATOM 2877 N N . CYS A 1 366 ? 0.745 -0.721 -13.572 1.00 94.62 366 CYS A N 1
ATOM 2878 C CA . CYS A 1 366 ? 0.639 0.574 -12.901 1.00 94.62 366 CYS A CA 1
ATOM 2879 C C . CYS A 1 366 ? 0.052 1.688 -13.773 1.00 94.62 366 CYS A C 1
ATOM 2881 O O . CYS A 1 366 ? -0.666 2.524 -13.246 1.00 94.62 366 CYS A O 1
ATOM 2883 N N . THR A 1 367 ? 0.312 1.708 -15.083 1.00 94.12 367 THR A N 1
ATOM 2884 C CA . THR A 1 367 ? -0.287 2.694 -16.000 1.00 94.12 367 THR A CA 1
ATOM 2885 C C . THR A 1 367 ? -1.800 2.509 -16.092 1.00 94.12 367 THR A C 1
ATOM 2887 O O . THR A 1 367 ? -2.534 3.447 -15.815 1.00 94.12 367 THR A O 1
ATOM 2890 N N . SER A 1 368 ? -2.256 1.284 -16.374 1.00 95.56 368 SER A N 1
ATOM 2891 C CA . SER A 1 368 ? -3.678 0.927 -16.420 1.00 95.56 368 SER A CA 1
ATOM 2892 C C . SER A 1 368 ? -4.400 1.225 -15.108 1.00 95.56 368 SER A C 1
ATOM 2894 O O . SER A 1 368 ? -5.495 1.775 -15.112 1.00 95.56 368 SER A O 1
ATOM 2896 N N . LEU A 1 369 ? -3.779 0.889 -13.974 1.00 97.00 369 LEU A N 1
ATOM 2897 C CA . LEU A 1 369 ? -4.333 1.186 -12.654 1.00 97.00 369 LEU A CA 1
ATOM 2898 C C . LEU A 1 369 ? -4.401 2.688 -12.403 1.00 97.00 369 LEU A C 1
ATOM 2900 O O . LEU A 1 369 ? -5.426 3.171 -11.947 1.00 97.00 369 LEU A O 1
ATOM 2904 N N . LYS A 1 370 ? -3.343 3.437 -12.728 1.00 95.50 370 LYS A N 1
ATOM 2905 C CA . LYS A 1 370 ? -3.337 4.897 -12.600 1.00 95.50 370 LYS A CA 1
ATOM 2906 C C . LYS A 1 370 ? -4.455 5.524 -13.445 1.00 95.50 370 LYS A C 1
ATOM 2908 O O . LYS A 1 370 ? -5.190 6.357 -12.934 1.00 95.50 370 LYS A O 1
ATOM 2913 N N . GLU A 1 371 ? -4.645 5.086 -14.686 1.00 94.75 371 GLU A N 1
ATOM 2914 C CA . GLU A 1 371 ? -5.741 5.561 -15.544 1.00 94.75 371 GLU A CA 1
ATOM 2915 C C . GLU A 1 371 ? -7.124 5.223 -14.972 1.00 94.75 371 GLU A C 1
ATOM 2917 O O . GLU A 1 371 ? -7.977 6.102 -14.897 1.00 94.75 371 GLU A O 1
ATOM 2922 N N . ALA A 1 372 ? -7.336 3.987 -14.509 1.00 96.38 372 ALA A N 1
ATOM 2923 C CA . ALA A 1 372 ? -8.603 3.577 -13.903 1.00 96.38 372 ALA A CA 1
ATOM 2924 C C . ALA A 1 372 ? -8.903 4.335 -12.602 1.00 96.38 372 ALA A C 1
ATOM 2926 O O . ALA A 1 372 ? -10.032 4.761 -12.381 1.00 96.38 372 ALA A O 1
ATOM 2927 N N . LEU A 1 373 ? -7.897 4.536 -11.744 1.00 95.50 373 LEU A N 1
ATOM 2928 C CA . LEU A 1 373 ? -8.035 5.309 -10.507 1.00 95.50 373 LEU A CA 1
ATOM 2929 C C . LEU A 1 373 ? -8.279 6.792 -10.800 1.00 95.50 373 LEU A C 1
ATOM 2931 O O . LEU A 1 373 ? -9.046 7.425 -10.084 1.00 95.50 373 LEU A O 1
ATOM 2935 N N . PHE A 1 374 ? -7.666 7.341 -11.853 1.00 92.88 374 PHE A N 1
ATOM 2936 C CA . PHE A 1 374 ? -7.940 8.702 -12.309 1.00 92.88 374 PHE A CA 1
ATOM 2937 C C . PHE A 1 374 ? -9.387 8.843 -12.791 1.00 92.88 374 PHE A C 1
ATOM 2939 O O . PHE A 1 374 ? -10.077 9.766 -12.363 1.00 92.88 374 PHE A O 1
ATOM 2946 N N . LEU A 1 375 ? -9.865 7.904 -13.614 1.00 93.81 375 LEU A N 1
ATOM 2947 C CA . LEU A 1 375 ? -11.255 7.865 -14.071 1.00 93.81 375 LEU A CA 1
ATOM 2948 C C . LEU A 1 375 ? -12.228 7.740 -12.899 1.00 93.81 375 LEU A C 1
ATOM 2950 O O . LEU A 1 375 ? -13.189 8.494 -12.825 1.00 93.81 375 LEU A O 1
ATOM 2954 N N . LEU A 1 376 ? -11.950 6.845 -11.951 1.00 93.38 376 LEU A N 1
ATOM 2955 C CA . LEU A 1 376 ? -12.752 6.692 -10.739 1.00 93.38 376 LEU A CA 1
ATOM 2956 C C . LEU A 1 376 ? -12.809 7.994 -9.925 1.00 93.38 376 LEU A C 1
ATOM 2958 O O . LEU A 1 376 ? -13.875 8.380 -9.464 1.00 93.38 376 LEU A O 1
ATOM 2962 N N . ALA A 1 377 ? -11.670 8.665 -9.743 1.00 88.06 377 ALA A N 1
ATOM 2963 C CA . ALA A 1 377 ? -11.579 9.864 -8.912 1.00 88.06 377 ALA A CA 1
ATOM 2964 C C . ALA A 1 377 ? -12.189 11.111 -9.566 1.00 88.06 377 ALA A C 1
ATOM 2966 O O . ALA A 1 377 ? -12.681 11.987 -8.863 1.00 88.06 377 ALA A O 1
ATOM 2967 N N . THR A 1 378 ? -12.122 11.215 -10.894 1.00 86.19 378 THR A N 1
ATOM 2968 C CA . THR A 1 378 ? -12.484 12.444 -11.623 1.00 86.19 378 THR A CA 1
ATOM 2969 C C . THR A 1 378 ? -13.749 12.315 -12.463 1.00 86.19 378 THR A C 1
ATOM 2971 O O . THR A 1 378 ? -14.300 13.328 -12.879 1.00 86.19 378 THR A O 1
ATOM 2974 N N . GLY A 1 379 ? -14.204 11.091 -12.733 1.00 90.12 379 GLY A N 1
ATOM 2975 C CA . GLY A 1 379 ? -15.273 10.810 -13.690 1.00 90.12 379 GLY A CA 1
ATOM 2976 C C . GLY A 1 379 ? -14.847 10.915 -15.160 1.00 90.12 379 GLY A C 1
ATOM 2977 O O . GLY A 1 379 ? -15.695 10.768 -16.036 1.00 90.12 379 GLY A O 1
ATOM 2978 N N . GLU A 1 380 ? -13.562 11.145 -15.456 1.00 89.12 380 GLU A N 1
ATOM 2979 C CA . GLU A 1 380 ? -13.068 11.389 -16.817 1.00 89.12 380 GLU A CA 1
ATOM 2980 C C . GLU A 1 380 ? -11.844 10.543 -17.196 1.00 89.12 380 GLU A C 1
ATOM 2982 O O . GLU A 1 380 ? -10.989 10.232 -16.364 1.00 89.12 380 GLU A O 1
ATOM 2987 N N . ASN A 1 381 ? -11.696 10.212 -18.485 1.00 90.38 381 ASN A N 1
ATOM 2988 C CA . ASN A 1 381 ? -10.477 9.557 -18.957 1.00 90.38 381 ASN A CA 1
ATOM 2989 C C . ASN A 1 381 ? -9.312 10.548 -18.976 1.00 90.38 381 ASN A C 1
ATOM 2991 O O . ASN A 1 381 ? -9.437 11.691 -19.418 1.00 90.38 381 ASN A O 1
ATOM 2995 N N . PHE A 1 382 ? -8.126 10.075 -18.601 1.00 86.38 382 PHE A N 1
ATOM 2996 C CA . PHE A 1 382 ? -6.938 10.924 -18.578 1.00 86.38 382 PHE A CA 1
ATOM 2997 C C . PHE A 1 382 ? -6.576 11.513 -19.958 1.00 86.38 382 PHE A C 1
ATOM 2999 O O . PHE A 1 382 ? -6.134 12.658 -20.037 1.00 86.38 382 PHE A O 1
ATOM 3006 N N . GLY A 1 383 ? -6.774 10.745 -21.038 1.00 81.38 383 GLY A N 1
ATOM 3007 C CA . GLY A 1 383 ? -6.400 11.130 -22.405 1.00 81.38 383 GLY A CA 1
ATOM 3008 C C . GLY A 1 383 ? -7.345 12.118 -23.098 1.00 81.38 383 GLY A C 1
ATOM 3009 O O . GLY A 1 383 ? -6.929 12.769 -24.055 1.00 81.38 383 GLY A O 1
ATOM 3010 N N . ASP A 1 384 ? -8.581 12.271 -22.615 1.00 77.62 384 ASP A N 1
ATOM 3011 C CA . ASP A 1 384 ? -9.588 13.125 -23.267 1.00 77.62 384 ASP A CA 1
ATOM 3012 C C . ASP A 1 384 ? -9.280 14.619 -23.071 1.00 77.62 384 ASP A C 1
ATOM 3014 O O . ASP A 1 384 ? -9.635 15.467 -23.894 1.00 77.62 384 ASP A O 1
ATOM 3018 N N . ARG A 1 385 ? -8.516 14.958 -22.026 1.00 65.19 385 ARG A N 1
ATOM 3019 C CA . ARG A 1 385 ? -7.999 16.312 -21.826 1.00 65.19 385 ARG A CA 1
ATOM 3020 C C . ARG A 1 385 ? -6.728 16.502 -22.651 1.00 65.19 385 ARG A C 1
ATOM 3022 O O . ARG A 1 385 ? -5.641 16.108 -22.229 1.00 65.19 385 ARG A O 1
ATOM 3029 N N . LYS A 1 386 ? -6.825 17.217 -23.777 1.00 54.94 386 LYS A N 1
ATOM 3030 C CA . LYS A 1 386 ? -5.660 17.845 -24.434 1.00 54.94 386 LYS A CA 1
ATOM 3031 C C . LYS A 1 386 ? -5.096 18.944 -23.522 1.00 54.94 386 LYS A C 1
ATOM 3033 O O . LYS A 1 386 ? -5.311 20.130 -23.751 1.00 54.94 386 LYS A O 1
ATOM 3038 N N . ARG A 1 387 ? -4.422 18.558 -22.437 1.00 59.25 387 ARG A N 1
ATOM 3039 C CA . ARG A 1 387 ? -3.772 19.501 -21.522 1.00 59.25 387 ARG A CA 1
ATOM 3040 C C . ARG A 1 387 ? -2.676 20.244 -22.298 1.00 59.25 387 ARG A C 1
ATOM 3042 O O . ARG A 1 387 ? -1.898 19.575 -22.987 1.00 59.25 387 ARG A O 1
ATOM 3049 N N . PRO A 1 388 ? -2.559 21.578 -22.180 1.00 45.25 388 PRO A N 1
ATOM 3050 C CA . PRO A 1 388 ? -1.380 22.291 -22.657 1.00 45.25 388 PRO A CA 1
ATOM 3051 C C . PRO A 1 388 ? -0.143 21.663 -21.996 1.00 45.25 388 PRO A C 1
ATOM 3053 O O . PRO A 1 388 ? -0.003 21.703 -20.776 1.00 45.25 388 PRO A O 1
ATOM 3056 N N . GLY A 1 389 ? 0.689 20.979 -22.786 1.00 55.06 389 GLY A N 1
ATOM 3057 C CA . GLY A 1 389 ? 1.857 20.234 -22.300 1.00 55.06 389 GLY A CA 1
ATOM 3058 C C . GLY A 1 389 ? 1.720 18.707 -22.196 1.00 55.06 389 GLY A C 1
ATOM 3059 O O . GLY A 1 389 ? 2.690 18.080 -21.788 1.00 55.06 389 GLY A O 1
ATOM 3060 N N . GLY A 1 390 ? 0.580 18.098 -22.562 1.00 57.62 390 GLY A N 1
ATOM 3061 C CA . GLY A 1 390 ? 0.472 16.663 -22.904 1.00 57.62 390 GLY A CA 1
ATOM 3062 C C . GLY A 1 390 ? 1.185 15.669 -21.970 1.00 57.62 390 GLY A C 1
ATOM 3063 O O . GLY A 1 390 ? 1.874 14.775 -22.452 1.00 57.62 390 GLY A O 1
ATOM 3064 N N . GLY A 1 391 ? 1.081 15.851 -20.650 1.00 71.25 391 GLY A N 1
ATOM 3065 C CA . GLY A 1 391 ? 1.824 15.038 -19.680 1.00 71.25 391 GLY A CA 1
ATOM 3066 C C . GLY A 1 391 ? 1.344 13.586 -19.607 1.00 71.25 391 GLY A C 1
ATOM 3067 O O . GLY A 1 391 ? 0.173 13.300 -19.852 1.00 71.25 391 GLY A O 1
ATOM 3068 N N . TYR A 1 392 ? 2.229 12.665 -19.216 1.00 86.00 392 TYR A N 1
ATOM 3069 C CA . TYR A 1 392 ? 1.869 11.262 -19.012 1.00 86.00 392 TYR A CA 1
ATOM 3070 C C . TYR A 1 392 ? 1.155 11.068 -17.665 1.00 86.00 392 TYR A C 1
ATOM 3072 O O . TYR A 1 392 ? 1.416 11.782 -16.695 1.00 86.00 392 TYR A O 1
ATOM 3080 N N . ILE A 1 393 ? 0.304 10.040 -17.556 1.00 89.94 393 ILE A N 1
ATOM 3081 C CA . ILE A 1 393 ? -0.394 9.687 -16.302 1.00 89.94 393 ILE A CA 1
ATOM 3082 C C . ILE A 1 393 ? 0.580 9.469 -15.129 1.00 89.94 393 ILE A C 1
ATOM 3084 O O . ILE A 1 393 ? 0.267 9.732 -13.967 1.00 89.94 393 ILE A O 1
ATOM 3088 N N . HIS A 1 394 ? 1.801 9.026 -15.432 1.00 89.88 394 HIS A N 1
ATOM 3089 C CA . HIS A 1 394 ? 2.865 8.878 -14.449 1.00 89.88 394 HIS A CA 1
ATOM 3090 C C . HIS A 1 394 ? 3.312 10.221 -13.869 1.00 89.88 394 HIS A C 1
ATOM 3092 O O . HIS A 1 394 ? 3.439 10.312 -12.653 1.00 89.88 394 HIS A O 1
ATOM 3098 N N . ASP A 1 395 ? 3.473 11.255 -14.698 1.00 88.06 395 ASP A N 1
ATOM 3099 C CA . ASP A 1 395 ? 3.874 12.600 -14.260 1.00 88.06 395 ASP A CA 1
ATOM 3100 C C . ASP A 1 395 ? 2.773 13.276 -13.450 1.00 88.06 395 ASP A C 1
ATOM 3102 O O . ASP A 1 395 ? 3.049 14.108 -12.582 1.00 88.06 395 ASP A O 1
ATOM 3106 N N . TYR A 1 396 ? 1.515 12.948 -13.762 1.00 87.31 396 TYR A N 1
ATOM 3107 C CA . TYR A 1 396 ? 0.380 13.363 -12.957 1.00 87.31 396 TYR A CA 1
ATOM 3108 C C . TYR A 1 396 ? 0.510 12.781 -11.553 1.00 87.31 396 TYR A C 1
ATOM 3110 O O . TYR A 1 396 ? 0.701 13.535 -10.605 1.00 87.31 396 TYR A O 1
ATOM 3118 N N . PHE A 1 397 ? 0.499 11.455 -11.405 1.00 89.38 397 PHE A N 1
ATOM 3119 C CA . PHE A 1 397 ? 0.518 10.861 -10.069 1.00 89.38 397 PHE A CA 1
ATOM 3120 C C . PHE A 1 397 ? 1.830 11.050 -9.324 1.00 89.38 397 PHE A C 1
ATOM 3122 O O . PHE A 1 397 ? 1.775 11.218 -8.121 1.00 89.38 397 PHE A O 1
ATOM 3129 N N . PHE A 1 398 ? 2.985 11.123 -9.985 1.00 86.38 398 PHE A N 1
ATOM 3130 C CA . PHE A 1 398 ? 4.244 11.431 -9.298 1.00 86.38 398 PHE A CA 1
ATOM 3131 C C . PHE A 1 398 ? 4.169 12.759 -8.524 1.00 86.38 398 PHE A C 1
ATOM 3133 O O . PHE A 1 398 ? 4.706 12.882 -7.430 1.00 86.38 398 PHE A O 1
ATOM 3140 N N . ARG A 1 399 ? 3.442 13.749 -9.060 1.00 82.50 399 ARG A N 1
ATOM 3141 C CA . ARG A 1 399 ? 3.217 15.048 -8.404 1.00 82.50 399 ARG A CA 1
ATOM 3142 C C . ARG A 1 399 ? 2.141 15.030 -7.313 1.00 82.50 399 ARG A C 1
ATOM 3144 O O . ARG A 1 399 ? 1.994 16.044 -6.631 1.00 82.50 399 ARG A O 1
ATOM 3151 N N . HIS A 1 400 ? 1.406 13.927 -7.187 1.00 82.25 400 HIS A N 1
ATOM 3152 C CA . HIS A 1 400 ? 0.274 13.749 -6.274 1.00 82.25 400 HIS A CA 1
ATOM 3153 C C . HIS A 1 400 ? 0.400 12.489 -5.401 1.00 82.25 400 HIS A C 1
ATOM 3155 O O . HIS A 1 400 ? -0.555 12.100 -4.731 1.00 82.25 400 HIS A O 1
ATOM 3161 N N . GLU A 1 401 ? 1.552 11.819 -5.428 1.00 87.81 401 GLU A N 1
ATOM 3162 C CA . GLU A 1 401 ? 1.845 10.725 -4.516 1.00 87.81 401 GLU A CA 1
ATOM 3163 C C . GLU A 1 401 ? 1.992 11.305 -3.104 1.00 87.81 401 GLU A C 1
ATOM 3165 O O . GLU A 1 401 ? 2.615 12.346 -2.895 1.00 87.81 401 GLU A O 1
ATOM 3170 N N . GLN A 1 402 ? 1.368 10.640 -2.141 1.00 87.69 402 GLN A N 1
ATOM 3171 C CA . GLN A 1 402 ? 1.292 11.053 -0.747 1.00 87.69 402 GLN A CA 1
ATOM 3172 C C . GLN A 1 402 ? 1.366 9.836 0.170 1.00 87.69 402 GLN A C 1
ATOM 3174 O O . GLN A 1 402 ? 1.377 8.694 -0.295 1.00 87.69 402 GLN A O 1
ATOM 3179 N N . ASP A 1 403 ? 1.426 10.075 1.475 1.00 88.69 403 ASP A N 1
ATOM 3180 C CA . ASP A 1 403 ? 1.434 8.993 2.447 1.00 88.69 403 ASP A CA 1
ATOM 3181 C C . ASP A 1 403 ? 0.064 8.296 2.510 1.00 88.69 403 ASP A C 1
ATOM 3183 O O . ASP A 1 403 ? -0.929 8.862 2.968 1.00 88.69 403 ASP A O 1
ATOM 3187 N N . ILE A 1 404 ? 0.013 7.045 2.057 1.00 91.62 404 ILE A N 1
ATOM 3188 C CA . ILE A 1 404 ? -1.191 6.211 2.066 1.00 91.62 404 ILE A CA 1
ATOM 3189 C C . ILE A 1 404 ? -1.349 5.426 3.369 1.00 91.62 404 ILE A C 1
ATOM 3191 O O . ILE A 1 404 ? -2.318 4.680 3.500 1.00 91.62 404 ILE A O 1
ATOM 3195 N N . ALA A 1 405 ? -0.425 5.552 4.327 1.00 86.44 405 ALA A N 1
ATOM 3196 C CA . ALA A 1 405 ? -0.411 4.815 5.591 1.00 86.44 405 ALA A CA 1
ATOM 3197 C C . ALA A 1 405 ? -1.709 4.933 6.407 1.00 86.44 405 ALA A C 1
ATOM 3199 O O . ALA A 1 405 ? -2.028 4.040 7.195 1.00 86.44 405 ALA A O 1
ATOM 3200 N N . GLN A 1 406 ? -2.453 6.020 6.199 1.00 77.44 406 GLN A N 1
ATOM 3201 C CA . GLN A 1 406 ? -3.697 6.333 6.902 1.00 77.44 406 GLN A CA 1
ATOM 3202 C C . GLN A 1 406 ? -4.950 5.838 6.169 1.00 77.44 406 GLN A C 1
ATOM 3204 O O . GLN A 1 406 ? -6.056 5.950 6.694 1.00 77.44 406 GLN A O 1
ATOM 3209 N N . ALA A 1 407 ? -4.801 5.285 4.964 1.00 86.38 407 ALA A N 1
ATOM 3210 C CA . ALA A 1 407 ? -5.923 4.723 4.235 1.00 86.38 407 ALA A CA 1
ATOM 3211 C C . ALA A 1 407 ? -6.511 3.526 4.996 1.00 86.38 407 ALA A C 1
ATOM 3213 O O . ALA A 1 407 ? -5.789 2.596 5.375 1.00 86.38 407 ALA A O 1
ATOM 3214 N N . ALA A 1 408 ? -7.834 3.527 5.176 1.00 81.88 408 ALA A N 1
ATOM 3215 C CA . ALA A 1 408 ? -8.563 2.439 5.824 1.00 81.88 408 ALA A CA 1
ATOM 3216 C C . ALA A 1 408 ? -8.387 1.118 5.064 1.00 81.88 408 ALA A C 1
ATOM 3218 O O . ALA A 1 408 ? -8.382 0.040 5.664 1.00 81.88 408 ALA A O 1
ATOM 3219 N N . TRP A 1 409 ? -8.211 1.199 3.742 1.00 93.44 409 TRP A N 1
ATOM 3220 C CA . TRP A 1 409 ? -7.864 0.061 2.911 1.00 93.44 409 TRP A CA 1
ATOM 3221 C C . TRP A 1 409 ? -6.693 0.378 1.987 1.00 93.44 409 TRP A C 1
ATOM 3223 O O . TRP A 1 409 ? -6.770 1.259 1.134 1.00 93.44 409 TRP A O 1
ATOM 3233 N N . ARG A 1 410 ? -5.603 -0.371 2.144 1.00 95.56 410 ARG A N 1
ATOM 3234 C CA . ARG A 1 410 ? -4.388 -0.238 1.334 1.00 95.56 410 ARG A CA 1
ATOM 3235 C C . ARG A 1 410 ? -4.197 -1.473 0.483 1.00 95.56 410 ARG A C 1
ATOM 3237 O O . ARG A 1 410 ? -4.329 -2.589 0.990 1.00 95.56 410 ARG A O 1
ATOM 3244 N N . PHE A 1 411 ? -3.812 -1.284 -0.768 1.00 98.38 411 PHE A N 1
ATOM 3245 C CA . PHE A 1 411 ? -3.438 -2.392 -1.623 1.00 98.38 411 PHE A CA 1
ATOM 3246 C C . PHE A 1 411 ? -2.180 -2.119 -2.436 1.00 98.38 411 PHE A C 1
ATOM 3248 O O . PHE A 1 411 ? -1.767 -0.981 -2.669 1.00 98.38 411 PHE A O 1
ATOM 3255 N N . VAL A 1 412 ? -1.586 -3.214 -2.885 1.00 98.38 412 VAL A N 1
ATOM 3256 C CA . VAL A 1 412 ? -0.480 -3.226 -3.833 1.00 98.38 412 VAL A CA 1
ATOM 3257 C C . VAL A 1 412 ? -0.678 -4.393 -4.792 1.00 98.38 412 VAL A C 1
ATOM 3259 O O . VAL A 1 412 ? -1.248 -5.423 -4.426 1.00 98.38 412 VAL A O 1
ATOM 3262 N N . VAL A 1 413 ? -0.228 -4.220 -6.033 1.00 98.38 413 VAL A N 1
ATOM 3263 C CA . VAL A 1 413 ? -0.224 -5.283 -7.042 1.00 98.38 413 VAL A CA 1
ATOM 3264 C C . VAL A 1 413 ? 1.208 -5.744 -7.247 1.00 98.38 413 VAL A C 1
ATOM 3266 O O . VAL A 1 413 ? 2.101 -4.930 -7.466 1.00 98.38 413 VAL A O 1
ATOM 3269 N N . VAL A 1 414 ? 1.428 -7.051 -7.191 1.00 98.19 414 VAL A N 1
ATOM 3270 C CA . VAL A 1 414 ? 2.739 -7.680 -7.347 1.00 98.19 41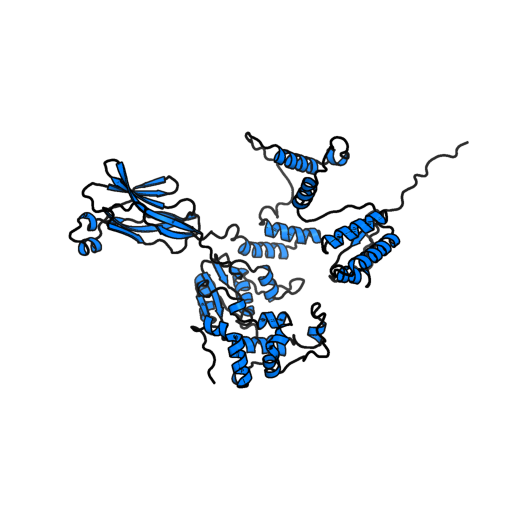4 VAL A CA 1
ATOM 3271 C C . VAL A 1 414 ? 2.727 -8.620 -8.542 1.00 98.19 414 VAL A C 1
ATOM 3273 O O . VAL A 1 414 ? 1.731 -9.269 -8.860 1.00 98.19 414 VAL A O 1
ATOM 3276 N N . ARG A 1 415 ? 3.860 -8.722 -9.227 1.00 97.94 415 ARG A N 1
ATOM 3277 C CA . ARG A 1 415 ? 4.034 -9.578 -10.401 1.00 97.94 415 ARG A CA 1
ATOM 3278 C C . ARG A 1 415 ? 5.261 -10.444 -10.211 1.00 97.94 415 ARG A C 1
ATOM 3280 O O . ARG A 1 415 ? 6.211 -9.986 -9.581 1.00 97.94 415 ARG A O 1
ATOM 3287 N N . ASP A 1 416 ? 5.239 -11.632 -10.808 1.00 98.38 416 ASP A N 1
ATOM 3288 C CA . ASP A 1 416 ? 6.413 -12.494 -10.901 1.00 98.38 416 ASP A CA 1
ATOM 3289 C C . ASP A 1 416 ? 7.649 -11.662 -11.313 1.00 98.38 416 ASP A C 1
ATOM 3291 O O . ASP A 1 416 ? 7.586 -10.960 -12.336 1.00 98.38 416 ASP A O 1
ATOM 3295 N N . PRO A 1 417 ? 8.745 -11.684 -10.528 1.00 98.38 417 PRO A N 1
ATOM 3296 C CA . PRO A 1 417 ? 9.901 -10.824 -10.765 1.00 98.38 417 PRO A CA 1
ATOM 3297 C C . PRO A 1 417 ? 10.496 -10.956 -12.172 1.00 98.38 417 PRO A C 1
ATOM 3299 O O . PRO A 1 417 ? 10.859 -9.948 -12.786 1.00 98.38 417 PRO A O 1
ATOM 3302 N N . ILE A 1 418 ? 10.529 -12.165 -12.741 1.00 98.19 418 ILE A N 1
ATOM 3303 C CA . ILE A 1 418 ? 11.089 -12.393 -14.080 1.00 98.19 418 ILE A CA 1
ATOM 3304 C C . ILE A 1 418 ? 10.116 -11.935 -15.165 1.00 98.19 418 ILE A C 1
ATOM 3306 O O . ILE A 1 418 ? 10.526 -11.277 -16.124 1.00 98.19 418 ILE A O 1
ATOM 3310 N N . GLN A 1 419 ? 8.817 -12.195 -15.024 1.00 97.81 419 GLN A N 1
ATOM 3311 C CA . GLN A 1 419 ? 7.827 -11.650 -15.958 1.00 97.81 419 GLN A CA 1
ATOM 3312 C C . GLN A 1 419 ? 7.806 -10.116 -15.931 1.00 97.81 419 GLN A C 1
ATOM 3314 O O . GLN A 1 419 ? 7.640 -9.478 -16.977 1.00 97.81 419 GLN A O 1
ATOM 3319 N N . ARG A 1 420 ? 8.004 -9.510 -14.753 1.00 97.69 420 ARG A N 1
ATOM 3320 C CA . ARG A 1 420 ? 8.151 -8.060 -14.592 1.00 97.69 420 ARG A CA 1
ATOM 3321 C C . ARG A 1 420 ? 9.391 -7.551 -15.331 1.00 97.69 420 ARG A C 1
ATOM 3323 O O . ARG A 1 420 ? 9.270 -6.594 -16.097 1.00 97.69 420 ARG A O 1
ATOM 3330 N N . PHE A 1 421 ? 10.535 -8.223 -15.179 1.00 98.25 421 PHE A N 1
ATOM 3331 C CA . PHE A 1 421 ? 11.770 -7.928 -15.913 1.00 98.25 421 PHE A CA 1
ATOM 3332 C C . PHE A 1 421 ? 11.566 -7.990 -17.433 1.00 98.25 421 PHE A C 1
ATOM 3334 O O . PHE A 1 421 ? 11.874 -7.030 -18.139 1.00 98.25 421 PHE A O 1
ATOM 3341 N N . LEU A 1 422 ? 10.986 -9.080 -17.950 1.00 97.62 422 LEU A N 1
ATOM 3342 C CA . LEU A 1 422 ? 10.744 -9.261 -19.388 1.00 97.62 422 LEU A CA 1
ATOM 3343 C C . LEU A 1 422 ? 9.791 -8.192 -19.944 1.00 97.62 422 LEU A C 1
ATOM 3345 O O . LEU A 1 422 ? 9.994 -7.683 -21.049 1.00 97.62 422 LEU A O 1
ATOM 3349 N N . SER A 1 423 ? 8.784 -7.801 -19.159 1.00 96.06 423 SER A N 1
ATOM 3350 C CA . SER A 1 423 ? 7.897 -6.680 -19.484 1.00 96.06 423 SER A CA 1
ATOM 3351 C C . SER A 1 423 ? 8.640 -5.339 -19.494 1.00 96.06 423 SER A C 1
ATOM 3353 O O . SER A 1 423 ? 8.360 -4.495 -20.349 1.00 96.06 423 SER A O 1
ATOM 3355 N N . GLY A 1 424 ? 9.588 -5.146 -18.573 1.00 96.88 424 GLY A N 1
ATOM 3356 C CA . GLY A 1 424 ? 10.541 -4.037 -18.553 1.00 96.88 424 GLY A CA 1
ATOM 3357 C C . GLY A 1 424 ? 11.354 -3.966 -19.839 1.00 96.88 424 GLY A C 1
ATOM 3358 O O . GLY A 1 424 ? 11.317 -2.945 -20.521 1.00 96.88 424 GLY A O 1
ATOM 3359 N N . PHE A 1 425 ? 12.002 -5.069 -20.210 1.00 97.88 425 PHE A N 1
ATOM 3360 C CA . PHE A 1 425 ? 12.878 -5.159 -21.378 1.00 97.88 425 PHE A CA 1
ATOM 3361 C C . PHE A 1 425 ? 12.131 -4.943 -22.694 1.00 97.88 425 PHE A C 1
ATOM 3363 O O . PHE A 1 425 ? 12.518 -4.086 -23.488 1.00 97.88 425 PHE A O 1
ATOM 3370 N N . SER A 1 426 ? 11.004 -5.633 -22.893 1.00 97.06 426 SER A N 1
ATOM 3371 C CA . SER A 1 426 ? 10.152 -5.437 -24.074 1.00 97.06 426 SER A CA 1
ATOM 3372 C C . SER A 1 426 ? 9.747 -3.973 -24.257 1.00 97.06 426 SER A C 1
ATOM 3374 O O . SER A 1 426 ? 9.774 -3.439 -25.365 1.00 97.06 426 SER A O 1
ATOM 3376 N N . ASN A 1 427 ? 9.374 -3.304 -23.167 1.00 95.50 427 ASN A N 1
ATOM 3377 C CA . ASN A 1 427 ? 8.848 -1.953 -23.257 1.00 95.50 427 ASN A CA 1
ATOM 3378 C C . ASN A 1 427 ? 9.947 -0.880 -23.307 1.00 95.50 427 ASN A C 1
ATOM 3380 O O . ASN A 1 427 ? 9.937 -0.043 -24.200 1.00 95.50 427 ASN A O 1
ATOM 3384 N N . ARG A 1 428 ? 10.893 -0.888 -22.366 1.00 96.12 428 ARG A N 1
ATOM 3385 C CA . ARG A 1 428 ? 11.891 0.183 -22.222 1.00 96.12 428 ARG A CA 1
ATOM 3386 C C . ARG A 1 428 ? 13.044 0.034 -23.205 1.00 96.12 428 ARG A C 1
ATOM 3388 O O . ARG A 1 428 ? 13.440 1.011 -23.830 1.00 96.12 428 ARG A O 1
ATOM 3395 N N . VAL A 1 429 ? 13.531 -1.192 -23.391 1.00 97.06 429 VAL A N 1
ATOM 3396 C CA . VAL A 1 429 ? 14.695 -1.454 -24.246 1.00 97.06 429 VAL A CA 1
ATOM 3397 C C . VAL A 1 429 ? 14.277 -1.638 -25.701 1.00 97.06 429 VAL A C 1
ATOM 3399 O O . VAL A 1 429 ? 14.832 -0.981 -26.572 1.00 97.06 429 VAL A O 1
ATOM 3402 N N . LEU A 1 430 ? 13.281 -2.482 -25.990 1.00 96.62 430 LEU A N 1
ATOM 3403 C CA . LEU A 1 430 ? 12.927 -2.783 -27.385 1.00 96.62 430 LEU A CA 1
ATOM 3404 C C . LEU A 1 430 ? 11.971 -1.758 -28.008 1.00 96.62 430 LEU A C 1
ATOM 3406 O O . LEU A 1 430 ? 12.171 -1.360 -29.155 1.00 96.62 430 LEU A O 1
ATOM 3410 N N . HIS A 1 431 ? 10.927 -1.348 -27.283 1.00 95.50 431 HIS A N 1
ATOM 3411 C CA . HIS A 1 431 ? 9.907 -0.447 -27.825 1.00 95.50 431 HIS A CA 1
ATOM 3412 C C . HIS A 1 431 ? 10.316 1.030 -27.746 1.00 95.50 431 HIS A C 1
ATOM 3414 O O . HIS A 1 431 ? 10.396 1.680 -28.784 1.00 95.50 431 HIS A O 1
ATOM 3420 N N . TYR A 1 432 ? 10.619 1.546 -26.550 1.00 94.69 432 TYR A N 1
ATOM 3421 C CA . TYR A 1 432 ? 11.036 2.944 -26.369 1.00 94.69 432 TYR A CA 1
ATOM 3422 C C . TYR A 1 432 ? 12.505 3.205 -26.705 1.00 94.69 432 TYR A C 1
ATOM 3424 O O . TYR A 1 432 ? 12.890 4.362 -26.844 1.00 94.69 432 TYR A O 1
ATOM 3432 N N . ARG A 1 433 ? 13.314 2.147 -26.862 1.00 96.69 433 ARG A N 1
ATOM 3433 C CA . ARG A 1 433 ? 14.735 2.242 -27.215 1.00 96.69 433 ARG A CA 1
ATOM 3434 C C . ARG A 1 433 ? 15.524 3.163 -26.280 1.00 96.69 433 ARG A C 1
ATOM 3436 O O . ARG A 1 433 ? 16.430 3.863 -26.710 1.00 96.69 433 ARG A O 1
ATOM 3443 N N . GLU A 1 434 ? 15.244 3.096 -24.978 1.00 96.12 434 GLU A N 1
ATOM 3444 C CA . GLU A 1 434 ? 15.908 3.915 -23.943 1.00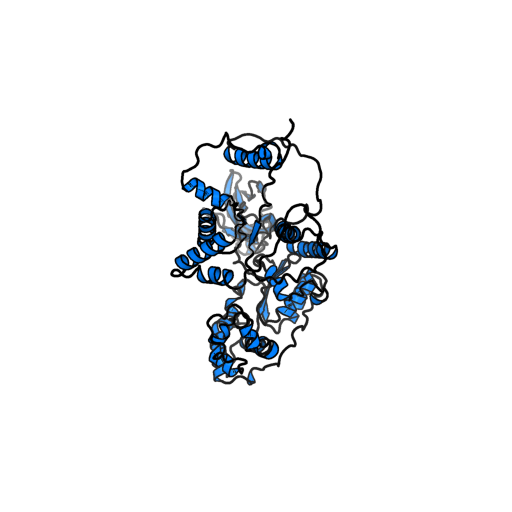 96.12 434 GLU A CA 1
ATOM 3445 C C . GLU A 1 434 ? 17.398 3.558 -23.727 1.00 96.12 434 GLU A C 1
ATOM 3447 O O . GLU A 1 434 ? 18.054 4.076 -22.830 1.00 96.12 434 GLU A O 1
ATOM 3452 N N . LEU A 1 435 ? 17.943 2.653 -24.544 1.00 96.25 435 LEU A N 1
ATOM 3453 C CA . LEU A 1 435 ? 19.363 2.305 -24.616 1.00 96.25 435 LEU A CA 1
ATOM 3454 C C . LEU A 1 435 ? 19.940 2.504 -26.025 1.00 96.25 435 LEU A C 1
ATOM 3456 O O . LEU A 1 435 ? 20.999 1.957 -26.335 1.00 96.25 435 LEU A O 1
ATOM 3460 N N . SER A 1 436 ? 19.242 3.220 -26.909 1.00 95.38 436 SER A N 1
ATOM 3461 C CA . SER A 1 436 ? 19.798 3.598 -28.206 1.00 95.38 436 SER A CA 1
ATOM 3462 C C . SER A 1 436 ? 20.782 4.753 -28.054 1.00 95.38 436 SER A C 1
ATOM 3464 O O . SER A 1 436 ? 20.719 5.522 -27.093 1.00 95.38 436 SER A O 1
ATOM 3466 N N . ARG A 1 437 ? 21.686 4.904 -29.027 1.00 92.62 437 ARG A N 1
ATOM 3467 C CA . ARG A 1 437 ? 22.662 6.002 -29.028 1.00 92.62 437 ARG A CA 1
ATOM 3468 C C . ARG A 1 437 ? 21.966 7.365 -29.001 1.00 92.62 437 ARG A C 1
ATOM 3470 O O . ARG A 1 437 ? 22.410 8.255 -28.287 1.00 92.62 437 ARG A O 1
ATOM 3477 N N . GLU A 1 438 ? 20.848 7.500 -29.711 1.00 92.69 438 GLU A N 1
ATOM 3478 C CA . GLU A 1 438 ? 20.063 8.737 -29.784 1.00 92.69 438 GLU A CA 1
ATOM 3479 C C . GLU A 1 438 ? 19.457 9.101 -28.425 1.00 92.69 438 GLU A C 1
ATOM 3481 O O . GLU A 1 438 ? 19.558 10.249 -27.995 1.00 92.69 438 GLU A O 1
ATOM 3486 N N . TYR A 1 439 ? 18.865 8.126 -27.725 1.00 92.62 439 TYR A N 1
ATOM 3487 C CA . TYR A 1 439 ? 18.306 8.367 -26.397 1.00 92.62 439 TYR A CA 1
ATOM 3488 C C . TYR A 1 439 ? 19.402 8.752 -25.403 1.00 92.62 439 TYR A C 1
ATOM 3490 O O . TYR A 1 439 ? 19.270 9.749 -24.695 1.00 92.62 439 TYR A O 1
ATOM 3498 N N . LEU A 1 440 ? 20.508 8.004 -25.384 1.00 91.81 440 LEU A N 1
ATOM 3499 C CA . LEU A 1 440 ? 21.611 8.241 -24.453 1.00 91.81 440 LEU A CA 1
ATOM 3500 C C . LEU A 1 440 ? 22.274 9.605 -24.682 1.00 91.81 440 LEU A C 1
ATOM 3502 O O . LEU A 1 440 ? 22.548 10.306 -23.712 1.00 91.81 440 LEU A O 1
ATOM 3506 N N . ALA A 1 441 ? 22.454 10.018 -25.940 1.00 89.69 441 ALA A N 1
ATOM 3507 C CA . ALA A 1 441 ? 22.977 11.341 -26.286 1.00 89.69 441 ALA A CA 1
ATOM 3508 C C . ALA A 1 441 ? 22.051 12.494 -25.854 1.00 89.69 441 ALA A C 1
ATOM 3510 O O . ALA A 1 441 ? 22.517 13.616 -25.673 1.00 89.69 441 ALA A O 1
ATOM 3511 N N . SER A 1 442 ? 20.752 12.231 -25.666 1.00 89.31 442 SER A N 1
ATOM 3512 C CA . SER A 1 442 ? 19.792 13.231 -25.178 1.00 89.31 442 SER A CA 1
ATOM 3513 C C . SER A 1 442 ? 19.806 13.417 -23.657 1.00 89.31 442 SER A C 1
ATOM 3515 O O . SER A 1 442 ? 19.227 14.382 -23.157 1.00 89.31 442 SER A O 1
ATOM 3517 N N . LEU A 1 443 ? 20.451 12.515 -22.905 1.00 87.00 443 LEU A N 1
ATOM 3518 C CA . LEU A 1 443 ? 20.474 12.571 -21.446 1.00 87.00 443 LEU A CA 1
ATOM 3519 C C . LEU A 1 443 ? 21.524 13.584 -20.951 1.00 87.00 443 LEU A C 1
ATOM 3521 O O . LEU A 1 443 ? 22.719 13.362 -21.144 1.00 87.00 443 LEU A O 1
ATOM 3525 N N . PRO A 1 444 ? 21.126 14.636 -20.207 1.00 78.31 444 PRO A N 1
ATOM 3526 C CA . PRO A 1 444 ? 22.067 15.632 -19.680 1.00 78.31 444 PRO A CA 1
ATOM 3527 C C . PRO A 1 444 ? 23.090 15.053 -18.691 1.00 78.31 444 PRO A C 1
ATOM 3529 O O . PRO A 1 444 ? 24.159 15.618 -18.487 1.00 78.31 444 PRO A O 1
ATOM 3532 N N . SER A 1 445 ? 22.740 13.940 -18.042 1.00 67.50 445 SER A N 1
ATOM 3533 C CA . SER A 1 445 ? 23.444 13.358 -16.896 1.00 67.50 445 SER A CA 1
ATOM 3534 C C . SER A 1 445 ? 24.461 12.270 -17.252 1.00 67.50 445 SER A C 1
ATOM 3536 O O . SER A 1 445 ? 25.020 11.659 -16.347 1.00 67.50 445 SER A O 1
ATOM 3538 N N . MET A 1 446 ? 24.704 12.002 -18.538 1.00 69.12 446 MET A N 1
ATOM 3539 C CA . MET A 1 446 ? 25.681 10.993 -18.982 1.00 69.12 446 MET A CA 1
ATOM 3540 C C . MET A 1 446 ? 27.096 11.571 -19.165 1.00 69.12 446 MET A C 1
ATOM 3542 O O . MET A 1 446 ? 27.923 10.988 -19.863 1.00 69.12 446 MET A O 1
ATOM 3546 N N . SER A 1 447 ? 27.404 12.713 -18.539 1.00 60.00 447 SER A N 1
ATOM 3547 C CA . SER A 1 447 ? 28.743 13.309 -18.561 1.00 60.00 447 SER A CA 1
ATOM 3548 C C . SER A 1 447 ? 29.754 12.365 -17.896 1.00 60.00 447 SER A C 1
ATOM 3550 O O . SER A 1 447 ? 29.817 12.291 -16.670 1.00 60.00 447 SER A O 1
ATOM 3552 N N . GLY A 1 448 ? 30.522 11.629 -18.701 1.00 68.62 448 GLY A N 1
ATOM 3553 C CA . GLY A 1 448 ? 31.574 10.717 -18.236 1.00 68.62 448 GLY A CA 1
ATOM 3554 C C . GLY A 1 448 ? 31.429 9.263 -18.688 1.00 68.62 448 GLY A C 1
ATOM 3555 O O . GLY A 1 448 ? 32.352 8.485 -18.467 1.00 68.62 448 GLY A O 1
ATOM 3556 N N . VAL A 1 449 ? 30.321 8.891 -19.334 1.00 71.31 449 VAL A N 1
ATOM 3557 C CA . VAL A 1 449 ? 30.222 7.607 -20.040 1.00 71.31 449 VAL A CA 1
ATOM 3558 C C . VAL A 1 449 ? 30.630 7.838 -21.486 1.00 71.31 449 VAL A C 1
ATOM 3560 O O . VAL A 1 449 ? 30.012 8.652 -22.173 1.00 71.31 449 VAL A O 1
ATOM 3563 N N . ASP A 1 450 ? 31.661 7.131 -21.941 1.00 81.19 450 ASP A N 1
ATOM 3564 C CA . ASP A 1 450 ? 32.007 7.129 -23.356 1.00 81.19 450 ASP A CA 1
ATOM 3565 C C . ASP A 1 450 ? 30.890 6.426 -24.140 1.00 81.19 450 ASP A C 1
ATOM 3567 O O . ASP A 1 450 ? 30.674 5.215 -24.030 1.00 81.19 450 ASP A O 1
ATOM 3571 N N . LEU A 1 451 ? 30.113 7.216 -24.882 1.00 81.38 451 LEU A N 1
ATOM 3572 C CA . LEU A 1 451 ? 29.008 6.710 -25.686 1.00 81.38 451 LEU A CA 1
ATOM 3573 C C . LEU A 1 451 ? 29.505 5.893 -26.885 1.00 81.38 451 LEU A C 1
ATOM 3575 O O . LEU A 1 451 ? 28.718 5.119 -27.436 1.00 81.38 451 LEU A O 1
ATOM 3579 N N . GLU A 1 452 ? 30.763 6.040 -27.317 1.00 81.44 452 GLU A N 1
ATOM 3580 C CA . GLU A 1 452 ? 31.333 5.199 -28.376 1.00 81.44 452 GLU A CA 1
ATOM 3581 C C . GLU A 1 452 ? 31.430 3.746 -27.906 1.00 81.44 452 GLU A C 1
ATOM 3583 O O . GLU A 1 452 ? 30.936 2.853 -28.608 1.00 81.44 452 GLU A O 1
ATOM 3588 N N . ASP A 1 453 ? 31.902 3.556 -26.672 1.00 83.19 453 ASP A N 1
ATOM 3589 C CA . ASP A 1 453 ? 32.088 2.259 -26.016 1.00 83.19 453 ASP A CA 1
ATOM 3590 C C . ASP A 1 453 ? 30.810 1.684 -25.389 1.00 83.19 453 ASP A C 1
ATOM 3592 O O . ASP A 1 453 ? 30.774 0.509 -25.015 1.00 83.19 453 ASP A O 1
ATOM 3596 N N . PHE A 1 454 ? 29.734 2.470 -25.272 1.00 86.00 454 PHE A N 1
ATOM 3597 C CA . PHE A 1 454 ? 28.480 1.984 -24.702 1.00 86.00 454 PHE A CA 1
ATOM 3598 C C . PHE A 1 454 ? 27.773 0.999 -25.662 1.00 86.00 454 PHE A C 1
ATOM 3600 O O . PHE A 1 454 ? 27.353 1.401 -26.756 1.00 86.00 454 PHE A O 1
ATOM 3607 N N . PRO A 1 455 ? 27.553 -0.277 -25.275 1.00 90.69 455 PRO A N 1
ATOM 3608 C CA . PRO A 1 455 ? 26.832 -1.262 -26.086 1.00 90.69 455 PRO A CA 1
ATOM 3609 C C . PRO A 1 455 ? 25.333 -0.931 -26.211 1.00 90.69 455 PRO A C 1
ATOM 3611 O O . PRO A 1 455 ? 24.479 -1.451 -25.495 1.00 90.69 455 PRO A O 1
ATOM 3614 N N . ALA A 1 456 ? 24.995 -0.044 -27.145 1.00 93.69 456 ALA A N 1
ATOM 3615 C CA . ALA A 1 456 ? 23.619 0.354 -27.418 1.00 93.69 456 ALA A CA 1
ATOM 3616 C C . ALA A 1 456 ? 22.779 -0.793 -28.010 1.00 93.69 456 ALA A C 1
ATOM 3618 O O . ALA A 1 456 ? 23.284 -1.645 -28.741 1.00 93.69 456 ALA A O 1
ATOM 3619 N N . ASN A 1 457 ? 21.467 -0.757 -27.757 1.00 95.06 457 ASN A N 1
ATOM 3620 C CA . ASN A 1 457 ? 20.485 -1.735 -28.256 1.00 95.06 457 ASN A CA 1
ATOM 3621 C C . ASN A 1 457 ? 20.850 -3.212 -27.965 1.00 95.06 457 ASN A C 1
ATOM 3623 O O . ASN A 1 457 ? 20.893 -4.026 -28.893 1.00 95.06 457 ASN A O 1
ATOM 3627 N N . PRO A 1 458 ? 21.106 -3.587 -26.698 1.00 97.25 458 PRO A N 1
ATOM 3628 C CA . PRO A 1 458 ? 21.542 -4.939 -26.374 1.00 97.25 458 PRO A CA 1
ATOM 3629 C C . PRO A 1 458 ? 20.490 -6.000 -26.694 1.00 97.25 458 PRO A C 1
ATOM 3631 O O . PRO A 1 458 ? 19.282 -5.776 -26.563 1.00 97.25 458 PRO A O 1
ATOM 3634 N N . SER A 1 459 ? 20.958 -7.207 -27.013 1.00 96.69 459 SER A N 1
ATOM 3635 C CA . SER A 1 459 ? 20.121 -8.404 -26.929 1.00 96.69 459 SER A CA 1
ATOM 3636 C C . SER A 1 459 ? 19.709 -8.679 -25.475 1.00 96.69 459 SER A C 1
ATOM 3638 O O . SER A 1 459 ? 20.295 -8.148 -24.529 1.00 96.69 459 SER A O 1
ATOM 3640 N N . LEU A 1 460 ? 18.707 -9.540 -25.276 1.00 97.31 460 LEU A N 1
ATOM 3641 C CA . LEU A 1 460 ? 18.253 -9.915 -23.933 1.00 97.31 460 LEU A CA 1
ATOM 3642 C C . LEU A 1 460 ? 19.395 -10.503 -23.086 1.00 97.31 460 LEU A C 1
ATOM 3644 O O . LEU A 1 460 ? 19.585 -10.088 -21.945 1.00 97.31 460 LEU A O 1
ATOM 3648 N N . ASP A 1 461 ? 20.188 -11.414 -23.654 1.00 96.56 461 ASP A N 1
ATOM 3649 C CA . ASP A 1 461 ? 21.306 -12.038 -22.942 1.00 96.56 461 ASP A CA 1
ATOM 3650 C C . ASP A 1 461 ? 22.444 -11.046 -22.673 1.00 96.56 461 ASP A C 1
ATOM 3652 O O . ASP A 1 461 ? 22.998 -11.039 -21.577 1.00 96.56 461 ASP A O 1
ATOM 3656 N N . GLN A 1 462 ? 22.753 -10.151 -23.620 1.00 96.81 462 GLN A N 1
ATOM 3657 C CA . GLN A 1 462 ? 23.748 -9.092 -23.408 1.00 96.81 462 GLN A CA 1
ATOM 3658 C C . GLN A 1 462 ? 23.323 -8.124 -22.301 1.00 96.81 462 GLN A C 1
ATOM 3660 O O . GLN A 1 462 ? 24.158 -7.707 -21.496 1.00 96.81 462 GLN A O 1
ATOM 3665 N N . PHE A 1 463 ? 22.035 -7.780 -22.245 1.00 98.00 463 PHE A N 1
ATOM 3666 C CA . PHE A 1 463 ? 21.482 -6.923 -21.204 1.00 98.00 463 PHE A CA 1
ATOM 3667 C C . PHE A 1 463 ? 21.559 -7.586 -19.829 1.00 98.00 463 PHE A C 1
ATOM 3669 O O . PHE A 1 463 ? 21.983 -6.947 -18.874 1.00 98.00 463 PHE A O 1
ATOM 3676 N N . ILE A 1 464 ? 21.228 -8.875 -19.726 1.00 97.81 464 ILE A N 1
ATOM 3677 C CA . ILE A 1 464 ? 21.320 -9.629 -18.465 1.00 97.81 464 ILE A CA 1
ATOM 3678 C C . ILE A 1 464 ? 22.780 -9.808 -18.030 1.00 97.81 464 ILE A C 1
ATOM 3680 O O . ILE A 1 464 ? 23.097 -9.642 -16.853 1.00 97.81 464 ILE A O 1
ATOM 3684 N N . ALA A 1 465 ? 23.682 -10.118 -18.964 1.00 96.38 465 ALA A N 1
ATOM 3685 C CA . ALA A 1 465 ? 25.103 -10.307 -18.679 1.00 96.38 465 ALA A CA 1
ATOM 3686 C C . ALA A 1 465 ? 25.784 -9.032 -18.151 1.00 96.38 465 ALA A C 1
ATOM 3688 O O . ALA A 1 465 ? 26.722 -9.130 -17.359 1.00 96.38 465 ALA A O 1
ATOM 3689 N N . ASN A 1 466 ? 25.282 -7.858 -18.544 1.00 96.12 466 ASN A N 1
ATOM 3690 C CA . ASN A 1 466 ? 25.811 -6.548 -18.158 1.00 96.12 466 ASN A CA 1
ATOM 3691 C C . ASN A 1 466 ? 24.754 -5.703 -17.422 1.00 96.12 466 ASN A C 1
ATOM 3693 O O . ASN A 1 466 ? 24.701 -4.484 -17.579 1.00 96.12 466 ASN A O 1
ATOM 3697 N N . PHE A 1 467 ? 23.881 -6.353 -16.648 1.00 97.06 467 PHE A N 1
ATOM 3698 C CA . PHE A 1 467 ? 22.704 -5.727 -16.043 1.00 97.06 467 PHE A CA 1
ATOM 3699 C C . PHE A 1 467 ? 23.038 -4.470 -15.228 1.00 97.06 467 PHE A C 1
ATOM 3701 O O . PHE A 1 467 ? 22.441 -3.412 -15.426 1.00 97.06 467 PHE A O 1
ATOM 3708 N N . GLU A 1 468 ? 24.043 -4.563 -14.360 1.00 94.81 468 GLU A N 1
ATOM 3709 C CA . GLU A 1 468 ? 24.476 -3.476 -13.483 1.00 94.81 468 GLU A CA 1
ATOM 3710 C C . GLU A 1 468 ? 24.978 -2.259 -14.274 1.00 94.81 468 GLU A C 1
ATOM 3712 O O . GLU A 1 468 ? 24.750 -1.121 -13.864 1.00 94.81 468 GLU A O 1
ATOM 3717 N N . PHE A 1 469 ? 25.610 -2.493 -15.428 1.00 92.88 469 PHE A N 1
ATOM 3718 C CA . PHE A 1 469 ? 26.094 -1.439 -16.316 1.00 92.88 469 PHE A CA 1
ATOM 3719 C C . PHE A 1 469 ? 24.930 -0.668 -16.954 1.00 92.88 469 PHE A C 1
ATOM 3721 O O . PHE A 1 469 ? 24.887 0.558 -16.882 1.00 92.88 469 PHE A O 1
ATOM 3728 N N . TYR A 1 470 ? 23.919 -1.362 -17.488 1.00 95.88 470 TYR A N 1
ATOM 3729 C CA . TYR A 1 470 ? 22.746 -0.690 -18.063 1.00 95.88 470 TYR A CA 1
ATOM 3730 C C . TYR A 1 470 ? 21.884 0.027 -17.017 1.00 95.88 470 TYR A C 1
ATOM 3732 O O . TYR A 1 470 ? 21.253 1.038 -17.326 1.00 95.88 470 TYR A O 1
ATOM 3740 N N . CYS A 1 471 ? 21.882 -0.439 -15.766 1.00 94.81 471 CYS A N 1
ATOM 3741 C CA . CYS A 1 471 ? 21.218 0.246 -14.655 1.00 94.81 471 CYS A CA 1
ATOM 3742 C C . CYS A 1 471 ? 21.887 1.569 -14.236 1.00 94.81 471 CYS A C 1
ATOM 3744 O O . CYS A 1 471 ? 21.383 2.229 -13.326 1.00 94.81 471 CYS A O 1
ATOM 3746 N N . GLN A 1 472 ? 22.970 2.000 -14.887 1.00 91.00 472 GLN A N 1
ATOM 3747 C CA . GLN A 1 472 ? 23.469 3.374 -14.754 1.00 91.00 472 GLN A CA 1
ATOM 3748 C C . GLN A 1 472 ? 22.536 4.390 -15.432 1.00 91.00 472 GLN A C 1
ATOM 3750 O O . GLN A 1 472 ? 22.475 5.542 -15.009 1.00 91.00 472 GLN A O 1
ATOM 3755 N N . VAL A 1 473 ? 21.747 3.960 -16.425 1.00 93.19 473 VAL A N 1
ATOM 3756 C CA . VAL A 1 473 ? 20.726 4.797 -17.065 1.00 93.19 473 VAL A CA 1
ATOM 3757 C C . VAL A 1 473 ? 19.517 4.921 -16.122 1.00 93.19 473 VAL A C 1
ATOM 3759 O O . VAL A 1 473 ? 18.895 3.901 -15.805 1.00 93.19 473 VAL A O 1
ATOM 3762 N N . PRO A 1 474 ? 19.138 6.134 -15.661 1.00 92.56 474 PRO A N 1
ATOM 3763 C CA . PRO A 1 474 ? 18.139 6.300 -14.599 1.00 92.56 474 PRO A CA 1
ATOM 3764 C C . PRO A 1 474 ? 16.778 5.659 -14.890 1.00 92.56 474 PRO A C 1
ATOM 3766 O O . PRO A 1 474 ? 16.178 5.047 -14.001 1.00 92.56 474 PRO A O 1
ATOM 3769 N N . THR A 1 475 ? 16.291 5.751 -16.131 1.00 93.94 475 THR A N 1
ATOM 3770 C CA . THR A 1 475 ? 15.004 5.151 -16.512 1.00 93.94 475 THR A CA 1
ATOM 3771 C C . THR A 1 475 ? 15.057 3.628 -16.485 1.00 93.94 475 THR A C 1
ATOM 3773 O O . THR A 1 475 ? 14.117 2.995 -15.997 1.00 93.94 475 THR A O 1
ATOM 3776 N N . ILE A 1 476 ? 16.170 3.030 -16.916 1.00 96.81 476 ILE A N 1
ATOM 3777 C CA . ILE A 1 476 ? 16.406 1.588 -16.820 1.00 96.81 476 ILE A CA 1
ATOM 3778 C C . ILE A 1 476 ? 16.480 1.177 -15.351 1.00 96.81 476 ILE A C 1
ATOM 3780 O O . ILE A 1 476 ? 15.732 0.296 -14.930 1.00 96.81 476 ILE A O 1
ATOM 3784 N N . ARG A 1 477 ? 17.278 1.865 -14.527 1.00 96.56 477 ARG A N 1
ATOM 3785 C CA . ARG A 1 477 ? 17.346 1.597 -13.083 1.00 96.56 477 ARG A CA 1
ATOM 3786 C C . ARG A 1 477 ? 15.959 1.553 -12.449 1.00 96.56 477 ARG A C 1
ATOM 3788 O O . ARG A 1 477 ? 15.600 0.555 -11.836 1.00 96.56 477 ARG A O 1
ATOM 3795 N N . HIS A 1 478 ? 15.153 2.593 -12.664 1.00 95.12 478 HIS A N 1
ATOM 3796 C CA . HIS A 1 478 ? 13.818 2.702 -12.080 1.00 95.12 478 HIS A CA 1
ATOM 3797 C C . HIS A 1 478 ? 12.902 1.515 -12.431 1.00 95.12 478 HIS A C 1
ATOM 3799 O O . HIS A 1 478 ? 12.179 1.017 -11.574 1.00 95.12 478 HIS A O 1
ATOM 3805 N N . HIS A 1 479 ? 12.930 1.024 -13.672 1.00 96.75 479 HIS A N 1
ATOM 3806 C CA . HIS A 1 479 ? 12.034 -0.059 -14.096 1.00 96.75 479 HIS A CA 1
ATOM 3807 C C . HIS A 1 479 ? 12.520 -1.456 -13.693 1.00 96.75 479 HIS A C 1
ATOM 3809 O O . HIS A 1 479 ? 11.702 -2.369 -13.538 1.00 96.75 479 HIS A O 1
ATOM 3815 N N . PHE A 1 480 ? 13.831 -1.622 -13.528 1.00 97.94 480 PHE A N 1
ATOM 3816 C CA . PHE A 1 480 ? 14.461 -2.918 -13.304 1.00 97.94 480 PHE A CA 1
ATOM 3817 C C . PHE A 1 480 ? 14.931 -3.149 -11.862 1.00 97.94 480 PHE A C 1
ATOM 3819 O O . PHE A 1 480 ? 15.187 -4.297 -11.504 1.00 97.94 480 PHE A O 1
ATOM 3826 N N . SER A 1 481 ? 14.981 -2.129 -11.002 1.00 97.62 481 SER A N 1
ATOM 3827 C CA . SER A 1 481 ? 15.271 -2.313 -9.571 1.00 97.62 481 SER A CA 1
ATOM 3828 C C . SER A 1 481 ? 14.304 -3.312 -8.908 1.00 97.62 481 SER A C 1
ATOM 3830 O O . SER A 1 481 ? 13.137 -3.346 -9.290 1.00 97.62 481 SER A O 1
ATOM 3832 N N . PRO A 1 482 ? 14.740 -4.141 -7.945 1.00 97.88 482 PRO A N 1
ATOM 3833 C CA . PRO A 1 482 ? 13.868 -5.099 -7.250 1.00 97.88 482 PRO A CA 1
ATOM 3834 C C . PRO A 1 482 ? 12.598 -4.455 -6.662 1.00 97.88 482 PRO A C 1
ATOM 3836 O O . PRO A 1 482 ? 12.634 -3.307 -6.226 1.00 97.88 482 PRO A O 1
ATOM 3839 N N . ILE A 1 483 ? 11.471 -5.176 -6.642 1.00 97.44 483 ILE A N 1
ATOM 3840 C CA . ILE A 1 483 ? 10.203 -4.722 -6.032 1.00 97.44 483 ILE A CA 1
ATOM 3841 C C . ILE A 1 483 ? 10.421 -4.367 -4.560 1.00 97.44 483 ILE A C 1
ATOM 3843 O O . ILE A 1 483 ? 9.935 -3.338 -4.097 1.00 97.44 483 ILE A O 1
ATOM 3847 N N . SER A 1 484 ? 11.200 -5.187 -3.859 1.00 96.81 484 SER A N 1
ATOM 3848 C CA . SER A 1 484 ? 11.637 -4.995 -2.473 1.00 96.81 484 SER A CA 1
ATOM 3849 C C . SER A 1 484 ? 12.365 -3.668 -2.222 1.00 96.81 484 SER A C 1
ATOM 3851 O O . SER A 1 484 ? 12.420 -3.219 -1.083 1.00 96.81 484 SER A O 1
ATOM 3853 N N . ALA A 1 485 ? 12.881 -2.999 -3.261 1.00 94.94 485 ALA A N 1
ATOM 3854 C CA . ALA A 1 485 ? 13.479 -1.666 -3.142 1.00 94.94 485 ALA A CA 1
ATOM 3855 C C . ALA A 1 485 ? 12.449 -0.517 -3.178 1.00 94.94 485 ALA A C 1
ATOM 3857 O O . ALA A 1 485 ? 12.797 0.618 -2.859 1.00 94.94 485 ALA A O 1
ATOM 3858 N N . PHE A 1 486 ? 11.208 -0.787 -3.597 1.00 88.69 486 PHE A N 1
ATOM 3859 C CA . PHE A 1 486 ? 10.146 0.216 -3.758 1.00 88.69 486 PHE A CA 1
ATOM 3860 C C . PHE A 1 486 ? 8.982 0.023 -2.796 1.00 88.69 486 PHE A C 1
ATOM 3862 O O . PHE A 1 486 ? 8.353 0.999 -2.387 1.00 88.69 486 PHE A O 1
ATOM 3869 N N . VAL A 1 487 ? 8.642 -1.234 -2.514 1.00 95.12 487 VAL A N 1
ATOM 3870 C CA . VAL A 1 487 ? 7.420 -1.565 -1.794 1.00 95.12 487 VAL A CA 1
ATOM 3871 C C . VAL A 1 487 ? 7.642 -1.465 -0.289 1.00 95.12 487 VAL A C 1
ATOM 3873 O O . VAL A 1 487 ? 8.673 -1.889 0.231 1.00 95.12 487 VAL A O 1
ATOM 3876 N N . ALA A 1 488 ? 6.664 -0.909 0.421 1.00 95.00 488 ALA A N 1
ATOM 3877 C CA . ALA A 1 488 ? 6.613 -1.043 1.870 1.00 95.00 488 ALA A CA 1
ATOM 3878 C C . ALA A 1 488 ? 6.482 -2.532 2.261 1.00 95.00 488 ALA A C 1
ATOM 3880 O O . ALA A 1 488 ? 6.059 -3.345 1.432 1.00 95.00 488 ALA A O 1
ATOM 3881 N N . PRO A 1 489 ? 6.795 -2.914 3.512 1.00 94.56 489 PRO A N 1
ATOM 3882 C CA . PRO A 1 489 ? 6.570 -4.282 3.974 1.00 94.56 489 PRO A CA 1
ATOM 3883 C C . PRO A 1 489 ? 5.133 -4.730 3.674 1.00 94.56 489 PRO A C 1
ATOM 3885 O O . PRO A 1 489 ? 4.201 -3.943 3.866 1.00 94.56 489 PRO A O 1
ATOM 3888 N N . LEU A 1 490 ? 4.945 -5.954 3.170 1.00 95.62 490 LEU A N 1
ATOM 3889 C CA . LEU A 1 490 ? 3.652 -6.416 2.642 1.00 95.62 490 LEU A CA 1
ATOM 3890 C C . LEU A 1 490 ? 2.530 -6.391 3.694 1.00 95.62 490 LEU A C 1
ATOM 3892 O O . LEU A 1 490 ? 1.370 -6.163 3.359 1.00 95.62 490 LEU A O 1
ATOM 3896 N N . GLU A 1 491 ? 2.876 -6.546 4.970 1.00 92.56 491 GLU A N 1
ATOM 3897 C CA . GLU A 1 491 ? 1.983 -6.399 6.123 1.00 92.56 491 GLU A CA 1
ATOM 3898 C C . GLU A 1 491 ? 1.429 -4.975 6.306 1.00 92.56 491 GLU A C 1
ATOM 3900 O O . GLU A 1 491 ? 0.451 -4.775 7.026 1.00 92.56 491 GLU A O 1
ATOM 3905 N N . SER A 1 492 ? 2.017 -3.983 5.633 1.00 91.62 492 SER A N 1
ATOM 3906 C CA . SER A 1 492 ? 1.509 -2.607 5.588 1.00 91.62 492 SER A CA 1
ATOM 3907 C C . SER A 1 492 ? 0.284 -2.471 4.681 1.00 91.62 492 SER A C 1
ATOM 3909 O O . SER A 1 492 ? -0.347 -1.416 4.669 1.00 91.62 492 SER A O 1
ATOM 3911 N N . PHE A 1 493 ? -0.071 -3.504 3.914 1.00 95.31 493 PHE A N 1
ATOM 3912 C CA . PHE A 1 493 ? -1.216 -3.483 3.011 1.00 95.31 493 PHE A CA 1
ATOM 3913 C C . PHE A 1 493 ? -2.359 -4.323 3.565 1.00 95.31 493 PHE A C 1
ATOM 3915 O O . PHE A 1 493 ? -2.173 -5.427 4.067 1.00 95.31 493 PHE A O 1
ATOM 3922 N N . SER A 1 494 ? -3.580 -3.813 3.422 1.00 95.06 494 SER A N 1
ATOM 3923 C CA . SER A 1 494 ? -4.792 -4.569 3.733 1.00 95.06 494 SER A CA 1
ATOM 3924 C C . SER A 1 494 ? -4.983 -5.748 2.779 1.00 95.06 494 SER A C 1
ATOM 3926 O O . SER A 1 494 ? -5.602 -6.742 3.155 1.00 95.06 494 SER A O 1
ATOM 3928 N N . ARG A 1 495 ? -4.499 -5.624 1.535 1.00 98.12 495 ARG A N 1
ATOM 3929 C CA . ARG A 1 495 ? -4.503 -6.706 0.548 1.00 98.12 495 ARG A CA 1
ATOM 3930 C C . ARG A 1 495 ? -3.350 -6.570 -0.446 1.00 98.12 495 ARG A C 1
ATOM 3932 O O . ARG A 1 495 ? -3.108 -5.496 -0.988 1.00 98.12 495 ARG A O 1
ATOM 3939 N N . VAL A 1 496 ? -2.678 -7.680 -0.718 1.00 98.44 496 VAL A N 1
ATOM 3940 C CA . VAL A 1 496 ? -1.682 -7.807 -1.786 1.00 98.44 496 VAL A CA 1
ATOM 3941 C C . VAL A 1 496 ? -2.313 -8.647 -2.889 1.00 98.44 496 VAL A C 1
ATOM 3943 O O . VAL A 1 496 ? -2.842 -9.717 -2.601 1.00 98.44 496 VAL A O 1
ATOM 3946 N N . TYR A 1 497 ? -2.286 -8.152 -4.124 1.00 98.56 497 TYR A N 1
ATOM 3947 C CA . TYR A 1 497 ? -2.831 -8.855 -5.285 1.00 98.56 497 TYR A CA 1
ATOM 3948 C C . TYR A 1 497 ? -1.705 -9.355 -6.174 1.00 98.56 497 TYR A C 1
ATOM 3950 O O . TYR A 1 497 ? -0.872 -8.562 -6.622 1.00 98.56 497 TYR A O 1
ATOM 3958 N N . ALA A 1 498 ? -1.703 -10.644 -6.496 1.00 98.44 498 ALA A N 1
ATOM 3959 C CA . ALA A 1 498 ? -0.921 -11.135 -7.614 1.00 98.44 498 ALA A CA 1
ATOM 3960 C C . ALA A 1 498 ? -1.454 -10.548 -8.933 1.00 98.44 498 ALA A C 1
ATOM 3962 O O . ALA A 1 498 ? -2.614 -10.166 -9.065 1.00 98.44 498 ALA A O 1
ATOM 3963 N N . PHE A 1 499 ? -0.603 -10.484 -9.952 1.00 97.38 499 PHE A N 1
ATOM 3964 C CA . PHE A 1 499 ? -0.923 -9.845 -11.225 1.00 97.38 499 PHE A CA 1
ATOM 3965 C C . PHE A 1 499 ? -2.098 -10.521 -11.948 1.00 97.38 499 PHE A C 1
ATOM 3967 O O . PHE A 1 499 ? -2.849 -9.861 -12.656 1.00 97.38 499 PHE A O 1
ATOM 3974 N N . HIS A 1 500 ? -2.279 -11.829 -11.757 1.00 96.75 500 HIS A N 1
ATOM 3975 C CA . HIS A 1 500 ? -3.411 -12.573 -12.313 1.00 96.75 500 HIS A CA 1
ATOM 3976 C C . HIS A 1 500 ? -4.726 -12.346 -11.541 1.00 96.75 500 HIS A C 1
ATOM 3978 O O . HIS A 1 500 ? -5.775 -12.778 -11.999 1.00 96.75 500 HIS A O 1
ATOM 3984 N N . GLU A 1 501 ? -4.687 -11.652 -10.400 1.00 98.12 501 GLU A N 1
ATOM 3985 C CA . GLU A 1 501 ? -5.853 -11.309 -9.575 1.00 98.12 501 GLU A CA 1
ATOM 3986 C C . GLU A 1 501 ? -6.358 -9.876 -9.833 1.00 98.12 501 GLU A C 1
ATOM 3988 O O . GLU A 1 501 ? -7.122 -9.329 -9.039 1.00 98.12 501 GLU A O 1
ATOM 3993 N N . ILE A 1 502 ? -5.943 -9.243 -10.936 1.00 97.06 502 ILE A N 1
ATOM 3994 C CA . ILE A 1 502 ? -6.358 -7.876 -11.303 1.00 97.06 502 ILE A CA 1
ATOM 3995 C C . ILE A 1 502 ? -7.890 -7.741 -11.397 1.00 97.06 502 ILE A C 1
ATOM 3997 O O . ILE A 1 502 ? -8.436 -6.721 -10.977 1.00 97.06 502 ILE A O 1
ATOM 4001 N N . ASP A 1 503 ? -8.598 -8.774 -11.855 1.00 97.00 503 ASP A N 1
ATOM 4002 C CA . ASP A 1 503 ? -10.066 -8.761 -11.904 1.00 97.00 503 ASP A CA 1
ATOM 4003 C C . ASP A 1 503 ? -10.690 -8.803 -10.499 1.00 97.00 503 ASP A C 1
ATOM 4005 O O . ASP A 1 503 ? -11.682 -8.123 -10.227 1.00 97.00 503 ASP A O 1
ATOM 4009 N N . ALA A 1 504 ? -10.075 -9.540 -9.567 1.00 98.19 504 ALA A N 1
ATOM 4010 C CA . ALA A 1 504 ? -10.505 -9.561 -8.170 1.00 98.19 504 ALA A CA 1
ATOM 4011 C C . ALA A 1 504 ? -10.273 -8.201 -7.495 1.00 98.19 504 ALA A C 1
ATOM 4013 O O . ALA A 1 504 ? -11.124 -7.745 -6.732 1.00 98.19 504 ALA A O 1
ATOM 4014 N N . LEU A 1 505 ? -9.162 -7.527 -7.813 1.00 98.31 505 LEU A N 1
ATOM 4015 C CA . LEU A 1 505 ? -8.919 -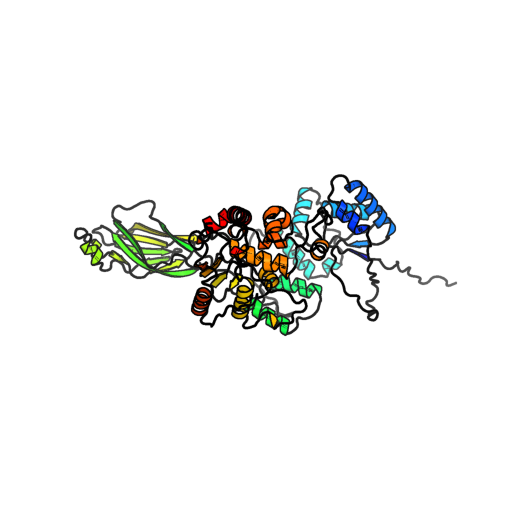6.146 -7.390 1.00 98.31 505 LEU A CA 1
ATOM 4016 C C . LEU A 1 505 ? -10.019 -5.208 -7.897 1.00 98.31 505 LEU A C 1
ATOM 4018 O O . LEU A 1 505 ? -10.530 -4.392 -7.128 1.00 98.31 505 LEU A O 1
ATOM 4022 N N . ALA A 1 506 ? -10.402 -5.328 -9.169 1.00 98.31 506 ALA A N 1
ATOM 4023 C CA . ALA A 1 506 ? -11.442 -4.489 -9.745 1.00 98.31 506 ALA A CA 1
ATOM 4024 C C . ALA A 1 506 ? -12.806 -4.694 -9.062 1.00 98.31 506 ALA A C 1
ATOM 4026 O O . ALA A 1 506 ? -13.495 -3.720 -8.742 1.00 98.31 506 ALA A O 1
ATOM 4027 N N . ALA A 1 507 ? -13.162 -5.945 -8.759 1.00 98.38 507 ALA A N 1
ATOM 4028 C CA . ALA A 1 507 ? -14.372 -6.279 -8.011 1.00 98.38 507 ALA A CA 1
ATOM 4029 C C . ALA A 1 507 ? -14.355 -5.710 -6.578 1.00 98.38 507 ALA A C 1
ATOM 4031 O O . ALA A 1 507 ? -15.350 -5.144 -6.120 1.00 98.38 507 ALA A O 1
ATOM 4032 N N . ASP A 1 508 ? -13.221 -5.808 -5.882 1.00 98.38 508 ASP A N 1
ATOM 4033 C CA . ASP A 1 508 ? -13.043 -5.271 -4.530 1.00 98.38 508 ASP A CA 1
ATOM 4034 C C . ASP A 1 508 ? -13.166 -3.745 -4.489 1.00 98.38 508 ASP A C 1
ATOM 4036 O O . ASP A 1 508 ? -13.843 -3.211 -3.605 1.00 98.38 508 ASP A O 1
ATOM 4040 N N . ILE A 1 509 ? -12.539 -3.040 -5.440 1.00 97.81 509 ILE A N 1
ATOM 4041 C CA . ILE A 1 509 ? -12.683 -1.584 -5.560 1.00 97.81 509 ILE A CA 1
ATOM 4042 C C . ILE A 1 509 ? -14.143 -1.247 -5.849 1.00 97.81 509 ILE A C 1
ATOM 4044 O O . ILE A 1 509 ? -14.705 -0.425 -5.132 1.00 97.81 509 ILE A O 1
ATOM 4048 N N . SER A 1 510 ? -14.783 -1.935 -6.800 1.00 98.00 510 SER A N 1
ATOM 4049 C CA . SER A 1 510 ? -16.185 -1.669 -7.149 1.00 98.00 510 SER A CA 1
ATOM 4050 C C . SER A 1 510 ? -17.121 -1.805 -5.948 1.00 98.00 510 SER A C 1
ATOM 4052 O O . SER A 1 510 ? -17.975 -0.958 -5.689 1.00 98.00 510 SER A O 1
ATOM 4054 N N . LYS A 1 511 ? -16.921 -2.857 -5.146 1.00 97.00 511 LYS A N 1
ATOM 4055 C CA . LYS A 1 511 ? -17.685 -3.089 -3.917 1.00 97.00 511 LYS A CA 1
ATOM 4056 C C . LYS A 1 511 ? -17.471 -1.986 -2.876 1.00 97.00 511 LYS A C 1
ATOM 4058 O O . LYS A 1 511 ? -18.408 -1.643 -2.163 1.00 97.00 511 LYS A O 1
ATOM 4063 N N . ARG A 1 512 ? -16.248 -1.463 -2.751 1.00 93.75 512 ARG A N 1
ATOM 4064 C CA . ARG A 1 512 ? -15.898 -0.415 -1.774 1.00 93.75 512 ARG A CA 1
ATOM 4065 C C . ARG A 1 512 ? -16.397 0.958 -2.185 1.00 93.75 512 ARG A C 1
ATOM 4067 O O . ARG A 1 512 ? -16.785 1.740 -1.324 1.00 93.75 512 ARG A O 1
ATOM 4074 N N . THR A 1 513 ? -16.358 1.251 -3.478 1.00 93.06 513 THR A N 1
ATOM 4075 C CA . THR A 1 513 ? -16.730 2.562 -4.008 1.00 93.06 513 THR A CA 1
ATOM 4076 C C . THR A 1 513 ? -18.220 2.667 -4.302 1.00 93.06 513 THR A C 1
ATOM 4078 O O . THR A 1 513 ? -18.739 3.779 -4.386 1.00 93.06 513 THR A O 1
ATOM 4081 N N . GLY A 1 514 ? -18.906 1.529 -4.464 1.00 95.38 514 GLY A N 1
ATOM 4082 C CA . GLY A 1 514 ? -20.278 1.476 -4.969 1.00 95.38 514 GLY A CA 1
ATOM 4083 C C . GLY A 1 514 ? -20.381 1.840 -6.454 1.00 95.38 514 GLY A C 1
ATOM 4084 O O . GLY A 1 514 ? -21.484 2.054 -6.948 1.00 95.38 514 GLY A O 1
ATOM 4085 N N . GLN A 1 515 ? -19.250 1.931 -7.158 1.00 96.06 515 GLN A N 1
ATOM 4086 C CA . GLN A 1 515 ? -19.163 2.298 -8.570 1.00 96.06 515 GLN A CA 1
ATOM 4087 C C . GLN A 1 515 ? -18.543 1.157 -9.366 1.00 96.06 515 GLN A C 1
ATOM 4089 O O . GLN A 1 515 ? -17.711 0.418 -8.851 1.00 96.06 515 GLN A O 1
ATOM 4094 N N . GLU A 1 516 ? -18.910 1.016 -10.635 1.00 97.12 516 GLU A N 1
ATOM 4095 C CA . GLU A 1 516 ? -18.235 0.053 -11.498 1.00 97.12 516 GLU A CA 1
ATOM 4096 C C . GLU A 1 516 ? -16.782 0.489 -11.741 1.00 97.12 516 GLU A C 1
ATOM 4098 O O . GLU A 1 516 ? -16.524 1.568 -12.271 1.00 97.12 516 GLU A O 1
ATOM 4103 N N . PHE A 1 517 ? -15.824 -0.362 -11.375 1.00 97.50 517 PHE A N 1
ATOM 4104 C CA . PHE A 1 517 ? -14.404 -0.126 -11.606 1.00 97.50 517 PHE A CA 1
ATOM 4105 C C . PHE A 1 517 ? -13.861 -1.130 -12.621 1.00 97.50 517 PHE A C 1
ATOM 4107 O O . PHE A 1 517 ? -13.896 -2.340 -12.398 1.00 97.50 517 PHE A O 1
ATOM 4114 N N . ARG A 1 518 ? -13.324 -0.628 -13.738 1.00 97.00 518 ARG A N 1
ATOM 4115 C CA . ARG A 1 518 ? -12.708 -1.442 -14.796 1.00 97.00 518 ARG A CA 1
ATOM 4116 C C . ARG A 1 518 ? -11.268 -1.006 -15.016 1.00 97.00 518 ARG A C 1
ATOM 4118 O O . ARG A 1 518 ? -10.990 0.181 -15.154 1.00 97.00 518 ARG A O 1
ATOM 4125 N N . ILE A 1 519 ? -10.358 -1.974 -15.087 1.00 96.44 519 ILE A N 1
ATOM 4126 C CA . ILE A 1 519 ? -8.939 -1.716 -15.342 1.00 96.44 519 ILE A CA 1
ATOM 4127 C C . ILE A 1 519 ? -8.685 -1.899 -16.844 1.00 96.44 519 ILE A C 1
ATOM 4129 O O . ILE A 1 519 ? -8.809 -3.018 -17.347 1.00 96.44 519 ILE A O 1
ATOM 4133 N N . PRO A 1 520 ? -8.349 -0.834 -17.592 1.00 91.69 520 PRO A N 1
ATOM 4134 C CA . PRO A 1 520 ? -8.160 -0.928 -19.031 1.00 91.69 520 PRO A CA 1
ATOM 4135 C C . PRO A 1 520 ? -6.876 -1.688 -19.381 1.00 91.69 520 PRO A C 1
ATOM 4137 O O . PRO A 1 520 ? -5.852 -1.594 -18.700 1.00 91.69 520 PRO A O 1
ATOM 4140 N N . HIS A 1 521 ? -6.883 -2.405 -20.504 1.00 85.94 521 HIS A N 1
ATOM 4141 C CA . HIS A 1 521 ? -5.679 -3.048 -21.036 1.00 85.94 521 HIS A CA 1
ATOM 4142 C C . HIS A 1 521 ? -4.863 -2.063 -21.905 1.00 85.94 521 HIS A C 1
ATOM 4144 O O . HIS A 1 521 ? -4.700 -2.255 -23.112 1.00 85.94 521 HIS A O 1
ATOM 4150 N N . SER A 1 522 ? -4.345 -0.995 -21.290 1.00 74.38 522 SER A N 1
ATOM 4151 C CA . SER A 1 522 ? -3.773 0.168 -21.993 1.00 74.38 522 SER A CA 1
ATOM 4152 C C . SER A 1 522 ? -2.374 -0.041 -22.581 1.00 74.38 522 SER A C 1
ATOM 4154 O O . SER A 1 522 ? -1.993 0.651 -23.521 1.00 74.38 522 SER A O 1
ATOM 4156 N N . GLN A 1 523 ? -1.585 -1.002 -22.084 1.00 70.62 523 GLN A N 1
ATOM 4157 C CA . GLN A 1 523 ? -0.229 -1.241 -22.599 1.00 70.62 523 GLN A CA 1
ATOM 4158 C C . GLN A 1 523 ? -0.140 -2.515 -23.438 1.00 70.62 523 GLN A C 1
ATOM 4160 O O . GLN A 1 523 ? -0.023 -3.622 -22.916 1.00 70.62 523 GLN A O 1
ATOM 4165 N N . GLN A 1 524 ? -0.137 -2.334 -24.760 1.00 75.06 524 GLN A N 1
ATOM 4166 C CA . GLN A 1 524 ? 0.120 -3.396 -25.743 1.00 75.06 524 GLN A CA 1
ATOM 4167 C C . GLN A 1 524 ? 1.463 -3.224 -26.480 1.00 75.06 524 GLN A C 1
ATOM 4169 O O . GLN A 1 524 ? 1.782 -4.002 -27.374 1.00 75.06 524 GLN A O 1
ATOM 4174 N N . GLY A 1 525 ? 2.259 -2.212 -26.114 1.00 74.75 525 GLY A N 1
ATOM 4175 C CA . GLY A 1 525 ? 3.509 -1.878 -26.797 1.00 74.75 525 GLY A CA 1
ATOM 4176 C C . GLY A 1 525 ? 4.655 -2.860 -26.522 1.00 74.75 525 GLY A C 1
ATOM 4177 O O . GLY A 1 525 ? 4.953 -3.185 -25.369 1.00 74.75 525 GLY A O 1
ATOM 4178 N N . GLY A 1 526 ? 5.347 -3.254 -27.593 1.00 86.00 526 GLY A N 1
ATOM 4179 C CA . GLY A 1 526 ? 6.550 -4.090 -27.570 1.00 86.00 526 GLY A CA 1
ATOM 4180 C C . GLY A 1 526 ? 6.290 -5.587 -27.805 1.00 86.00 526 GLY A C 1
ATOM 4181 O O . GLY A 1 526 ? 5.172 -6.075 -27.629 1.00 86.00 526 GLY A O 1
ATOM 4182 N N . PRO A 1 527 ? 7.315 -6.341 -28.236 1.00 91.00 527 PRO A N 1
ATOM 4183 C CA . PRO A 1 527 ? 7.180 -7.767 -28.505 1.00 91.00 527 PRO A CA 1
ATOM 4184 C C . PRO A 1 527 ? 6.991 -8.568 -27.209 1.00 91.00 527 PRO A C 1
ATOM 4186 O O . PRO A 1 527 ? 7.790 -8.477 -26.280 1.00 91.00 527 PRO A O 1
ATOM 4189 N N . LYS A 1 528 ? 5.970 -9.431 -27.153 1.00 92.81 528 LYS A N 1
ATOM 4190 C CA . LYS A 1 528 ? 5.734 -10.304 -25.991 1.00 92.81 528 LYS A CA 1
ATOM 4191 C C . LYS A 1 528 ? 6.862 -11.334 -25.854 1.00 92.81 528 LYS A C 1
ATOM 4193 O O . LYS A 1 528 ? 6.906 -12.325 -26.582 1.00 92.81 528 LYS A O 1
ATOM 4198 N N . LEU A 1 529 ? 7.773 -11.094 -24.914 1.00 94.44 529 LEU A N 1
ATOM 4199 C CA . LEU A 1 529 ? 8.831 -12.033 -24.551 1.00 94.44 529 LEU A CA 1
ATOM 4200 C C . LEU A 1 529 ? 8.295 -13.076 -23.573 1.00 94.44 529 LEU A C 1
ATOM 4202 O O . LEU A 1 529 ? 7.551 -12.745 -22.650 1.00 94.44 529 LEU A O 1
ATOM 4206 N N . LYS A 1 530 ? 8.689 -14.331 -23.783 1.00 93.75 530 LYS A N 1
ATOM 4207 C CA . LYS A 1 530 ? 8.334 -15.452 -22.915 1.00 93.75 530 LYS A CA 1
ATOM 4208 C C . LYS A 1 530 ? 9.572 -16.007 -22.205 1.00 93.75 530 LYS A C 1
ATOM 4210 O O . LYS A 1 530 ? 10.692 -15.814 -22.682 1.00 93.75 530 LYS A O 1
ATOM 4215 N N . LEU A 1 531 ? 9.354 -16.698 -21.088 1.00 93.38 531 LEU A N 1
ATOM 4216 C CA . LEU A 1 531 ? 10.398 -17.264 -20.226 1.00 93.38 531 LEU A CA 1
ATOM 4217 C C . LEU A 1 531 ? 11.313 -18.249 -20.972 1.00 93.38 531 LEU A C 1
ATOM 4219 O O . LEU A 1 531 ? 12.507 -18.319 -20.684 1.00 93.38 531 LEU A O 1
ATOM 4223 N N . GLU A 1 532 ? 10.784 -18.961 -21.970 1.00 93.62 532 GLU A N 1
ATOM 4224 C CA . GLU A 1 532 ? 11.523 -19.974 -22.735 1.00 93.62 532 GLU A CA 1
ATOM 4225 C C . GLU A 1 532 ? 12.634 -19.366 -23.600 1.00 93.62 532 GLU A C 1
ATOM 4227 O O . GLU A 1 532 ? 13.533 -20.078 -24.035 1.00 93.62 532 GLU A O 1
ATOM 4232 N N . ARG A 1 533 ? 12.608 -18.046 -23.834 1.00 91.00 533 ARG A N 1
ATOM 4233 C CA . ARG A 1 533 ? 13.680 -17.345 -24.555 1.00 91.00 533 ARG A CA 1
ATOM 4234 C C . ARG A 1 533 ? 14.942 -17.135 -23.724 1.00 91.00 533 ARG A C 1
ATOM 4236 O O . ARG A 1 533 ? 15.949 -16.725 -24.285 1.00 91.00 533 ARG A O 1
ATOM 4243 N N . LEU A 1 534 ? 14.894 -17.354 -22.411 1.00 93.38 534 LEU A N 1
ATOM 4244 C CA . LEU A 1 534 ? 16.058 -17.160 -21.551 1.00 93.38 534 LEU A CA 1
ATOM 4245 C C . LEU A 1 534 ? 16.996 -18.374 -21.625 1.00 93.38 534 LEU A C 1
ATOM 4247 O O . LEU A 1 534 ? 16.557 -19.522 -21.547 1.00 93.38 534 LEU A O 1
ATOM 4251 N N . GLY A 1 535 ? 18.304 -18.139 -21.719 1.00 94.56 535 GLY A N 1
ATOM 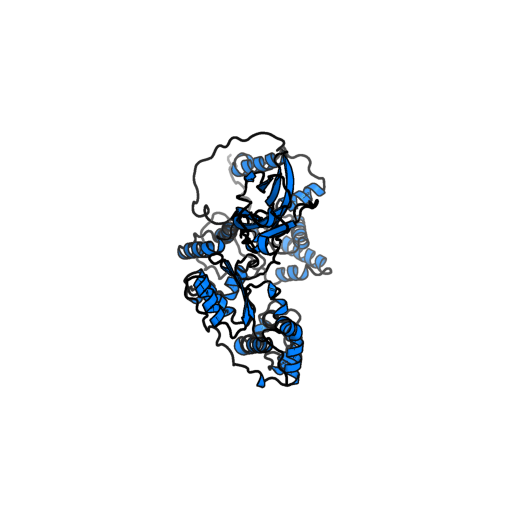4252 C CA . GLY A 1 535 ? 19.311 -19.176 -21.477 1.00 94.56 535 GLY A CA 1
ATOM 4253 C C . GLY A 1 535 ? 19.317 -19.640 -20.013 1.00 94.56 535 GLY A C 1
ATOM 4254 O O . GLY A 1 535 ? 18.774 -18.968 -19.134 1.00 94.56 535 GLY A O 1
ATOM 4255 N N . GLY A 1 536 ? 19.921 -20.802 -19.733 1.00 95.06 536 GLY A N 1
ATOM 4256 C CA . GLY A 1 536 ? 20.009 -21.330 -18.361 1.00 95.06 536 GLY A CA 1
ATOM 4257 C C . GLY A 1 536 ? 20.796 -20.402 -17.436 1.00 95.06 536 GLY A C 1
ATOM 4258 O O . GLY A 1 536 ? 20.359 -20.123 -16.321 1.00 95.06 536 GLY A O 1
ATOM 4259 N N . ASP A 1 537 ? 21.910 -19.863 -17.935 1.00 96.00 537 ASP A N 1
ATOM 4260 C CA . ASP A 1 537 ? 22.732 -18.881 -17.223 1.00 96.00 537 ASP A CA 1
ATOM 4261 C C . ASP A 1 537 ? 21.999 -17.557 -17.000 1.00 96.00 537 ASP A C 1
ATOM 4263 O O . ASP A 1 537 ? 21.975 -17.051 -15.877 1.00 96.00 537 ASP A O 1
ATOM 4267 N N . SER A 1 538 ? 21.337 -17.033 -18.037 1.00 96.94 538 SER A N 1
ATOM 4268 C CA . SER A 1 538 ? 20.539 -15.805 -17.955 1.00 96.94 538 SER A CA 1
ATOM 4269 C C . SER A 1 538 ? 19.427 -15.931 -16.914 1.00 96.94 538 SER A C 1
ATOM 4271 O O . SER A 1 538 ? 19.237 -15.025 -16.103 1.00 96.94 538 SER A O 1
ATOM 4273 N N . LEU A 1 539 ? 18.733 -17.076 -16.873 1.00 97.25 539 LEU A N 1
ATOM 4274 C CA . LEU A 1 539 ? 17.703 -17.322 -15.866 1.00 97.25 539 LEU A CA 1
ATOM 4275 C C . LEU A 1 539 ? 18.287 -17.361 -14.450 1.00 97.25 539 LEU A C 1
ATOM 4277 O O . LEU A 1 539 ? 17.773 -16.674 -13.570 1.00 97.25 539 LEU A O 1
ATOM 4281 N N . ARG A 1 540 ? 19.369 -18.122 -14.230 1.00 96.88 540 ARG A N 1
ATOM 4282 C CA . ARG A 1 540 ? 20.038 -18.194 -12.920 1.00 96.88 540 ARG A CA 1
ATOM 4283 C C . ARG A 1 540 ? 20.482 -16.818 -12.436 1.00 96.88 540 ARG A C 1
ATOM 4285 O O . ARG A 1 540 ? 20.291 -16.488 -11.267 1.00 96.88 540 ARG A O 1
ATOM 4292 N N . ARG A 1 541 ? 21.035 -15.996 -13.333 1.00 97.69 541 ARG A N 1
ATOM 4293 C CA . ARG A 1 541 ? 21.446 -14.629 -13.000 1.00 97.69 541 ARG A CA 1
ATOM 4294 C C . ARG A 1 541 ? 20.256 -13.755 -12.611 1.00 97.69 541 ARG A C 1
ATOM 4296 O O . ARG A 1 541 ? 20.344 -13.055 -11.609 1.00 97.69 541 ARG A O 1
ATOM 4303 N N . LEU A 1 542 ? 19.145 -13.823 -13.346 1.00 97.94 542 LEU A N 1
ATOM 4304 C CA . LEU A 1 542 ? 17.932 -13.074 -13.002 1.00 97.94 542 LEU A CA 1
ATOM 4305 C C . LEU A 1 542 ? 17.328 -13.507 -11.665 1.00 97.94 542 LEU A C 1
ATOM 4307 O O . LEU A 1 542 ? 16.943 -12.646 -10.879 1.00 97.94 542 LEU A O 1
ATOM 4311 N N . VAL A 1 543 ? 17.278 -14.813 -11.384 1.00 98.06 543 VAL A N 1
ATOM 4312 C CA . VAL A 1 543 ? 16.822 -15.319 -10.078 1.00 98.06 543 VAL A CA 1
ATOM 4313 C C . VAL A 1 543 ? 17.692 -14.753 -8.960 1.00 98.06 543 VAL A C 1
ATOM 4315 O O . VAL A 1 543 ? 17.152 -14.269 -7.974 1.00 98.06 543 VAL A O 1
ATOM 4318 N N . LYS A 1 544 ? 19.017 -14.726 -9.144 1.00 97.94 544 LYS A N 1
ATOM 4319 C CA . LYS A 1 544 ? 19.942 -14.130 -8.173 1.00 97.94 544 LYS A CA 1
ATOM 4320 C C . LYS A 1 544 ? 19.719 -12.623 -7.988 1.00 97.94 544 LYS A C 1
ATOM 4322 O O . LYS A 1 544 ? 19.716 -12.149 -6.860 1.00 97.94 544 LYS A O 1
ATOM 4327 N N . ILE A 1 545 ? 19.513 -11.868 -9.071 1.00 97.88 545 ILE A N 1
ATOM 4328 C CA . ILE A 1 545 ? 19.230 -10.419 -9.009 1.00 97.88 545 ILE A CA 1
ATOM 4329 C C . ILE A 1 545 ? 17.947 -10.135 -8.210 1.00 97.88 545 ILE A C 1
ATOM 4331 O O . ILE A 1 545 ? 17.888 -9.152 -7.474 1.00 97.88 545 ILE A O 1
ATOM 4335 N N . TYR A 1 546 ? 16.930 -10.990 -8.344 1.00 98.44 546 TYR A N 1
ATOM 4336 C CA . TYR A 1 546 ? 15.614 -10.821 -7.720 1.00 98.44 546 TYR A CA 1
ATOM 4337 C C . TYR A 1 546 ? 15.359 -11.764 -6.535 1.00 98.44 546 TYR A C 1
ATOM 4339 O O . TYR A 1 546 ? 14.207 -11.991 -6.171 1.00 98.44 546 TYR A O 1
ATOM 4347 N N . GLU A 1 547 ? 16.402 -12.302 -5.905 1.00 98.12 547 GLU A N 1
ATOM 4348 C CA . GLU A 1 547 ? 16.274 -13.254 -4.794 1.00 98.12 547 GLU A CA 1
ATOM 4349 C C . GLU A 1 547 ? 15.458 -12.670 -3.629 1.00 98.12 547 GLU A C 1
ATOM 4351 O O . GLU A 1 547 ? 14.526 -13.306 -3.138 1.00 98.12 547 GLU A O 1
ATOM 4356 N N . ALA A 1 548 ? 15.728 -11.411 -3.265 1.00 98.06 548 ALA A N 1
ATOM 4357 C CA . ALA A 1 548 ? 14.982 -10.698 -2.228 1.00 98.06 548 ALA A CA 1
ATOM 4358 C C . ALA A 1 548 ? 13.495 -10.510 -2.580 1.00 98.06 548 ALA A C 1
ATOM 4360 O O . ALA A 1 548 ? 12.640 -10.562 -1.695 1.00 98.06 548 ALA A O 1
ATOM 4361 N N . ASP A 1 549 ? 13.169 -10.329 -3.866 1.00 98.50 549 ASP A N 1
ATOM 4362 C CA . ASP A 1 549 ? 11.775 -10.232 -4.300 1.00 98.50 549 ASP A CA 1
ATOM 4363 C C . ASP A 1 549 ? 11.069 -11.579 -4.146 1.00 98.50 549 ASP A C 1
ATOM 4365 O O . ASP A 1 549 ? 9.934 -11.609 -3.682 1.00 98.50 549 ASP A O 1
ATOM 4369 N N . TYR A 1 550 ? 11.720 -12.692 -4.499 1.00 98.44 550 TYR A N 1
ATOM 4370 C CA . TYR A 1 550 ? 11.126 -14.019 -4.328 1.00 98.44 550 TYR A CA 1
ATOM 4371 C C . TYR A 1 550 ? 10.940 -14.395 -2.861 1.00 98.44 550 TYR A C 1
ATOM 4373 O O . TYR A 1 550 ? 9.909 -14.972 -2.528 1.00 98.44 550 TYR A O 1
ATOM 4381 N N . GLU A 1 551 ? 11.870 -14.034 -1.976 1.00 97.94 551 GLU A N 1
ATOM 4382 C CA . GLU A 1 551 ? 11.687 -14.275 -0.540 1.00 97.94 551 GLU A CA 1
ATOM 4383 C C . GLU A 1 551 ? 10.501 -13.470 0.012 1.00 97.94 551 GLU A C 1
ATOM 4385 O O . GLU A 1 551 ? 9.628 -14.020 0.687 1.00 97.94 551 GLU A O 1
ATOM 4390 N N . MET A 1 552 ? 10.413 -12.182 -0.340 1.00 97.94 552 MET A N 1
ATOM 4391 C CA . MET A 1 552 ? 9.285 -11.323 0.035 1.00 97.94 552 MET A CA 1
ATOM 4392 C C . MET A 1 552 ? 7.953 -11.830 -0.546 1.00 97.94 552 MET A C 1
ATOM 4394 O O . MET A 1 552 ? 6.916 -11.745 0.109 1.00 97.94 552 MET A O 1
ATOM 4398 N N . LEU A 1 553 ? 7.967 -12.366 -1.770 1.00 98.19 553 LEU A N 1
ATOM 4399 C CA . LEU A 1 553 ? 6.780 -12.791 -2.516 1.00 98.19 553 LEU A CA 1
ATOM 4400 C C . LEU A 1 553 ? 6.522 -14.301 -2.473 1.00 98.19 553 LEU A C 1
ATOM 4402 O O . LEU A 1 553 ? 5.693 -14.778 -3.245 1.00 98.19 553 LEU A O 1
ATOM 4406 N N . LYS A 1 554 ? 7.156 -15.057 -1.572 1.00 97.62 554 LYS A N 1
ATOM 4407 C CA . LYS A 1 554 ? 7.107 -16.534 -1.540 1.00 97.62 554 LYS A CA 1
ATOM 4408 C C . LYS A 1 554 ? 5.709 -17.155 -1.458 1.00 97.62 554 LYS A C 1
ATOM 4410 O O . LYS A 1 554 ? 5.525 -18.314 -1.814 1.00 97.62 554 LYS A O 1
ATOM 4415 N N . HIS A 1 555 ? 4.718 -16.396 -0.990 1.00 97.44 555 HIS A N 1
ATOM 4416 C CA . HIS A 1 555 ? 3.314 -16.820 -0.941 1.00 97.44 555 HIS A CA 1
ATOM 4417 C C . HIS A 1 555 ? 2.548 -16.590 -2.256 1.00 97.44 555 HIS A C 1
ATOM 4419 O O . HIS A 1 555 ? 1.437 -17.087 -2.402 1.00 97.44 555 HIS A O 1
ATOM 4425 N N . PHE A 1 556 ? 3.134 -15.853 -3.202 1.00 97.75 556 PHE A N 1
ATOM 4426 C CA . PHE A 1 556 ? 2.542 -15.493 -4.494 1.00 97.75 556 PHE A CA 1
ATOM 4427 C C . PHE A 1 556 ? 3.304 -16.105 -5.670 1.00 97.75 556 PHE A C 1
ATOM 4429 O O . PHE A 1 556 ? 2.689 -16.542 -6.641 1.00 97.75 556 PHE A O 1
ATOM 4436 N N . TYR A 1 557 ? 4.637 -16.128 -5.593 1.00 98.06 557 TYR A N 1
ATOM 4437 C CA . TYR A 1 557 ? 5.508 -16.600 -6.663 1.00 98.06 557 TYR A CA 1
ATOM 4438 C C . TYR A 1 557 ? 6.680 -17.385 -6.086 1.00 98.06 557 TYR A C 1
ATOM 4440 O O . TYR A 1 557 ? 7.277 -16.992 -5.086 1.00 98.06 557 TYR A O 1
ATOM 4448 N N . LEU A 1 558 ? 7.032 -18.476 -6.760 1.00 97.50 558 LEU A N 1
ATOM 4449 C CA . LEU A 1 558 ? 8.241 -19.242 -6.485 1.00 97.50 558 LEU A CA 1
ATOM 4450 C C . LEU A 1 558 ? 9.268 -18.965 -7.587 1.00 97.50 558 LEU A C 1
ATOM 4452 O O . LEU A 1 558 ? 8.866 -18.787 -8.742 1.00 97.50 558 LEU A O 1
ATOM 4456 N N . PRO A 1 559 ? 10.576 -18.964 -7.273 1.00 97.00 559 PRO A N 1
ATOM 4457 C CA . PRO A 1 559 ? 11.603 -18.921 -8.300 1.00 97.00 559 PRO A CA 1
ATOM 4458 C C . PRO A 1 559 ? 11.391 -20.059 -9.308 1.00 97.00 559 PRO A C 1
ATOM 4460 O O . PRO A 1 559 ? 11.129 -21.192 -8.891 1.00 97.00 559 PRO A O 1
ATOM 4463 N N . PRO A 1 560 ? 11.520 -19.811 -10.621 1.00 95.00 560 PRO A N 1
ATOM 4464 C CA . PRO A 1 560 ? 11.421 -20.880 -11.601 1.00 95.00 560 PRO A CA 1
ATOM 4465 C C . PRO A 1 560 ? 12.561 -21.881 -11.397 1.00 95.00 560 PRO A C 1
ATOM 4467 O O . PRO A 1 560 ? 13.738 -21.516 -11.447 1.00 95.00 560 PRO A O 1
ATOM 4470 N N . SER A 1 561 ? 12.209 -23.149 -11.198 1.00 86.12 561 SER A N 1
ATOM 4471 C CA . SER A 1 561 ? 13.144 -24.266 -11.280 1.00 86.12 561 SER A CA 1
ATOM 4472 C C . SER A 1 561 ? 13.412 -24.596 -12.750 1.00 86.12 561 SER A C 1
ATOM 4474 O O . SER A 1 561 ? 12.506 -24.555 -13.584 1.00 86.12 561 SER A O 1
ATOM 4476 N N . ARG A 1 562 ? 14.671 -24.878 -13.087 1.00 58.41 562 ARG A N 1
ATOM 4477 C CA . ARG A 1 562 ? 15.047 -25.474 -14.372 1.00 58.41 562 ARG A CA 1
ATOM 4478 C C . ARG A 1 562 ? 15.526 -26.888 -14.170 1.00 58.41 562 ARG A C 1
ATOM 4480 O O . ARG A 1 562 ? 16.258 -27.090 -13.176 1.00 58.41 562 ARG A O 1
#

Organism: Ideonella dechloratans (NCBI:txid36863)

Secondary structure (DSSP, 8-state):
---------PPPPPPEEEE--S--------TT-----TT---------SHHHHHHHHHTSTTTHHHHHHHHHHHHHTT-SEEEE-S-S-HHHHHHHHHHHHHTT--------S-HHHHHHHHHHTT-----SS---THHHH-HHHHHHHHHHHHTTT--S------PPP--S-GGGGGS-HHHHHHHHHHHHTT-PPPPHHHHHHHHHHHHHHSTTTT---EEEEEEE--SS--TTEEEEEEES--SSEETT-EEEEEEEEEE--SS-EEEEEEETTEEEE----EE-HHHHHH-TT-GGGGEEEEEEEEEE--TTS-EEEEEEETT--EEEEEEEEEEE--PPP-EEEEEGGGTEEEE--TTSSHHHHHHHHHHHHHSS-GGG---TT---HHHHHHTT-EE-TT-SEEEEEE--HHHHHHHHIIIIIIIS-TTSHHHHHH-TT-TTS-TTTS--S--HHHHHHTHHHHTTSHHHHHHHS-GGGTSPPGGGSSEEEEGGGHHHHHHHHHHHHSS----------S----GGGS-HHHHHHHHHHTHHHHHHTTTT--PPP-

InterPro domains:
  IPR005331 Sulfotransferase [PF03567] (356-554)

pLDDT: mean 73.57, std 24.87, range [23.66, 98.56]

Sequence (562 aa):
MDEDRGRVRMDAPERVLWWFPSGGLLSPLDEMTSVELGRVLVRPFSLFQAGSLIVGQWDEPGRRVGCRKSLQALLESSGSILHVVQDGSVAFQWALLEAASRAGYRHRVVSWRSPLQCLRAVVREGKWNGIDSKLPPLLRENQRCQNRLTYLLRLMDEGDHRWELVEPVGTEGDWARGLPPVVSERLRDQALAVQLPLTEAQEQLLTLESGWLTGLEQLPTLLRPKLVRPSIEDARVKLVRLEGIPPLLPRGERSQASGIVLFDSTEPAELEMVQSGESTVLAWPRPSPALASKWPDLPAARQARLSSVSLLADAKSPVHLRLRSRKGEEVPVLNVEFREYPSPAVNGIFLAQWSIGYQSIPKVACTSLKEALFLLATGENFGDRKRPGGGYIHDYFFRHEQDIAQAAWRFVVVRDPIQRFLSGFSNRVLHYRELSREYLASLPSMSGVDLEDFPANPSLDQFIANFEFYCQVPTIRHHFSPISAFVAPLESFSRVYAFHEIDALAADISKRTGQEFRIPHSQQGGPKLKLERLGGDSLRRLVKIYEADYEMLKHFYLPPSR